Protein AF-A0A9D1I990-F1 (afdb_monomer)

Foldseek 3Di:
DCPAAAEDEAAEDEDAAPDEAEDEARYEDEYDLDQVRDPDRFAAAQADDDPLAPPLGSQLAPGEANYEYELYEDYEYEYAEEYEYDQPQQPPFPPDDCLCGCRRSGRAHANEAYELYEQYYYDNYEYEQHQADHYADANYEQEEHENYEQDGHRHPHHEYAHQWQAYENYEYEAYEDDEQAEQHEFFQAAQRVSNHDRYGGDAPAQGGYAQYEAELYEQAHNAYENYEYEFLNQPHLALVSREHENEEYAHYEFHYQANAEYQAANCRPDDPPDDSPDQPRGREYEHYYEEHYHYHHQHDHHPHQYWHHDYPRPDFHAAKDDCFQQPSGNDRHLGQKDKDAFPDPVQWDWDQDPNGIWTKHDPLLRFKMWIWTWHKHFFAKKKKKWFKAKADLFWKWFKAFPPPRDTQWIDGDHHHPHTDIDMIMGGGRGTTTIITTIMDGSVSDDRGIMMITRGMIMDGDDD

Organism: NCBI:txid2840963

InterPro domains:
  IPR011050 Pectin lyase fold/virulence factor [SSF51126] (7-307)
  IPR012334 Pectin lyase fold [G3DSA:2.160.20.10] (3-355)

Nearest PDB structures (foldseek):
  8hhv-assembly1_A  TM=8.098E-01  e=4.432E-06  Microbacterium arabinogalactanolyticum
  8ic1-assembly1_A  TM=8.111E-01  e=5.902E-06  Microbacterium arabinogalactanolyticum
  1k45-assembly1_A  TM=6.791E-01  e=6.984E-04  Rhodothermus marinus
  4jdn-assembly1_C  TM=4.551E-01  e=9.094E-02  Chlamydia trachomatis D-LC
  4jdm-assembly1_A  TM=3.809E-01  e=9.538E-02  Chlamydia trachomatis D-LC

Mean predicted aligned error: 5.21 Å

Secondary structure (DSSP, 8-state):
--SS--EEEES-EEEPSSEEEEE-TT-EEEE---GGG-SS-PPPBSB---TT-S--BHHHHT---SEEEES-EEEEEEES-EEE---TT-TT-SSSS-TTTTGGG-B---SEEEES-EEEEEES-EEES-SS-SEEEES-EEEEEES-EEE---SS---SEEEESS-EEEEEES-EEE-SS-SEEEEEES--TT--SS----TTS--S-EEEEEES-EEE-TTS-SEEEEEETTT-S-GGGT-EEEEEEES-EEESSSSEEEE-S-TTTSSSS--S--SS----EEEEEEES-EEES--B-TT---EEEEESSS----SS-SSTTS-SSSS---TT-EEE--SSTTSEEEEEETTEEEEEEE-GGGS-EEEEEEEEE-SEEEEEEEEEEE-TT-EEEEEEETTT--EEEEEEE--SSS-EEEEEEEEESS-EEEEEEEEE-TTS--SS-EEEEEEEEEEEE--

Solvent-accessible surface area (backbone atoms only — not comparable to full-atom values): 22240 Å² total; per-residue (Å²): 139,80,89,61,52,63,73,43,78,41,52,67,45,79,53,62,53,72,38,71,55,71,29,54,78,44,30,31,44,29,41,55,84,51,71,85,73,41,96,58,84,74,51,57,15,58,62,48,96,48,92,90,51,68,89,38,35,20,42,51,47,56,26,64,26,34,35,25,35,57,76,31,40,45,34,35,40,35,38,53,14,35,41,31,45,46,44,69,64,32,86,90,49,80,88,57,104,45,29,56,34,44,37,70,81,29,67,32,33,20,52,35,31,34,18,49,28,32,44,34,40,39,34,48,30,32,43,36,29,29,32,18,37,42,30,38,34,32,34,22,33,44,35,40,38,30,48,33,38,38,31,66,37,29,29,66,58,20,24,39,40,36,33,22,49,24,15,29,46,34,40,40,35,43,31,39,37,45,31,56,13,30,24,36,36,42,17,8,41,41,75,53,85,50,42,64,68,73,46,64,56,59,82,97,45,57,11,15,16,30,44,34,39,42,31,56,23,40,24,33,1,43,77,25,14,17,38,24,40,32,17,35,7,64,76,33,52,45,40,56,31,14,28,27,31,46,37,38,38,33,53,27,40,26,27,12,68,24,15,41,16,52,52,41,40,28,66,78,75,60,69,83,81,68,76,80,73,58,67,78,43,50,29,44,35,30,45,32,41,38,42,74,55,50,73,46,56,54,44,42,46,73,68,64,71,25,17,33,34,48,48,79,62,81,48,66,18,21,70,56,67,56,48,37,44,28,56,81,35,86,33,78,37,61,37,46,50,46,69,42,60,32,80,44,88,69,18,48,44,66,47,74,58,96,87,41,50,22,44,33,38,38,59,26,74,57,30,43,33,34,46,29,33,29,31,31,44,70,52,41,43,36,39,38,40,36,33,34,27,18,26,88,87,31,39,32,40,40,33,26,35,67,86,80,65,46,74,76,36,74,46,82,47,71,29,68,87,48,75,43,82,46,78,49,68,46,74,37,96,49,68,42,53,28,36,41,39,42,37,37,58,37,87,55,77,50,94,84,37,40,37,35,41,36,35,50,45,66,42,77,50,81,131

Sequence (463 aa):
TKFYGRRYRITNLLLRSRVELHFEKGAVLWQSPIYRDYKYAPVYGHDMAIPNVNWTHCLHVANLPTIQCANSEYVKITGFGKIRSVDTGAEEGVRMPGYSTGCPDRIHQIPIGFYETKRIELRDFELVRTNNYHIGLYGCAYVYAANLKLHEVRCVSGDGFGLSKGSHHVALNRNFLQSNDDGVVLSGCYFDPRGLVWWKSRLGKHGGTRHVRIAHSYLNSGGGKALAFITWGTSDPNYECQEISDITAYDNYLISTNPVGAWPDNPYNGKAPFDNSETDDYSPVKSVRIFNNKYEGNCTIAPIRATDFLSDCGIYSADDFQNKDFCISRQPNLSNWSYKKNKKKDSVSVRRIGGKICGVMQYFKEGDTSLYQGLHLLAGAHKCTFEVMTGATGAYLFVQNIRTGEILAERHIVSPEAFQSFELKFMLSEDSDLYLGVRHPADMTSEEDFTALQRASMESVER

pLDDT: mean 92.72, std 9.71, range [36.56, 98.94]

Structure (mmCIF, N/CA/C/O backbone):
data_AF-A0A9D1I990-F1
#
_entry.id   AF-A0A9D1I990-F1
#
loop_
_atom_site.group_PDB
_atom_site.id
_atom_site.type_symbol
_atom_site.label_atom_id
_atom_site.label_alt_id
_atom_site.label_comp_id
_atom_site.label_asym_id
_atom_site.label_entity_id
_atom_site.label_seq_id
_atom_site.pdbx_PDB_ins_code
_atom_site.Cartn_x
_atom_site.Cartn_y
_atom_site.Cartn_z
_atom_site.occupancy
_atom_site.B_iso_or_equiv
_atom_site.auth_seq_id
_atom_site.auth_comp_id
_atom_site.auth_asym_id
_atom_site.auth_atom_id
_atom_site.pdbx_PDB_model_num
ATOM 1 N N . THR A 1 1 ? -32.615 -10.854 33.091 1.00 39.66 1 THR A N 1
ATOM 2 C CA . THR A 1 1 ? -31.540 -9.954 32.596 1.00 39.66 1 THR A CA 1
ATOM 3 C C . THR A 1 1 ? -30.191 -10.665 32.382 1.00 39.66 1 THR A C 1
ATOM 5 O O . THR A 1 1 ? -29.145 -10.094 32.652 1.00 39.66 1 THR A O 1
ATOM 8 N N . LYS A 1 2 ? -30.169 -11.883 31.804 1.00 36.56 2 LYS A N 1
ATOM 9 C CA . LYS A 1 2 ? -28.941 -12.672 31.525 1.00 36.56 2 LYS A CA 1
ATOM 10 C C . LYS A 1 2 ? -28.528 -12.685 30.035 1.00 36.56 2 LYS A C 1
ATOM 12 O O . LYS A 1 2 ? -27.883 -13.619 29.585 1.00 36.56 2 LYS A O 1
ATOM 17 N N . PHE A 1 3 ? -28.915 -11.682 29.241 1.00 46.94 3 PHE A N 1
ATOM 18 C CA . PHE A 1 3 ? -28.698 -11.720 27.780 1.00 46.94 3 PHE A CA 1
ATOM 19 C C . PHE A 1 3 ? -27.279 -11.359 27.315 1.00 46.94 3 PHE A C 1
ATOM 21 O O . PHE A 1 3 ? -26.951 -11.538 26.151 1.00 46.94 3 PHE A O 1
ATOM 28 N N . TYR A 1 4 ? -26.417 -10.886 28.211 1.00 48.75 4 TYR A N 1
ATOM 29 C CA . TYR A 1 4 ? -25.008 -10.626 27.922 1.00 48.75 4 TYR A CA 1
ATOM 30 C C . TYR A 1 4 ? -24.198 -11.175 29.097 1.00 48.75 4 TYR A C 1
ATOM 32 O O . TYR A 1 4 ? -24.661 -11.061 30.234 1.00 48.75 4 TYR A O 1
ATOM 40 N N . GLY A 1 5 ? -23.042 -11.794 28.839 1.00 61.34 5 GLY A N 1
ATOM 41 C CA . GLY A 1 5 ? -22.157 -12.285 29.898 1.00 61.34 5 GLY A CA 1
ATOM 42 C C . GLY A 1 5 ? -21.559 -11.144 30.733 1.00 61.34 5 GLY A C 1
ATOM 43 O O . GLY A 1 5 ? -22.121 -10.049 30.820 1.00 61.34 5 GLY A O 1
ATOM 44 N N . ARG A 1 6 ? -20.432 -11.387 31.407 1.00 81.44 6 ARG A N 1
ATOM 45 C CA . ARG A 1 6 ? -19.846 -10.395 32.322 1.00 81.44 6 ARG A CA 1
ATOM 46 C C . ARG A 1 6 ? -19.444 -9.132 31.545 1.00 81.44 6 ARG A C 1
ATOM 48 O O . ARG A 1 6 ? -18.615 -9.193 30.638 1.00 81.44 6 ARG A O 1
ATOM 55 N N . ARG A 1 7 ? -20.064 -7.998 31.892 1.00 89.44 7 ARG A N 1
ATOM 56 C CA . ARG A 1 7 ? -19.803 -6.689 31.279 1.00 89.44 7 ARG A CA 1
ATOM 57 C C . ARG A 1 7 ? -18.774 -5.929 32.101 1.00 89.44 7 ARG A C 1
ATOM 59 O O . ARG A 1 7 ? -18.929 -5.799 33.312 1.00 89.44 7 ARG A O 1
ATOM 66 N N . TYR A 1 8 ? -17.778 -5.388 31.421 1.00 93.69 8 TYR A N 1
ATOM 67 C CA . TYR A 1 8 ? -16.702 -4.600 31.998 1.00 93.69 8 TYR A CA 1
ATOM 68 C C . TYR A 1 8 ? -16.738 -3.221 31.356 1.00 93.69 8 TYR A C 1
ATOM 70 O O . TYR A 1 8 ? -16.416 -3.077 30.178 1.00 93.69 8 TYR A O 1
ATOM 78 N N . ARG A 1 9 ? -17.181 -2.216 32.111 1.00 93.94 9 ARG A N 1
ATOM 79 C CA . ARG A 1 9 ? -17.207 -0.836 31.626 1.00 93.94 9 ARG A CA 1
ATOM 80 C C . ARG A 1 9 ? -15.802 -0.245 31.707 1.00 93.94 9 ARG A C 1
ATOM 82 O O . ARG A 1 9 ? -15.177 -0.324 32.762 1.00 93.94 9 ARG A O 1
ATOM 89 N N . ILE A 1 10 ? -15.321 0.329 30.611 1.00 95.69 10 ILE A N 1
ATOM 90 C CA . ILE A 1 10 ? -13.969 0.886 30.492 1.00 95.69 10 ILE A CA 1
ATOM 91 C C . ILE A 1 10 ? -13.978 2.221 29.753 1.00 95.69 10 ILE A C 1
ATOM 93 O O . ILE A 1 10 ? -14.950 2.567 29.089 1.00 95.69 10 ILE A O 1
ATOM 97 N N . THR A 1 11 ? -12.873 2.953 29.834 1.00 95.44 11 THR A N 1
ATOM 98 C CA . THR A 1 11 ? -12.655 4.186 29.071 1.00 95.44 11 THR A CA 1
ATOM 99 C C . THR A 1 11 ? -11.515 4.007 28.075 1.00 95.44 11 THR A C 1
ATOM 101 O O . THR A 1 11 ? -11.769 3.628 26.937 1.00 95.44 11 THR A O 1
ATOM 104 N N . ASN A 1 12 ? -10.268 4.200 28.503 1.00 96.38 12 ASN A N 1
ATOM 105 C CA . ASN A 1 12 ? -9.057 3.889 27.740 1.00 96.38 12 ASN A CA 1
ATOM 106 C C . ASN A 1 12 ? -8.216 2.866 28.517 1.00 96.38 12 ASN A C 1
ATOM 108 O O . ASN A 1 12 ? -7.928 3.058 29.699 1.00 96.38 12 ASN A O 1
ATOM 112 N N . LEU A 1 13 ? -7.830 1.779 27.850 1.00 96.88 13 LEU A N 1
ATOM 113 C CA . LEU A 1 13 ? -6.879 0.792 28.348 1.00 96.88 13 LEU A CA 1
ATOM 114 C C . LEU A 1 13 ? -5.593 0.875 27.529 1.00 96.88 13 LEU A C 1
ATOM 116 O O . LEU A 1 13 ? -5.582 0.513 26.354 1.00 96.88 13 LEU A O 1
ATOM 120 N N . LEU A 1 14 ? -4.504 1.310 28.161 1.00 97.25 14 LEU A N 1
ATOM 121 C CA . LEU A 1 14 ? -3.179 1.327 27.550 1.00 97.25 14 LEU A CA 1
ATOM 122 C C . LEU A 1 14 ? -2.464 -0.008 27.790 1.00 97.25 14 LEU A C 1
ATOM 124 O O . LEU A 1 14 ? -2.128 -0.356 28.923 1.00 97.25 14 LEU A O 1
ATOM 128 N N . LEU A 1 15 ? -2.218 -0.748 26.714 1.00 98.31 15 LEU A N 1
ATOM 129 C CA . LEU A 1 15 ? -1.463 -1.996 26.731 1.00 98.31 15 LEU A CA 1
ATOM 130 C C . LEU A 1 15 ? 0.046 -1.726 26.682 1.00 98.31 15 LEU A C 1
ATOM 132 O O . LEU A 1 15 ? 0.507 -0.801 26.012 1.00 98.31 15 LEU A O 1
ATOM 136 N N . ARG A 1 16 ? 0.815 -2.587 27.355 1.00 97.62 16 ARG A N 1
ATOM 137 C CA . ARG A 1 16 ? 2.288 -2.612 27.328 1.00 97.62 16 ARG A CA 1
ATOM 138 C C . ARG A 1 16 ? 2.810 -3.698 26.384 1.00 97.62 16 ARG A C 1
ATOM 140 O O . ARG A 1 16 ? 2.063 -4.588 25.998 1.00 97.62 16 ARG A O 1
ATOM 147 N N . SER A 1 17 ? 4.107 -3.684 26.086 1.00 98.62 17 SER A N 1
ATOM 148 C CA . SER A 1 17 ? 4.772 -4.786 25.377 1.00 98.62 17 SER A CA 1
ATOM 149 C C . SER A 1 17 ? 4.606 -6.136 26.084 1.00 98.62 17 SER A C 1
ATOM 151 O O . SER A 1 17 ? 4.569 -6.196 27.316 1.00 98.62 17 SER A O 1
ATOM 153 N N . ARG A 1 18 ? 4.622 -7.222 25.300 1.00 98.50 18 ARG A N 1
ATOM 154 C CA . ARG A 1 18 ? 4.634 -8.619 25.779 1.00 98.50 18 ARG A CA 1
ATOM 155 C C . ARG A 1 18 ? 3.424 -8.938 26.652 1.00 98.50 18 ARG A C 1
ATOM 157 O O . ARG A 1 18 ? 3.554 -9.484 27.747 1.00 98.50 18 ARG A O 1
ATOM 164 N N . VAL A 1 19 ? 2.249 -8.561 26.159 1.00 98.50 19 VAL A N 1
ATOM 165 C CA . VAL A 1 19 ? 0.974 -8.771 26.844 1.00 98.50 19 VAL A CA 1
ATOM 166 C C . VAL A 1 19 ? -0.036 -9.425 25.915 1.00 98.50 19 VAL A C 1
ATOM 168 O O . VAL A 1 19 ? -0.054 -9.174 24.710 1.00 98.50 19 VAL A O 1
ATOM 171 N N . GLU A 1 20 ? -0.904 -10.231 26.509 1.00 98.50 20 GLU A N 1
ATOM 172 C CA . GLU A 1 20 ? -2.121 -10.721 25.887 1.00 98.50 20 GLU A CA 1
ATOM 173 C C . GLU A 1 20 ? -3.319 -10.203 26.678 1.00 98.50 20 GLU A C 1
ATOM 175 O O . GLU A 1 20 ? -3.419 -10.414 27.888 1.00 98.50 20 GLU A O 1
ATOM 180 N N . LEU A 1 21 ? -4.220 -9.509 25.988 1.00 98.06 21 LEU A N 1
ATOM 181 C CA . LEU A 1 21 ? -5.561 -9.235 26.477 1.00 98.06 21 LEU A CA 1
ATOM 182 C C . LEU A 1 21 ? -6.490 -10.318 25.921 1.00 98.06 21 LEU A C 1
ATOM 184 O O . LEU A 1 21 ? -6.886 -10.261 24.758 1.00 98.06 21 LEU A O 1
ATOM 188 N N . HIS A 1 22 ? -6.806 -11.308 26.754 1.00 97.69 22 HIS A N 1
ATOM 189 C CA . HIS A 1 22 ? -7.680 -12.418 26.387 1.00 97.69 22 HIS A CA 1
ATOM 190 C C . HIS A 1 22 ? -9.125 -12.163 26.826 1.00 97.69 22 HIS A C 1
ATOM 192 O O . HIS A 1 22 ? -9.386 -11.840 27.989 1.00 97.69 22 HIS A O 1
ATOM 198 N N . PHE A 1 23 ? -10.073 -12.349 25.911 1.00 94.69 23 PHE A N 1
ATOM 199 C CA . PHE A 1 23 ? -11.499 -12.257 26.185 1.00 94.69 23 PHE A CA 1
ATOM 200 C C . PHE A 1 23 ? -12.145 -13.635 26.302 1.00 94.69 23 PHE A C 1
ATOM 202 O O . PHE A 1 23 ? -12.352 -14.338 25.311 1.00 94.69 23 PHE A O 1
ATOM 209 N N . GLU A 1 24 ? -12.573 -13.972 27.514 1.00 93.38 24 GLU A N 1
ATOM 210 C CA . GLU A 1 24 ? -13.391 -15.158 27.754 1.00 93.38 24 GLU A CA 1
ATOM 211 C C . GLU A 1 24 ? -14.723 -15.100 26.997 1.00 93.38 24 GLU A C 1
ATOM 213 O O . GLU A 1 24 ? -15.301 -14.031 26.757 1.00 93.38 24 GLU A O 1
ATOM 218 N N . LYS A 1 25 ? -15.266 -16.275 26.664 1.00 90.75 25 LYS A N 1
ATOM 219 C CA . LYS A 1 25 ? -16.561 -16.380 25.985 1.00 90.75 25 LYS A CA 1
ATOM 220 C C . LYS A 1 25 ? -17.649 -15.653 26.783 1.00 90.75 25 LYS A C 1
ATOM 222 O O . LYS A 1 25 ? -17.896 -15.934 27.953 1.00 90.75 25 LYS A O 1
ATOM 227 N N . GLY A 1 26 ? -18.339 -14.730 26.116 1.00 90.31 26 GLY A N 1
ATOM 228 C CA . GLY A 1 26 ? -19.407 -13.928 26.716 1.00 90.31 26 GLY A CA 1
ATOM 229 C C . GLY A 1 26 ? -18.931 -12.702 27.503 1.00 90.31 26 GLY A C 1
ATOM 230 O O . GLY A 1 26 ? -19.783 -11.933 27.952 1.00 90.31 26 GLY A O 1
ATOM 231 N N . ALA A 1 27 ? -17.621 -12.477 27.649 1.00 95.12 27 ALA A N 1
ATOM 232 C CA . ALA A 1 27 ? -17.105 -11.218 28.171 1.00 95.12 27 ALA A CA 1
ATOM 233 C C . ALA A 1 27 ? -17.417 -10.075 27.196 1.00 95.12 27 ALA A C 1
ATOM 235 O O . ALA A 1 27 ? -17.252 -10.210 25.981 1.00 95.12 27 ALA A O 1
ATOM 236 N N . VAL A 1 28 ? -17.869 -8.943 27.737 1.00 95.88 28 VAL A N 1
ATOM 237 C CA . VAL A 1 28 ? -18.099 -7.719 26.962 1.00 95.88 28 VAL A CA 1
ATOM 238 C C . VAL A 1 28 ? -17.324 -6.583 27.601 1.00 95.88 28 VAL A C 1
ATOM 240 O O . VAL A 1 28 ? -17.641 -6.163 28.714 1.00 95.88 28 VAL A O 1
ATOM 243 N N . LEU A 1 29 ? -16.330 -6.076 26.885 1.00 96.00 29 LEU A N 1
ATOM 244 C CA . LEU A 1 29 ? -15.636 -4.845 27.216 1.00 96.00 29 LEU A CA 1
ATOM 245 C C . LEU A 1 29 ? -16.424 -3.686 26.597 1.00 96.00 29 LEU A C 1
ATOM 247 O O . LEU A 1 29 ? -16.571 -3.616 25.379 1.00 96.00 29 LEU A O 1
ATOM 251 N N . TRP A 1 30 ? -17.001 -2.819 27.422 1.00 95.06 30 TRP A N 1
ATOM 252 C CA . TRP A 1 30 ? -17.933 -1.786 26.974 1.00 95.06 30 TRP A CA 1
ATOM 253 C C . TRP A 1 30 ? -17.364 -0.400 27.249 1.00 95.06 30 TRP A C 1
ATOM 255 O O . TRP A 1 30 ? -17.085 -0.061 28.400 1.00 95.06 30 TRP A O 1
ATOM 265 N N . GLN A 1 31 ? -17.218 0.403 26.199 1.00 95.62 31 GLN A N 1
ATOM 266 C CA . GLN A 1 31 ? -16.906 1.821 26.316 1.00 95.62 31 GLN A CA 1
ATOM 267 C C . GLN A 1 31 ? -17.922 2.526 27.232 1.00 95.62 31 GLN A C 1
ATOM 269 O O . GLN A 1 31 ? -19.133 2.355 27.081 1.00 95.62 31 GLN A O 1
ATOM 274 N N . SER A 1 32 ? -17.442 3.327 28.180 1.00 94.31 32 SER A N 1
ATOM 275 C CA . SER A 1 32 ? -18.308 4.089 29.075 1.00 94.31 32 SER A CA 1
ATOM 276 C C . SER A 1 32 ? -18.985 5.262 28.352 1.00 94.31 32 SER A C 1
ATOM 278 O O . SER A 1 32 ? -18.301 6.034 27.686 1.00 94.31 32 SER A O 1
ATOM 280 N N . PRO A 1 33 ? -20.304 5.471 28.528 1.00 89.69 33 PRO A N 1
ATOM 281 C CA . PRO A 1 33 ? -20.980 6.704 28.104 1.00 89.69 33 PRO A CA 1
ATOM 282 C C . PRO A 1 33 ? -20.778 7.866 29.070 1.00 89.69 33 PRO A C 1
ATOM 284 O O . PRO A 1 33 ? -21.221 8.976 28.799 1.00 89.69 33 PRO A O 1
ATOM 287 N N . ILE A 1 34 ? -20.172 7.621 30.230 1.00 91.44 34 ILE A N 1
ATOM 288 C CA . ILE A 1 34 ? -20.125 8.597 31.309 1.00 91.44 34 ILE A CA 1
ATOM 289 C C . ILE A 1 34 ? -18.823 9.378 31.192 1.00 91.44 34 ILE A C 1
ATOM 291 O O . ILE A 1 34 ? -17.762 8.853 31.515 1.00 91.44 34 ILE A O 1
ATOM 295 N N . TYR A 1 35 ? -18.910 10.653 30.812 1.00 92.94 35 TYR A N 1
ATOM 296 C CA . TYR A 1 35 ? -17.766 11.576 30.745 1.00 92.94 35 TYR A CA 1
ATOM 297 C C . TYR A 1 35 ? -16.845 11.493 31.971 1.00 92.94 35 TYR A C 1
ATOM 299 O O . TYR A 1 35 ? -15.628 11.449 31.852 1.00 92.94 35 TYR A O 1
ATOM 307 N N . ARG A 1 36 ? -17.442 11.414 33.167 1.00 95.31 36 ARG A N 1
ATOM 308 C CA . ARG A 1 36 ? -16.739 11.396 34.460 1.00 95.31 36 ARG A CA 1
ATOM 309 C C . ARG A 1 36 ? -15.921 10.121 34.705 1.00 95.31 36 ARG A C 1
ATOM 311 O O . ARG A 1 36 ? -15.083 10.123 35.598 1.00 95.31 36 ARG A O 1
ATOM 318 N N . ASP A 1 37 ? -16.155 9.048 33.945 1.00 95.94 37 ASP A N 1
ATOM 319 C CA . ASP A 1 37 ? -15.360 7.818 34.043 1.00 95.94 37 ASP A CA 1
ATOM 320 C C . ASP A 1 37 ? -13.972 7.976 33.385 1.00 95.94 37 ASP A C 1
ATOM 322 O O . ASP A 1 37 ? -13.074 7.158 33.610 1.00 95.94 37 ASP A O 1
ATOM 326 N N . TYR A 1 38 ? -13.788 8.988 32.529 1.00 96.56 38 TYR A N 1
ATOM 327 C CA . TYR A 1 38 ? -12.554 9.211 31.781 1.00 96.56 38 TYR A CA 1
ATOM 328 C C . TYR A 1 38 ? -11.539 9.995 32.623 1.00 96.56 38 TYR A C 1
ATOM 330 O O . TYR A 1 38 ? -11.867 10.983 33.271 1.00 96.56 38 TYR A O 1
ATOM 338 N N . LYS A 1 39 ? -10.272 9.558 32.598 1.00 94.12 39 LYS A N 1
ATOM 339 C CA . LYS A 1 39 ? -9.154 10.244 33.283 1.00 94.12 39 LYS A CA 1
ATOM 340 C C . LYS A 1 39 ? -8.562 11.410 32.485 1.00 94.12 39 LYS A C 1
ATOM 342 O O . LYS A 1 39 ? -7.665 12.091 32.968 1.00 94.12 39 LYS A O 1
ATOM 347 N N . TYR A 1 40 ? -9.037 11.603 31.263 1.00 94.69 40 TYR A N 1
ATOM 348 C CA . TYR A 1 40 ? -8.776 12.767 30.426 1.00 94.69 40 TYR A CA 1
ATOM 349 C C . TYR A 1 40 ? -10.118 13.442 30.124 1.00 94.69 40 TYR A C 1
ATOM 351 O O . TYR A 1 40 ? -11.157 12.868 30.436 1.00 94.69 40 TYR A O 1
ATOM 359 N N . ALA A 1 41 ? -10.108 14.641 29.546 1.00 94.81 41 ALA A N 1
ATOM 360 C CA . ALA A 1 41 ? -11.324 15.315 29.095 1.00 94.81 41 ALA A CA 1
ATOM 361 C C . ALA A 1 41 ? -11.682 14.831 27.675 1.00 94.81 41 ALA A C 1
ATOM 363 O O . ALA A 1 41 ? -11.049 15.295 26.725 1.00 94.81 41 ALA A O 1
ATOM 364 N N . PRO A 1 42 ? -12.614 13.871 27.498 1.00 94.88 42 PRO A N 1
ATOM 365 C CA . PRO A 1 42 ? -13.027 13.453 26.168 1.00 94.88 42 PRO A CA 1
ATOM 366 C C . PRO A 1 42 ? -13.857 14.541 25.488 1.00 94.88 42 PRO A C 1
ATOM 368 O O . PRO A 1 42 ? -14.488 15.368 26.141 1.00 94.88 42 PRO A O 1
ATOM 371 N N . VAL A 1 43 ? -13.902 14.503 24.164 1.00 94.12 43 VAL A N 1
ATOM 372 C CA . VAL A 1 43 ? -14.733 15.390 23.350 1.00 94.12 43 VAL A CA 1
ATOM 373 C C . VAL A 1 43 ? -15.955 14.623 22.850 1.00 94.12 43 VAL A C 1
ATOM 375 O O . VAL A 1 43 ? -15.847 13.478 22.395 1.00 94.12 43 VAL A O 1
ATOM 378 N N . TYR A 1 44 ? -17.116 15.263 22.970 1.00 92.19 44 TYR A N 1
ATOM 379 C CA . TYR A 1 44 ? -18.382 14.801 22.409 1.00 92.19 44 TYR A CA 1
ATOM 380 C C . TYR A 1 44 ? -18.526 15.214 20.942 1.00 92.19 44 TYR A C 1
ATOM 382 O O . TYR A 1 44 ? -17.925 16.192 20.505 1.00 92.19 44 TYR A O 1
ATOM 390 N N . GLY A 1 45 ? -19.357 14.492 20.195 1.00 90.00 45 GLY A N 1
ATOM 391 C CA . GLY A 1 45 ? -19.563 14.746 18.775 1.00 90.00 45 GLY A CA 1
ATOM 392 C C . GLY A 1 45 ? -18.572 13.993 17.894 1.00 90.00 45 GLY A C 1
ATOM 393 O O . GLY A 1 45 ? -17.601 13.395 18.371 1.00 90.00 45 GLY A O 1
ATOM 394 N N . HIS A 1 46 ? -18.875 13.966 16.598 1.00 90.81 46 HIS A N 1
ATOM 395 C CA . HIS A 1 46 ? -18.084 13.247 15.602 1.00 90.81 46 HIS A CA 1
ATOM 396 C C . HIS A 1 46 ? -16.811 13.995 15.217 1.00 90.81 46 HIS A C 1
ATOM 398 O O . HIS A 1 46 ? -15.745 13.388 15.161 1.00 90.81 46 HIS A O 1
ATOM 404 N N . ASP A 1 47 ? -16.926 15.305 15.010 1.00 91.62 47 ASP A N 1
ATOM 405 C CA . ASP A 1 47 ? -15.878 16.158 14.463 1.00 91.62 47 ASP A CA 1
ATOM 406 C C . ASP A 1 47 ? -15.524 17.293 15.418 1.00 91.62 47 ASP A C 1
ATOM 408 O O . ASP A 1 47 ? -16.376 17.821 16.134 1.00 91.62 47 ASP A O 1
ATOM 412 N N . MET A 1 48 ? -14.261 17.707 15.374 1.00 90.31 48 MET A N 1
ATOM 413 C CA . MET A 1 48 ? -13.774 18.914 16.033 1.00 90.31 48 MET A CA 1
ATOM 414 C C . MET A 1 48 ? -13.189 19.846 14.978 1.00 90.31 48 MET A C 1
ATOM 416 O O . MET A 1 48 ? -12.300 19.447 14.236 1.00 90.31 48 MET A O 1
ATOM 420 N N . ALA A 1 49 ? -13.643 21.096 14.909 1.00 89.56 49 ALA A N 1
ATOM 421 C CA . ALA A 1 49 ? -13.113 22.044 13.934 1.00 89.56 49 ALA A CA 1
ATOM 422 C C . ALA A 1 49 ? -11.639 22.379 14.230 1.00 89.56 49 ALA A C 1
ATOM 424 O O . ALA A 1 49 ? -11.322 22.934 15.282 1.00 89.56 49 ALA A O 1
ATOM 425 N N . ILE A 1 50 ? -10.751 22.076 13.281 1.00 90.06 50 ILE A N 1
ATOM 426 C CA . ILE A 1 50 ? -9.371 22.571 13.255 1.00 90.06 50 ILE A CA 1
ATOM 427 C C . ILE A 1 50 ? -9.243 23.434 11.994 1.00 90.06 50 ILE A C 1
ATOM 429 O O . ILE A 1 50 ? -9.542 22.938 10.905 1.00 90.06 50 ILE A O 1
ATOM 433 N N . PRO A 1 51 ? -8.844 24.716 12.105 1.00 88.00 51 PRO A N 1
ATOM 434 C CA . PRO A 1 51 ? -8.749 25.604 10.949 1.00 88.00 51 PRO A CA 1
ATOM 435 C C . PRO A 1 51 ? -7.924 24.995 9.811 1.00 88.00 51 PRO A C 1
ATOM 437 O O . PRO A 1 51 ? -6.801 24.547 10.037 1.00 88.00 51 PRO A O 1
ATOM 440 N N . ASN A 1 52 ? -8.477 25.018 8.595 1.00 85.00 52 ASN A N 1
ATOM 441 C CA . ASN A 1 52 ? -7.855 24.520 7.360 1.00 85.00 52 ASN A CA 1
ATOM 442 C C . ASN A 1 52 ? -7.506 23.020 7.350 1.00 85.00 52 ASN A C 1
ATOM 444 O O . ASN A 1 52 ? -6.679 22.595 6.548 1.00 85.00 52 ASN A O 1
ATOM 448 N N . VAL A 1 53 ? -8.118 22.210 8.219 1.00 89.44 53 VAL A N 1
ATOM 449 C CA . VAL A 1 53 ? -7.923 20.756 8.227 1.00 89.44 53 VAL A CA 1
ATOM 450 C C . VAL A 1 53 ? -9.254 20.058 7.983 1.00 89.44 53 VAL A C 1
ATOM 452 O O . VAL A 1 53 ? -10.213 20.250 8.726 1.00 89.44 53 VAL A O 1
ATOM 455 N N . ASN A 1 54 ? -9.298 19.215 6.953 1.00 89.44 54 ASN A N 1
ATOM 456 C CA . ASN A 1 54 ? -10.465 18.395 6.634 1.00 89.44 54 ASN A CA 1
ATOM 457 C C . ASN A 1 54 ? -10.506 17.103 7.463 1.00 89.44 54 ASN A C 1
ATOM 459 O O . ASN A 1 54 ? -9.471 16.588 7.901 1.00 89.44 54 ASN A O 1
ATOM 463 N N . TRP A 1 55 ? -11.714 16.554 7.627 1.00 89.12 55 TRP A N 1
ATOM 464 C CA . TRP A 1 55 ? -11.960 15.243 8.250 1.00 89.12 55 TRP A CA 1
ATOM 465 C C . TRP A 1 55 ? -11.311 15.083 9.630 1.00 89.12 55 TRP A C 1
ATOM 467 O O . TRP A 1 55 ? -10.606 14.112 9.932 1.00 89.12 55 TRP A O 1
ATOM 477 N N . THR A 1 56 ? -11.536 16.080 10.479 1.00 91.88 56 THR A N 1
ATOM 478 C CA . THR A 1 56 ? -11.019 16.197 11.845 1.00 91.88 56 THR A CA 1
ATOM 479 C C . THR A 1 56 ? -11.884 15.433 12.846 1.00 91.88 56 THR A C 1
ATOM 481 O O . THR A 1 56 ? -12.336 15.968 13.863 1.00 91.88 56 THR A O 1
ATOM 484 N N . HIS A 1 57 ? -12.097 14.148 12.565 1.00 93.00 57 HIS A N 1
ATOM 485 C CA . HIS A 1 57 ? -12.875 13.263 13.422 1.00 93.00 57 HIS A CA 1
ATOM 486 C C . HIS A 1 57 ? -12.252 13.203 14.824 1.00 93.00 57 HIS A C 1
ATOM 488 O O . HIS A 1 57 ? -11.043 12.985 14.974 1.00 93.00 57 HIS A O 1
ATOM 494 N N . CYS A 1 58 ? -13.066 13.345 15.870 1.00 93.44 58 CYS A N 1
ATOM 495 C CA . CYS A 1 58 ? -12.640 13.377 17.272 1.00 93.44 58 CYS A CA 1
ATOM 496 C C . CYS A 1 58 ? -11.764 12.174 17.654 1.00 93.44 58 CYS A C 1
ATOM 498 O O . CYS A 1 58 ? -10.845 12.314 18.459 1.00 93.44 58 CYS A O 1
ATOM 500 N N . LEU A 1 59 ? -11.988 11.010 17.037 1.00 91.00 59 LEU A N 1
ATOM 501 C CA . LEU A 1 59 ? -11.188 9.791 17.218 1.00 91.00 59 LEU A CA 1
ATOM 502 C C . LEU A 1 59 ? -9.692 9.965 16.885 1.00 91.00 59 LEU A C 1
ATOM 504 O O . LEU A 1 59 ? -8.840 9.260 17.428 1.00 91.00 59 LEU A O 1
ATOM 508 N N . HIS A 1 60 ? -9.370 10.872 15.960 1.00 88.69 60 HIS A N 1
ATOM 509 C CA . HIS A 1 60 ? -8.012 11.134 15.501 1.00 88.69 60 HIS A CA 1
ATOM 510 C C . HIS A 1 60 ? -7.363 12.249 16.312 1.00 88.69 60 HIS A C 1
ATOM 512 O O . HIS A 1 60 ? -6.180 12.140 16.642 1.00 88.69 60 HIS A O 1
ATOM 518 N N . VAL A 1 61 ? -8.138 13.295 16.616 1.00 92.81 61 VAL A N 1
ATOM 519 C CA . VAL A 1 61 ? -7.613 14.595 17.057 1.00 92.81 61 VAL A CA 1
ATOM 520 C C . VAL A 1 61 ? -7.830 14.905 18.534 1.00 92.81 61 VAL A C 1
ATOM 522 O O . VAL A 1 61 ? -7.159 15.792 19.048 1.00 92.81 61 VAL A O 1
ATOM 525 N N . ALA A 1 62 ? -8.747 14.214 19.220 1.00 93.75 62 ALA A N 1
ATOM 526 C CA . ALA A 1 62 ? -9.187 14.613 20.562 1.00 93.75 62 ALA A CA 1
ATOM 527 C C . ALA A 1 62 ? -9.361 13.448 21.551 1.00 93.75 62 ALA A C 1
ATOM 529 O O . ALA A 1 62 ? -9.050 13.586 22.733 1.00 93.75 62 ALA A O 1
ATOM 530 N N . ASN A 1 63 ? -9.834 12.291 21.088 1.00 96.12 63 ASN A N 1
ATOM 531 C CA . ASN A 1 63 ? -10.150 11.151 21.940 1.00 96.12 63 ASN A CA 1
ATOM 532 C C . ASN A 1 63 ? -9.091 10.048 21.836 1.00 96.12 63 ASN A C 1
ATOM 534 O O . ASN A 1 63 ? -8.618 9.711 20.752 1.00 96.12 63 ASN A O 1
ATOM 538 N N . LEU A 1 64 ? -8.743 9.446 22.977 1.00 97.19 64 LEU A N 1
ATOM 539 C CA . LEU A 1 64 ? -7.908 8.245 23.005 1.00 97.19 64 LEU A CA 1
ATOM 540 C C . LEU A 1 64 ? -8.691 7.030 22.474 1.00 97.19 64 LEU A C 1
ATOM 542 O O . LEU A 1 64 ? -9.911 6.988 22.640 1.00 97.19 64 LEU A O 1
ATOM 546 N N . PRO A 1 65 ? -8.029 6.009 21.903 1.00 97.31 65 PRO A N 1
ATOM 547 C CA . PRO A 1 65 ? -8.668 4.731 21.598 1.00 97.31 65 PRO A CA 1
ATOM 548 C C . PRO A 1 65 ? -9.202 4.042 22.860 1.00 97.31 65 PRO A C 1
ATOM 550 O O . PRO A 1 65 ? -8.692 4.265 23.959 1.00 97.31 65 PRO A O 1
ATOM 553 N N . THR A 1 66 ? -10.190 3.161 22.728 1.00 97.25 66 THR A N 1
ATOM 554 C CA . THR A 1 66 ? -10.697 2.370 23.862 1.00 97.25 66 THR A CA 1
ATOM 555 C C . THR A 1 66 ? -9.643 1.377 24.358 1.00 97.25 66 THR A C 1
ATOM 557 O O . THR A 1 66 ? -9.384 1.289 25.557 1.00 97.25 66 THR A O 1
ATOM 560 N N . ILE A 1 67 ? -8.984 0.672 23.440 1.00 98.25 67 ILE A N 1
ATOM 561 C CA . ILE A 1 67 ? -7.790 -0.132 23.690 1.00 98.25 67 ILE A CA 1
ATOM 562 C C . ILE A 1 67 ? -6.664 0.477 22.869 1.00 98.25 67 ILE A C 1
ATOM 564 O O . ILE A 1 67 ? -6.704 0.503 21.639 1.00 98.25 67 ILE A O 1
ATOM 568 N N . GLN A 1 68 ? -5.655 0.977 23.563 1.00 97.94 68 GLN A N 1
ATOM 569 C CA . GLN A 1 68 ? -4.534 1.672 22.965 1.00 97.94 68 GLN A CA 1
ATOM 570 C C . GLN A 1 68 ? -3.253 0.874 23.156 1.00 97.94 68 GLN A C 1
ATOM 572 O O . GLN A 1 68 ? -3.020 0.280 24.207 1.00 97.94 68 GLN A O 1
ATOM 577 N N . CYS A 1 69 ? -2.377 0.921 22.161 1.00 98.06 69 CYS A N 1
ATOM 578 C CA . CYS A 1 69 ? -0.992 0.505 22.319 1.00 98.06 69 CYS A CA 1
ATOM 579 C C . CYS A 1 69 ? -0.084 1.470 21.559 1.00 98.06 69 CYS A C 1
ATOM 581 O O . CYS A 1 69 ? -0.430 1.925 20.471 1.00 98.06 69 CYS A O 1
ATOM 583 N N . ALA A 1 70 ? 1.056 1.831 22.138 1.00 97.62 70 ALA A N 1
ATOM 584 C CA . ALA A 1 70 ? 1.978 2.768 21.513 1.00 97.62 70 ALA A CA 1
ATOM 585 C C . ALA A 1 70 ? 3.427 2.348 21.754 1.00 97.62 70 ALA A C 1
ATOM 587 O O . ALA A 1 70 ? 3.775 1.978 22.876 1.00 97.62 70 ALA A O 1
ATOM 588 N N . ASN A 1 71 ? 4.271 2.437 20.721 1.00 97.62 71 ASN A N 1
ATOM 589 C CA . ASN A 1 71 ? 5.719 2.191 20.804 1.00 97.62 71 ASN A CA 1
ATOM 590 C C . ASN A 1 71 ? 6.066 0.869 21.517 1.00 97.62 71 ASN A C 1
ATOM 592 O O . ASN A 1 71 ? 6.934 0.824 22.389 1.00 97.62 71 ASN A O 1
ATOM 596 N N . SER A 1 72 ? 5.333 -0.195 21.192 1.00 98.19 72 SER A N 1
ATOM 597 C CA . SER A 1 72 ? 5.365 -1.469 21.917 1.00 98.19 72 SER A CA 1
ATOM 598 C C . SER A 1 72 ? 5.569 -2.657 20.976 1.00 98.19 72 SER A C 1
ATOM 600 O O . SER A 1 72 ? 5.477 -2.536 19.753 1.00 98.19 72 SER A O 1
ATOM 602 N N . GLU A 1 73 ? 5.850 -3.834 21.533 1.00 98.62 73 GLU A N 1
ATOM 603 C CA . GLU A 1 73 ? 6.028 -5.062 20.752 1.00 98.62 73 GLU A CA 1
ATOM 604 C C . GLU A 1 73 ? 5.441 -6.309 21.422 1.00 98.62 73 GLU A C 1
ATOM 606 O O . GLU A 1 73 ? 5.338 -6.374 22.647 1.00 98.62 73 GLU A O 1
ATOM 611 N N . TYR A 1 74 ? 5.111 -7.320 20.610 1.00 98.69 74 TYR A N 1
ATOM 612 C CA . TYR A 1 74 ? 4.549 -8.604 21.047 1.00 98.69 74 TYR A CA 1
ATOM 613 C C . TYR A 1 74 ? 3.246 -8.417 21.828 1.00 98.69 74 TYR A C 1
ATOM 615 O O . TYR A 1 74 ? 3.174 -8.683 23.028 1.00 98.69 74 TYR A O 1
ATOM 623 N N . VAL A 1 75 ? 2.220 -7.923 21.140 1.00 98.69 75 VAL A N 1
ATOM 624 C CA . VAL A 1 75 ? 0.922 -7.606 21.743 1.00 98.69 75 VAL A CA 1
ATOM 625 C C . VAL A 1 75 ? -0.148 -8.477 21.116 1.00 98.69 75 VAL A C 1
ATOM 627 O O . VAL A 1 75 ? -0.241 -8.570 19.891 1.00 98.69 75 VAL A O 1
ATOM 630 N N . LYS A 1 76 ? -0.963 -9.102 21.962 1.00 98.69 76 LYS A N 1
ATOM 631 C CA . LYS A 1 76 ? -2.073 -9.940 21.527 1.00 98.69 76 LYS A CA 1
ATOM 632 C C . LYS A 1 76 ? -3.397 -9.437 22.081 1.00 98.69 76 LYS A C 1
ATOM 634 O O . LYS A 1 76 ? -3.482 -9.071 23.252 1.00 98.69 76 LYS A O 1
ATOM 639 N N . ILE A 1 77 ? -4.427 -9.472 21.248 1.00 98.62 77 ILE A N 1
ATOM 640 C CA . ILE A 1 77 ? -5.824 -9.380 21.664 1.00 98.62 77 ILE A CA 1
ATOM 641 C C . ILE A 1 77 ? -6.527 -10.608 21.096 1.00 98.62 77 ILE A C 1
ATOM 643 O O . ILE A 1 77 ? -6.568 -10.792 19.879 1.00 98.62 77 ILE A O 1
ATOM 647 N N . THR A 1 78 ? -7.028 -11.476 21.966 1.00 98.44 78 THR A N 1
ATOM 648 C CA . THR A 1 78 ? -7.514 -12.808 21.575 1.00 98.44 78 THR A CA 1
ATOM 649 C C . THR A 1 78 ? -8.800 -13.180 22.309 1.00 98.44 78 THR A C 1
ATOM 651 O O . THR A 1 78 ? -9.218 -12.499 23.247 1.00 98.44 78 THR A O 1
ATOM 654 N N . GLY A 1 79 ? -9.410 -14.296 21.915 1.00 95.12 79 GLY A N 1
ATOM 655 C CA . GLY A 1 79 ? -10.544 -14.898 22.619 1.00 95.12 79 GLY A CA 1
ATOM 656 C C . GLY A 1 79 ? -11.891 -14.522 22.012 1.00 95.12 79 GLY A C 1
ATOM 657 O O . GLY A 1 79 ? -11.956 -13.778 21.049 1.00 95.12 79 GLY A O 1
ATOM 658 N N . PHE A 1 80 ? -12.980 -15.049 22.570 1.00 94.88 80 PHE A N 1
ATOM 659 C CA . PHE A 1 80 ? -14.312 -15.082 21.939 1.00 94.88 80 PHE A CA 1
ATOM 660 C C . PHE A 1 80 ? -15.309 -14.082 22.546 1.00 94.88 80 PHE A C 1
ATOM 662 O O . PHE A 1 80 ? -16.527 -14.307 22.544 1.00 94.88 80 PHE A O 1
ATOM 669 N N . GLY A 1 81 ? -14.796 -13.014 23.157 1.00 95.81 81 GLY A N 1
ATOM 670 C CA . GLY A 1 81 ? -15.608 -11.934 23.710 1.00 95.81 81 GLY A CA 1
ATOM 671 C C . GLY A 1 81 ? -15.870 -10.809 22.712 1.00 95.81 81 GLY A C 1
ATOM 672 O O . GLY A 1 81 ? -15.656 -10.937 21.505 1.00 95.81 81 GLY A O 1
ATOM 673 N N . LYS A 1 82 ? -16.383 -9.696 23.237 1.00 97.06 82 LYS A N 1
ATOM 674 C CA . LYS A 1 82 ? -16.799 -8.538 22.443 1.00 97.06 82 LYS A CA 1
ATOM 675 C C . LYS A 1 82 ? -16.214 -7.255 23.006 1.00 97.06 82 LYS A C 1
ATOM 677 O O . LYS A 1 82 ? -16.241 -7.055 24.221 1.00 97.06 82 LYS A O 1
ATOM 682 N N . ILE A 1 83 ? -15.792 -6.358 22.129 1.00 97.25 83 ILE A N 1
ATOM 683 C CA . ILE A 1 83 ? -15.592 -4.949 22.459 1.00 97.25 83 ILE A CA 1
ATOM 684 C C . ILE A 1 83 ? -16.764 -4.186 21.850 1.00 97.25 83 ILE A C 1
ATOM 686 O O . ILE A 1 83 ? -17.105 -4.369 20.681 1.00 97.25 83 ILE A O 1
ATOM 690 N N . ARG A 1 84 ? -17.419 -3.367 22.667 1.00 94.56 84 ARG A N 1
ATOM 691 C CA . ARG A 1 84 ? -18.594 -2.596 22.278 1.00 94.56 84 ARG A CA 1
ATOM 692 C C . ARG A 1 84 ? -18.332 -1.113 22.502 1.00 94.56 84 ARG A C 1
ATOM 694 O O . ARG A 1 84 ? -18.031 -0.717 23.630 1.00 94.56 84 ARG A O 1
ATOM 701 N N . SER A 1 85 ? -18.496 -0.309 21.457 1.00 93.94 85 SER A N 1
ATOM 702 C CA . SER A 1 85 ? -18.449 1.151 21.578 1.00 93.94 85 SER A CA 1
ATOM 703 C C . SER A 1 85 ? -19.726 1.710 22.191 1.00 93.94 85 SER A C 1
ATOM 705 O O . SER A 1 85 ? -20.737 1.023 22.356 1.00 93.94 85 SER A O 1
ATOM 707 N N . VAL A 1 86 ? -19.674 2.984 22.554 1.00 89.25 86 VAL A N 1
ATOM 708 C CA . VAL A 1 86 ? -20.845 3.690 23.050 1.00 89.25 86 VAL A CA 1
ATOM 709 C C . VAL A 1 86 ? -21.766 4.064 21.905 1.00 89.25 86 VAL A C 1
ATOM 711 O O . VAL A 1 86 ? -21.327 4.552 20.872 1.00 89.25 86 VAL A O 1
ATOM 714 N N . ASP A 1 87 ? -23.052 3.835 22.090 1.00 82.75 87 ASP A N 1
ATOM 715 C CA . ASP A 1 87 ? -24.029 3.895 21.010 1.00 82.75 87 ASP A CA 1
ATOM 716 C C . ASP A 1 87 ? -25.374 4.457 21.482 1.00 82.75 87 ASP A C 1
ATOM 718 O O . ASP A 1 87 ? -26.415 4.181 20.889 1.00 82.75 87 ASP A O 1
ATOM 722 N N . THR A 1 88 ? -25.340 5.233 22.570 1.00 77.12 88 THR A N 1
ATOM 723 C CA . THR A 1 88 ? -26.489 5.959 23.117 1.00 77.12 88 THR A CA 1
ATOM 724 C C . THR A 1 88 ? -27.200 6.731 22.005 1.00 77.12 88 THR A C 1
ATOM 726 O O . THR A 1 88 ? -26.535 7.393 21.197 1.00 77.12 88 THR A O 1
ATOM 729 N N . GLY A 1 89 ? -28.529 6.616 21.950 1.00 69.81 89 GLY A N 1
ATOM 730 C CA . GLY A 1 89 ? -29.366 7.280 20.950 1.00 69.81 89 GLY A CA 1
ATOM 731 C C . GLY A 1 89 ? -29.458 6.560 19.600 1.00 69.81 89 GLY A C 1
ATOM 732 O O . GLY A 1 89 ? -30.155 7.045 18.717 1.00 69.81 89 GLY A O 1
ATOM 733 N N . ALA A 1 90 ? -28.774 5.421 19.410 1.00 67.88 90 ALA A N 1
ATOM 734 C CA . ALA A 1 90 ? -28.807 4.625 18.175 1.00 67.88 90 ALA A CA 1
ATOM 735 C C . ALA A 1 90 ? -29.452 3.237 18.373 1.00 67.88 90 ALA A C 1
ATOM 737 O O . ALA A 1 90 ? -28.996 2.214 17.834 1.00 67.88 90 ALA A O 1
ATOM 738 N N . GLU A 1 91 ? -30.511 3.171 19.178 1.00 65.31 91 GLU A N 1
ATOM 739 C CA . GLU A 1 91 ? -31.203 1.937 19.553 1.00 65.31 91 GLU A CA 1
ATOM 740 C C . GLU A 1 91 ? -31.816 1.208 18.336 1.00 65.31 91 GLU A C 1
ATOM 742 O O . GLU A 1 91 ? -31.832 -0.025 18.318 1.00 65.31 91 GLU A O 1
ATOM 747 N N . GLU A 1 92 ? -32.204 1.931 17.277 1.00 54.81 92 GLU A N 1
ATOM 748 C CA . GLU A 1 92 ? -33.104 1.428 16.221 1.00 54.81 92 GLU A CA 1
ATOM 749 C C . GLU A 1 92 ? -32.479 0.612 15.067 1.00 54.81 92 GLU A C 1
ATOM 751 O O . GLU A 1 92 ? -33.209 -0.066 14.350 1.00 54.81 92 GLU A O 1
ATOM 756 N N . GLY A 1 93 ? -31.153 0.562 14.885 1.00 50.78 93 GLY A N 1
ATOM 757 C CA . GLY A 1 93 ? -30.541 -0.328 13.870 1.00 50.78 93 GLY A CA 1
ATOM 758 C C . GLY A 1 93 ? -29.820 0.367 12.718 1.00 50.78 93 GLY A C 1
ATOM 759 O O . GLY A 1 93 ? -29.800 1.583 12.619 1.00 50.78 93 GLY A O 1
ATOM 760 N N . VAL A 1 94 ? -29.232 -0.449 11.834 1.00 50.00 94 VAL A N 1
ATOM 761 C CA . VAL A 1 94 ? -28.478 -0.025 10.631 1.00 50.00 94 VAL A CA 1
ATOM 762 C C . VAL A 1 94 ? -29.406 0.206 9.416 1.00 50.00 94 VAL A C 1
ATOM 764 O O . VAL A 1 94 ? -28.956 0.621 8.358 1.00 50.00 94 VAL A O 1
ATOM 767 N N . ARG A 1 95 ? -30.713 -0.094 9.521 1.00 48.84 95 ARG A N 1
ATOM 768 C CA . ARG A 1 95 ? -31.619 -0.211 8.358 1.00 48.84 95 ARG A CA 1
ATOM 769 C C . ARG A 1 95 ? -32.321 1.081 7.890 1.00 48.84 95 ARG A C 1
ATOM 771 O O . ARG A 1 95 ? -33.020 0.988 6.891 1.00 48.84 95 ARG A O 1
ATOM 778 N N . MET A 1 96 ? -32.177 2.241 8.546 1.00 48.06 96 MET A N 1
ATOM 779 C CA . MET A 1 96 ? -32.938 3.481 8.240 1.00 48.06 96 MET A CA 1
ATOM 780 C C . MET A 1 96 ? -32.201 4.758 8.757 1.00 48.06 96 MET A C 1
ATOM 782 O O . MET A 1 96 ? -31.250 4.601 9.525 1.00 48.06 96 MET A O 1
ATOM 786 N N . PRO A 1 97 ? -32.566 6.005 8.353 1.00 50.41 97 PRO A N 1
ATOM 787 C CA . PRO A 1 97 ? -31.687 7.202 8.303 1.00 50.41 97 PRO A CA 1
ATOM 788 C C . PRO A 1 97 ? -31.278 7.853 9.649 1.00 50.41 97 PRO A C 1
ATOM 790 O O . PRO A 1 97 ? -30.963 9.037 9.698 1.00 50.41 97 PRO A O 1
ATOM 793 N N . GLY A 1 98 ? -31.234 7.089 10.742 1.00 54.78 98 GLY A N 1
ATOM 794 C CA . GLY A 1 98 ? -30.910 7.557 12.095 1.00 54.78 98 GLY A CA 1
ATOM 795 C C . GLY A 1 98 ? -29.644 6.948 12.704 1.00 54.78 98 GLY A C 1
ATOM 796 O O . GLY A 1 98 ? -29.483 6.970 13.920 1.00 54.78 98 GLY A O 1
ATOM 797 N N . TYR A 1 99 ? -28.730 6.366 11.922 1.00 59.31 99 TYR A N 1
ATOM 798 C CA . TYR A 1 99 ? -27.502 5.803 12.507 1.00 59.31 99 TYR A CA 1
ATOM 799 C C . TYR A 1 99 ? -26.583 6.886 13.105 1.00 59.31 99 TYR A C 1
ATOM 801 O O . TYR A 1 99 ? -25.747 6.570 13.937 1.00 59.31 99 TYR A O 1
ATOM 809 N N . SER A 1 100 ? -26.749 8.161 12.746 1.00 68.81 100 SER A N 1
ATOM 810 C CA . SER A 1 100 ? -26.100 9.303 13.408 1.00 68.81 100 SER A CA 1
ATOM 811 C C . SER A 1 100 ? -26.928 9.895 14.561 1.00 68.81 100 SER A C 1
ATOM 813 O O . SER A 1 100 ? -26.513 10.887 15.164 1.00 68.81 100 SER A O 1
ATOM 815 N N . THR A 1 101 ? -28.077 9.311 14.920 1.00 75.31 101 THR A N 1
ATOM 816 C CA . THR A 1 101 ? -28.875 9.776 16.063 1.00 75.31 101 THR A CA 1
ATOM 817 C C . THR A 1 101 ? -28.052 9.681 17.351 1.00 75.31 101 THR A C 1
ATOM 819 O O . THR A 1 101 ? -27.369 8.687 17.614 1.00 75.31 101 THR A O 1
ATOM 822 N N . GLY A 1 102 ? -28.059 10.766 18.131 1.00 79.94 102 GLY A N 1
ATOM 823 C CA . GLY A 1 102 ? -27.240 10.912 19.339 1.00 79.94 102 GLY A CA 1
ATOM 824 C C . GLY A 1 102 ? -25.751 11.175 19.079 1.00 79.94 102 GLY A C 1
ATOM 825 O O . GLY A 1 102 ? -24.969 11.185 20.024 1.00 79.94 102 GLY A O 1
ATOM 826 N N . CYS A 1 103 ? -25.333 11.395 17.826 1.00 86.94 103 CYS A N 1
ATOM 827 C CA . CYS A 1 103 ? -23.945 11.703 17.478 1.00 86.94 103 CYS A CA 1
ATOM 828 C C . CYS A 1 103 ? -23.358 12.893 18.271 1.00 86.94 103 CYS A C 1
ATOM 830 O O . CYS A 1 103 ? -22.266 12.727 18.821 1.00 86.94 103 CYS A O 1
ATOM 832 N N . PRO A 1 104 ? -24.041 14.051 18.414 1.00 87.75 104 PRO A N 1
ATOM 833 C CA . PRO A 1 104 ? -23.516 15.179 19.190 1.00 87.75 104 PRO A CA 1
ATOM 834 C C . PRO A 1 104 ? -23.219 14.854 20.659 1.00 87.75 104 PRO A C 1
ATOM 836 O O . PRO A 1 104 ? -22.300 15.434 21.220 1.00 87.75 104 PRO A O 1
ATOM 839 N N . ASP A 1 105 ? -23.930 13.894 21.255 1.00 86.00 105 ASP A N 1
ATOM 840 C CA . ASP A 1 105 ? -23.820 13.531 22.677 1.00 86.00 105 ASP A CA 1
ATOM 841 C C . ASP A 1 105 ? -22.910 12.316 22.915 1.00 86.00 105 ASP A C 1
ATOM 843 O O . ASP A 1 105 ? -22.876 11.726 24.000 1.00 86.00 105 ASP A O 1
ATOM 847 N N . ARG A 1 106 ? -22.164 11.899 21.887 1.00 89.88 106 ARG A N 1
ATOM 848 C CA . ARG A 1 106 ? -21.376 10.670 21.902 1.00 89.88 106 ARG A CA 1
ATOM 849 C C . ARG A 1 106 ? -19.879 10.937 21.925 1.00 89.88 106 ARG A C 1
ATOM 851 O O . ARG A 1 106 ? -19.369 11.743 21.153 1.00 89.88 106 ARG A O 1
ATOM 858 N N . ILE A 1 107 ? -19.161 10.193 22.765 1.00 93.25 107 ILE A N 1
ATOM 859 C CA . ILE A 1 107 ? -17.695 10.150 22.751 1.00 93.25 107 ILE A CA 1
ATOM 860 C C . ILE A 1 107 ? -17.261 9.150 21.673 1.00 93.25 107 ILE A C 1
ATOM 862 O O . ILE A 1 107 ? -17.370 7.936 21.859 1.00 93.25 107 ILE A O 1
ATOM 866 N N . HIS A 1 108 ? -16.783 9.651 20.539 1.00 93.88 108 HIS A N 1
ATOM 867 C CA . HIS A 1 108 ? -16.302 8.820 19.434 1.00 93.88 108 HIS A CA 1
ATOM 868 C C . HIS A 1 108 ? -14.865 8.360 19.695 1.00 93.88 108 HIS A C 1
ATOM 870 O O . HIS A 1 108 ? -13.980 9.188 19.918 1.00 93.88 108 HIS A O 1
ATOM 876 N N . GLN A 1 109 ? -14.632 7.046 19.686 1.00 94.69 109 GLN A N 1
ATOM 877 C CA . GLN A 1 109 ? -13.316 6.435 19.907 1.00 94.69 109 GLN A CA 1
ATOM 878 C C . GLN A 1 109 ? -13.106 5.295 18.914 1.00 94.69 109 GLN A C 1
ATOM 880 O O . GLN A 1 109 ? -14.051 4.584 18.581 1.00 94.69 109 GLN A O 1
ATOM 885 N N . ILE A 1 110 ? -11.853 5.060 18.527 1.00 96.06 110 ILE A N 1
ATOM 886 C CA . ILE A 1 110 ? -11.475 3.796 17.886 1.00 96.06 110 ILE A CA 1
ATOM 887 C C . ILE A 1 110 ? -11.440 2.713 18.972 1.00 96.06 110 ILE A C 1
ATOM 889 O O . ILE A 1 110 ? -10.715 2.894 19.956 1.00 96.06 110 ILE A O 1
ATOM 893 N N . PRO A 1 111 ? -12.139 1.574 18.828 1.00 97.19 111 PRO A N 1
ATOM 894 C CA . PRO A 1 111 ? -12.015 0.452 19.751 1.00 97.19 111 PRO A CA 1
ATOM 895 C C . PRO A 1 111 ? -10.575 -0.023 19.943 1.00 97.19 111 PRO A C 1
ATOM 897 O O . PRO A 1 111 ? -10.160 -0.241 21.078 1.00 97.19 111 PRO A O 1
ATOM 900 N N . ILE A 1 112 ? -9.810 -0.168 18.857 1.00 98.50 112 ILE A N 1
ATOM 901 C CA . ILE A 1 112 ? -8.407 -0.598 18.888 1.00 98.50 112 ILE A CA 1
ATOM 902 C C . ILE A 1 112 ? -7.550 0.401 18.107 1.00 98.50 112 ILE A C 1
ATOM 904 O O . ILE A 1 112 ? -7.591 0.424 16.883 1.00 98.50 112 ILE A O 1
ATOM 908 N N . GLY A 1 113 ? -6.747 1.210 18.798 1.00 98.25 113 GLY A N 1
ATOM 909 C CA . GLY A 1 113 ? -5.848 2.184 18.169 1.00 98.25 113 GLY A CA 1
ATOM 910 C C . GLY A 1 113 ? -4.398 1.949 18.565 1.00 98.25 113 GLY A C 1
ATOM 911 O O . GLY A 1 113 ? -4.004 2.209 19.705 1.00 98.25 113 GLY A O 1
ATOM 912 N N . PHE A 1 114 ? -3.598 1.428 17.636 1.00 98.62 114 PHE A N 1
ATOM 913 C CA . PHE A 1 114 ? -2.191 1.102 17.846 1.00 98.62 114 PHE A CA 1
ATOM 914 C C . PHE A 1 114 ? -1.282 2.031 17.036 1.00 98.62 114 PHE A C 1
ATOM 916 O O . PHE A 1 114 ? -1.516 2.276 15.852 1.00 98.62 114 PHE A O 1
ATOM 923 N N . TYR A 1 115 ? -0.218 2.523 17.668 1.00 98.31 115 TYR A N 1
ATOM 924 C CA . TYR A 1 115 ? 0.760 3.424 17.058 1.00 98.31 115 TYR A CA 1
ATOM 925 C C . TYR A 1 115 ? 2.190 2.899 17.247 1.00 98.31 115 TYR A C 1
ATOM 927 O O . TYR A 1 115 ? 2.572 2.533 18.356 1.00 98.31 115 TYR A O 1
ATOM 935 N N . GLU A 1 116 ? 2.994 2.828 16.180 1.00 97.88 116 GLU A N 1
ATOM 936 C CA . GLU A 1 116 ? 4.395 2.351 16.218 1.00 97.88 116 GLU A CA 1
ATOM 937 C C . GLU A 1 116 ? 4.548 1.010 16.980 1.00 97.88 116 GLU A C 1
ATOM 939 O O . GLU A 1 116 ? 5.487 0.806 17.750 1.00 97.88 116 GLU A O 1
ATOM 944 N N . THR A 1 117 ? 3.583 0.096 16.808 1.00 98.69 117 THR A N 1
ATOM 945 C CA . THR A 1 117 ? 3.531 -1.190 17.525 1.00 98.69 117 THR A CA 1
ATOM 946 C C . THR A 1 117 ? 3.879 -2.352 16.596 1.00 98.69 117 THR A C 1
ATOM 948 O O . THR A 1 117 ? 3.471 -2.380 15.434 1.00 98.69 117 THR A O 1
ATOM 951 N N . LYS A 1 118 ? 4.660 -3.322 17.080 1.00 98.75 118 LYS A N 1
ATOM 952 C CA . LYS A 1 118 ? 5.180 -4.425 16.256 1.00 98.75 118 LYS A CA 1
ATOM 953 C C . LYS A 1 118 ? 4.778 -5.795 16.786 1.00 98.75 118 LYS A C 1
ATOM 955 O O . LYS A 1 118 ? 4.699 -5.988 17.994 1.00 98.75 118 LYS A O 1
ATOM 960 N N . ARG A 1 119 ? 4.634 -6.777 15.891 1.00 98.88 119 ARG A N 1
ATOM 961 C CA . ARG A 1 119 ? 4.325 -8.180 16.228 1.00 98.88 119 ARG A CA 1
ATOM 962 C C . ARG A 1 119 ? 2.994 -8.264 16.972 1.00 98.88 119 ARG A C 1
ATOM 964 O O . ARG A 1 119 ? 2.945 -8.504 18.178 1.00 98.88 119 ARG A O 1
ATOM 971 N N . ILE A 1 120 ? 1.937 -7.977 16.223 1.00 98.94 120 ILE A N 1
ATOM 972 C CA . ILE A 1 120 ? 0.571 -7.833 16.718 1.00 98.94 120 ILE A CA 1
ATOM 973 C C . ILE A 1 120 ? -0.245 -9.051 16.288 1.00 98.94 120 ILE A C 1
ATOM 975 O O . ILE A 1 120 ? -0.236 -9.405 15.110 1.00 98.94 120 ILE A O 1
ATOM 979 N N . GLU A 1 121 ? -0.975 -9.655 17.222 1.00 98.88 121 GLU A N 1
ATOM 980 C CA . GLU A 1 121 ? -1.961 -10.705 16.944 1.00 98.88 121 GLU A CA 1
ATOM 981 C C . GLU A 1 121 ? -3.347 -10.246 17.412 1.00 98.88 121 GLU A C 1
ATOM 983 O O . GLU A 1 121 ? -3.546 -9.986 18.596 1.00 98.88 121 GLU A O 1
ATOM 988 N N . LEU A 1 122 ? -4.306 -10.150 16.492 1.00 98.88 122 LEU A N 1
ATOM 989 C CA . LEU A 1 122 ? -5.714 -9.873 16.782 1.00 98.88 122 LEU A CA 1
ATOM 990 C C . LEU A 1 122 ? -6.541 -11.078 16.326 1.00 98.88 122 LEU A C 1
ATOM 992 O O . LEU A 1 122 ? -6.571 -11.366 15.128 1.00 98.88 122 LEU A O 1
ATOM 996 N N . ARG A 1 123 ? -7.190 -11.813 17.236 1.00 98.50 123 ARG A N 1
ATOM 997 C CA . ARG A 1 123 ? -7.863 -13.057 16.833 1.00 98.50 123 ARG A CA 1
ATOM 998 C C . ARG A 1 123 ? -9.130 -13.411 17.600 1.00 98.50 123 ARG A C 1
ATOM 1000 O O . ARG A 1 123 ? -9.165 -13.323 18.820 1.00 98.50 123 ARG A O 1
ATOM 1007 N N . ASP A 1 124 ? -10.116 -13.918 16.866 1.00 98.56 124 ASP A N 1
ATOM 1008 C CA . ASP A 1 124 ? -11.291 -14.647 17.373 1.00 98.56 124 ASP A CA 1
ATOM 1009 C C . ASP A 1 124 ? -12.352 -13.833 18.156 1.00 98.56 124 ASP A C 1
ATOM 1011 O O . ASP A 1 124 ? -13.311 -14.427 18.656 1.00 98.56 124 ASP A O 1
ATOM 1015 N N . PHE A 1 125 ? -12.248 -12.496 18.217 1.00 98.38 125 PHE A N 1
ATOM 1016 C CA . PHE A 1 125 ? -13.190 -11.619 18.938 1.00 98.38 125 PHE A CA 1
ATOM 1017 C C . PHE A 1 125 ? -14.085 -10.779 18.009 1.00 98.38 125 PHE A C 1
ATOM 1019 O O . PHE A 1 125 ? -13.876 -10.692 16.797 1.00 98.38 125 PHE A O 1
ATOM 1026 N N . GLU A 1 126 ? -15.091 -10.119 18.592 1.00 98.19 126 GLU A N 1
ATOM 1027 C CA . GLU A 1 126 ? -15.988 -9.210 17.868 1.00 98.19 126 GLU A CA 1
ATOM 1028 C C . GLU A 1 126 ? -15.799 -7.743 18.294 1.00 98.19 126 GLU A C 1
ATOM 1030 O O . GLU A 1 126 ? -15.713 -7.439 19.486 1.00 98.19 126 GLU A O 1
ATOM 1035 N N . LEU A 1 127 ? -15.803 -6.826 17.325 1.00 97.75 127 LEU A N 1
ATOM 1036 C CA . LEU A 1 127 ? -16.044 -5.398 17.528 1.00 97.75 127 LEU A CA 1
ATOM 1037 C C . LEU A 1 127 ? -17.480 -5.112 17.086 1.00 97.75 127 LEU A C 1
ATOM 1039 O O . LEU A 1 127 ? -17.827 -5.331 15.924 1.00 97.75 127 LEU A O 1
ATOM 1043 N N . VAL A 1 128 ? -18.328 -4.686 18.021 1.00 94.00 128 VAL A N 1
ATOM 1044 C CA . VAL A 1 128 ? -19.768 -4.544 17.769 1.00 94.00 128 VAL A CA 1
ATOM 1045 C C . VAL A 1 128 ? -20.224 -3.134 18.062 1.00 94.00 128 VAL A C 1
ATOM 1047 O O . VAL A 1 128 ? -19.830 -2.538 19.070 1.00 94.00 128 VAL A O 1
ATOM 1050 N N . ARG A 1 129 ? -21.142 -2.640 17.231 1.00 90.69 129 ARG A N 1
ATOM 1051 C CA . ARG A 1 129 ? -21.775 -1.332 17.429 1.00 90.69 129 ARG A CA 1
ATOM 1052 C C . ARG A 1 129 ? -20.766 -0.212 17.571 1.00 90.69 129 ARG A C 1
ATOM 1054 O O . ARG A 1 129 ? -20.948 0.711 18.361 1.00 90.69 129 ARG A O 1
ATOM 1061 N N . THR A 1 130 ? -19.703 -0.325 16.786 1.00 90.94 130 THR A N 1
ATOM 1062 C CA . THR A 1 130 ? -18.674 0.691 16.701 1.00 90.94 130 THR A CA 1
ATOM 1063 C C . THR A 1 130 ? -19.314 2.002 16.287 1.00 90.94 130 THR A C 1
ATOM 1065 O O . THR A 1 130 ? -20.172 2.041 15.404 1.00 90.94 130 THR A O 1
ATOM 1068 N N . ASN A 1 131 ? -18.933 3.073 16.969 1.00 89.75 131 ASN A N 1
ATOM 1069 C CA . ASN A 1 131 ? -19.428 4.405 16.665 1.00 89.75 131 ASN A CA 1
ATOM 1070 C C . ASN A 1 131 ? -18.492 5.173 15.732 1.00 89.75 131 ASN A C 1
ATOM 1072 O O . ASN A 1 131 ? -18.766 6.328 15.468 1.00 89.75 131 ASN A O 1
ATOM 1076 N N . ASN A 1 132 ? -17.403 4.564 15.272 1.00 90.38 132 ASN A N 1
ATOM 1077 C CA . ASN A 1 132 ? -16.458 5.139 14.329 1.00 90.38 132 ASN A CA 1
ATOM 1078 C C . ASN A 1 132 ? -15.549 4.027 13.753 1.00 90.38 132 ASN A C 1
ATOM 1080 O O . ASN A 1 132 ? -15.975 2.870 13.715 1.00 90.38 132 ASN A O 1
ATOM 1084 N N . TYR A 1 133 ? -14.312 4.345 13.353 1.00 94.44 133 TYR A N 1
ATOM 1085 C CA . TYR A 1 133 ? -13.311 3.384 12.877 1.00 94.44 133 TYR A CA 1
ATOM 1086 C C . TYR A 1 133 ? -13.165 2.239 13.892 1.00 94.44 133 TYR A C 1
ATOM 1088 O O . TYR A 1 133 ? -13.074 2.481 15.094 1.00 94.44 133 TYR A O 1
ATOM 1096 N N . HIS A 1 134 ? -13.096 0.993 13.432 1.00 97.38 134 HIS A N 1
ATOM 1097 C CA . HIS A 1 134 ? -12.957 -0.202 14.264 1.00 97.38 134 HIS A CA 1
ATOM 1098 C C . HIS A 1 134 ? -11.524 -0.381 14.766 1.00 97.38 134 HIS A C 1
ATOM 1100 O O . HIS A 1 134 ? -11.294 -0.602 15.961 1.00 97.38 134 HIS A O 1
ATOM 1106 N N . ILE A 1 135 ? -10.555 -0.326 13.849 1.00 98.56 135 ILE A N 1
ATOM 1107 C CA . ILE A 1 135 ? -9.151 -0.608 14.140 1.00 98.56 135 ILE A CA 1
ATOM 1108 C C . ILE A 1 135 ? -8.268 0.406 13.409 1.00 98.56 135 ILE A C 1
ATOM 1110 O O . ILE A 1 135 ? -8.262 0.459 12.186 1.00 98.56 135 ILE A O 1
ATOM 1114 N N . GLY A 1 136 ? -7.467 1.168 14.151 1.00 97.75 136 GLY A N 1
ATOM 1115 C CA . GLY A 1 136 ? -6.425 2.043 13.615 1.00 97.75 136 GLY A CA 1
ATOM 1116 C C . GLY A 1 136 ? -5.042 1.459 13.883 1.00 97.75 136 GLY A C 1
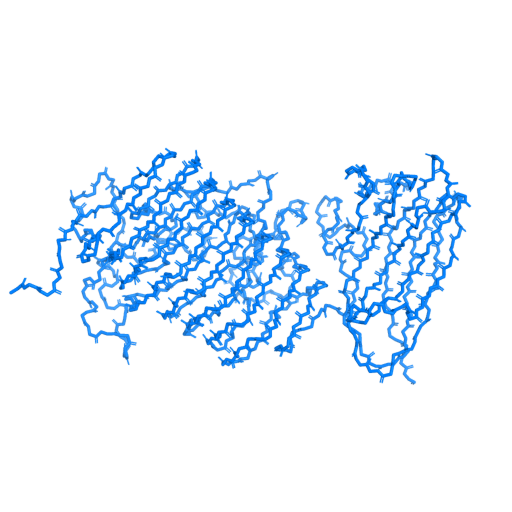ATOM 1117 O O . GLY A 1 136 ? -4.646 1.325 15.039 1.00 97.75 136 GLY A O 1
ATOM 1118 N N . LEU A 1 137 ? -4.297 1.115 12.833 1.00 98.31 137 LEU A N 1
ATOM 1119 C CA . LEU A 1 137 ? -2.938 0.576 12.908 1.00 98.31 137 LEU A CA 1
ATOM 1120 C C . LEU A 1 137 ? -1.984 1.543 12.210 1.00 98.31 137 LEU A C 1
ATOM 1122 O O . LEU A 1 137 ? -1.834 1.512 10.985 1.00 98.31 137 LEU A O 1
ATOM 1126 N N . TYR A 1 138 ? -1.339 2.416 12.983 1.00 97.38 138 TYR A N 1
ATOM 1127 C CA . TYR A 1 138 ? -0.530 3.515 12.452 1.00 97.38 138 TYR A CA 1
ATOM 1128 C C . TYR A 1 138 ? 0.960 3.274 12.687 1.00 97.38 138 TYR A C 1
ATOM 1130 O O . TYR A 1 138 ? 1.425 3.216 13.824 1.00 97.38 138 TYR A O 1
ATOM 1138 N N . GLY A 1 139 ? 1.723 3.097 11.607 1.00 97.31 139 GLY A N 1
ATOM 1139 C CA . GLY A 1 139 ? 3.146 2.748 11.678 1.00 97.31 139 GLY A CA 1
ATOM 1140 C C . GLY A 1 139 ? 3.414 1.396 12.343 1.00 97.31 139 GLY A C 1
ATOM 1141 O O . GLY A 1 139 ? 4.464 1.204 12.954 1.00 97.31 139 GLY A O 1
ATOM 1142 N N . CYS A 1 140 ? 2.455 0.474 12.265 1.00 98.62 140 CYS A N 1
ATOM 1143 C CA . CYS A 1 140 ? 2.538 -0.843 12.884 1.00 98.62 140 CYS A CA 1
ATOM 1144 C C . CYS A 1 140 ? 3.197 -1.869 11.954 1.00 98.62 140 CYS A C 1
ATOM 1146 O O . CYS A 1 140 ? 3.092 -1.769 10.735 1.00 98.62 140 CYS A O 1
ATOM 1148 N N . ALA A 1 141 ? 3.864 -2.884 12.506 1.00 98.69 141 ALA A N 1
ATOM 1149 C CA . ALA A 1 141 ? 4.551 -3.888 11.689 1.00 98.69 141 ALA A CA 1
ATOM 1150 C C . ALA A 1 141 ? 4.332 -5.323 12.164 1.00 98.69 141 ALA A C 1
ATOM 1152 O O . ALA A 1 141 ? 4.255 -5.564 13.367 1.00 98.69 141 ALA A O 1
ATOM 1153 N N . TYR A 1 142 ? 4.339 -6.282 11.234 1.00 98.88 142 TYR A N 1
ATOM 1154 C CA . TYR A 1 142 ? 4.151 -7.710 11.529 1.00 98.88 142 TYR A CA 1
ATOM 1155 C C . TYR A 1 142 ? 2.814 -7.950 12.237 1.00 98.88 142 TYR A C 1
ATOM 1157 O O . TYR A 1 142 ? 2.767 -8.327 13.409 1.00 98.88 142 TYR A O 1
ATOM 1165 N N . VAL A 1 143 ? 1.728 -7.650 11.529 1.00 98.94 143 VAL A N 1
ATOM 1166 C CA . VAL A 1 143 ? 0.360 -7.728 12.043 1.00 98.94 143 VAL A CA 1
ATOM 1167 C C . VAL A 1 143 ? -0.314 -8.972 11.487 1.00 98.94 143 VAL A C 1
ATOM 1169 O O . VAL A 1 143 ? -0.351 -9.169 10.275 1.00 98.94 143 VAL A O 1
ATOM 1172 N N . TYR A 1 144 ? -0.900 -9.776 12.364 1.00 98.94 144 TYR A N 1
ATOM 1173 C CA . TYR A 1 144 ? -1.819 -10.840 11.993 1.00 98.94 144 TYR A CA 1
ATOM 1174 C C . TYR A 1 144 ? -3.183 -10.568 12.621 1.00 98.94 144 TYR A C 1
ATOM 1176 O O . TYR A 1 144 ? -3.290 -10.484 13.844 1.00 98.94 144 TYR A O 1
ATOM 1184 N N . ALA A 1 145 ? -4.217 -10.420 11.793 1.00 98.88 145 ALA A N 1
ATOM 1185 C CA . ALA A 1 145 ? -5.590 -10.247 12.250 1.00 98.88 145 ALA A CA 1
ATOM 1186 C C . ALA A 1 145 ? -6.506 -11.271 11.579 1.00 98.88 145 ALA A C 1
ATOM 1188 O O . ALA A 1 145 ? -6.621 -11.286 10.348 1.00 98.88 145 ALA A O 1
ATOM 1189 N N . ALA A 1 146 ? -7.148 -12.130 12.372 1.00 98.81 146 ALA A N 1
ATOM 1190 C CA . ALA A 1 146 ? -7.966 -13.200 11.822 1.00 98.81 146 ALA A CA 1
ATOM 1191 C C . ALA A 1 146 ? -9.211 -13.553 12.629 1.00 98.81 146 ALA A C 1
ATOM 1193 O O . ALA A 1 146 ? -9.236 -13.446 13.854 1.00 98.81 146 ALA A O 1
ATOM 1194 N N . ASN A 1 147 ? -10.230 -14.050 11.924 1.00 98.69 147 ASN A N 1
ATOM 1195 C CA . ASN A 1 147 ? -11.517 -14.453 12.499 1.00 98.69 147 ASN A CA 1
ATOM 1196 C C . ASN A 1 147 ? -12.204 -13.333 13.302 1.00 98.69 147 ASN A C 1
ATOM 1198 O O . ASN A 1 147 ? -12.952 -13.615 14.239 1.00 98.69 147 ASN A O 1
ATOM 1202 N N . LEU A 1 148 ? -11.942 -12.067 12.964 1.00 98.75 148 LEU A N 1
ATOM 1203 C CA . LEU A 1 148 ? -12.599 -10.936 13.607 1.00 98.75 148 LEU A CA 1
ATOM 1204 C C . LEU A 1 148 ? -13.968 -10.701 12.974 1.00 98.75 148 LEU A C 1
ATOM 1206 O O . LEU A 1 148 ? -14.124 -10.824 11.757 1.00 98.75 148 LEU A O 1
ATOM 1210 N N . LYS A 1 149 ? -14.948 -10.309 13.789 1.00 98.44 149 LYS A N 1
ATOM 1211 C CA . LYS A 1 149 ? -16.229 -9.787 13.293 1.00 98.44 149 LYS A CA 1
ATOM 1212 C C . LYS A 1 149 ? -16.372 -8.324 13.674 1.00 98.44 149 LYS A C 1
ATOM 1214 O O . LYS A 1 149 ? -16.380 -8.000 14.855 1.00 98.44 149 LYS A O 1
ATOM 1219 N N . LEU A 1 150 ? -16.517 -7.471 12.677 1.00 97.81 150 LEU A N 1
ATOM 1220 C CA . LEU A 1 150 ? -16.620 -6.022 12.771 1.00 97.81 150 LEU A CA 1
ATOM 1221 C C . LEU A 1 150 ? -18.008 -5.638 12.252 1.00 97.81 150 LEU A C 1
ATOM 1223 O O . LEU A 1 150 ? -18.255 -5.738 11.052 1.00 97.81 150 LEU A O 1
ATOM 1227 N N . HIS A 1 151 ? -18.971 -5.347 13.129 1.00 93.50 151 HIS A N 1
ATOM 1228 C CA . HIS A 1 151 ? -20.371 -5.277 12.689 1.00 93.50 151 HIS A CA 1
ATOM 1229 C C . HIS A 1 151 ? -21.278 -4.380 13.533 1.00 93.50 151 HIS A C 1
ATOM 1231 O O . HIS A 1 151 ? -20.928 -3.910 14.617 1.00 93.50 151 HIS A O 1
ATOM 1237 N N . GLU A 1 152 ? -22.484 -4.159 13.003 1.00 89.12 152 GLU A N 1
ATOM 1238 C CA . GLU A 1 152 ? -23.541 -3.330 13.588 1.00 89.12 152 GLU A CA 1
ATOM 1239 C C . GLU A 1 152 ? -23.165 -1.855 13.801 1.00 89.12 152 GLU A C 1
ATOM 1241 O O . GLU A 1 152 ? -23.651 -1.262 14.761 1.00 89.12 152 GLU A O 1
ATOM 1246 N N . VAL A 1 153 ? -22.344 -1.252 12.935 1.00 88.25 153 VAL A N 1
ATOM 1247 C CA . VAL A 1 153 ? -21.918 0.160 13.035 1.00 88.25 153 VAL A CA 1
ATOM 1248 C C . VAL A 1 153 ? -23.073 1.111 13.395 1.00 88.25 153 VAL A C 1
ATOM 1250 O O . VAL A 1 153 ? -24.174 1.015 12.851 1.00 88.25 153 VAL A O 1
ATOM 1253 N N . ARG A 1 154 ? -22.821 2.014 14.354 1.00 85.50 154 ARG A N 1
ATOM 1254 C CA . ARG A 1 154 ? -23.814 2.919 14.967 1.00 85.50 154 ARG A CA 1
ATOM 1255 C C . ARG A 1 154 ? -23.499 4.400 14.815 1.00 85.50 154 ARG A C 1
ATOM 1257 O O . ARG A 1 154 ? -24.098 5.191 15.528 1.00 85.50 154 ARG A O 1
ATOM 1264 N N . CYS A 1 155 ? -22.561 4.779 13.954 1.00 86.56 155 CYS A N 1
ATOM 1265 C CA . CYS A 1 155 ? -22.366 6.162 13.506 1.00 86.56 155 CYS A CA 1
ATOM 1266 C C . CYS A 1 155 ? -21.732 6.180 12.113 1.00 86.56 155 CYS A C 1
ATOM 1268 O O . CYS A 1 155 ? -21.518 5.125 11.531 1.00 86.56 155 CYS A O 1
ATOM 1270 N N . VAL A 1 156 ? -21.458 7.367 11.576 1.00 85.62 156 VAL A N 1
ATOM 1271 C CA . VAL A 1 156 ? -20.629 7.554 10.372 1.00 85.62 156 VAL A CA 1
ATOM 1272 C C . VAL A 1 156 ? -19.185 7.089 10.602 1.00 85.62 156 VAL A C 1
ATOM 1274 O O . VAL A 1 156 ? -18.782 6.890 11.752 1.00 85.62 156 VAL A O 1
ATOM 1277 N N . SER A 1 157 ? -18.432 6.925 9.509 1.00 89.44 157 SER A N 1
ATOM 1278 C CA . SER A 1 157 ? -17.000 6.614 9.547 1.00 89.44 157 SER A CA 1
ATOM 1279 C C . SER A 1 157 ? -16.715 5.263 10.199 1.00 89.44 157 SER A C 1
ATOM 1281 O O . SER A 1 157 ? -15.965 5.152 11.153 1.00 89.44 157 SER A O 1
ATOM 1283 N N . GLY A 1 158 ? -17.392 4.205 9.760 1.00 92.06 158 GLY A N 1
ATOM 1284 C CA . GLY A 1 158 ? -17.264 2.864 10.325 1.00 92.06 158 GLY A CA 1
ATOM 1285 C C . GLY A 1 158 ? -16.041 2.064 9.863 1.00 92.06 158 GLY A C 1
ATOM 1286 O O . GLY A 1 158 ? -16.153 0.840 9.780 1.00 92.06 158 GLY A O 1
ATOM 1287 N N . ASP A 1 159 ? -14.910 2.678 9.520 1.00 95.00 159 ASP A N 1
ATOM 1288 C CA . ASP A 1 159 ? -13.810 1.997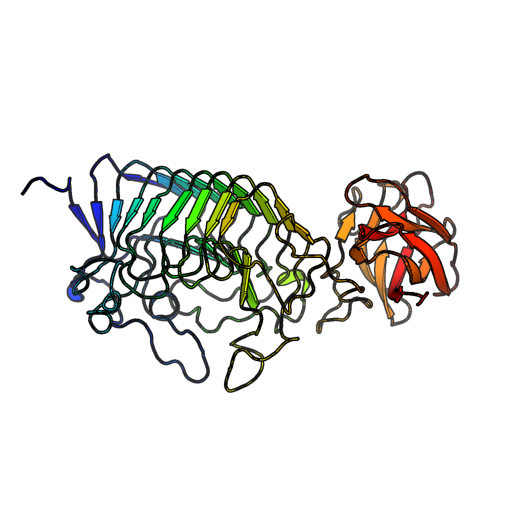 8.826 1.00 95.00 159 ASP A CA 1
ATOM 1289 C C . ASP A 1 159 ? -13.382 0.691 9.514 1.00 95.00 159 ASP A C 1
ATOM 1291 O O . ASP A 1 159 ? -13.360 0.599 10.742 1.00 95.00 159 ASP A O 1
ATOM 1295 N N . GLY A 1 160 ? -13.043 -0.349 8.759 1.00 97.50 160 GLY A N 1
ATOM 1296 C CA . GLY A 1 160 ? -12.611 -1.632 9.311 1.00 97.50 160 GLY A CA 1
ATOM 1297 C C . GLY A 1 160 ? -11.169 -1.578 9.818 1.00 97.50 160 GLY A C 1
ATOM 1298 O O . GLY A 1 160 ? -10.904 -1.373 11.005 1.00 97.50 160 GLY A O 1
ATOM 1299 N N . PHE A 1 161 ? -10.221 -1.798 8.910 1.00 98.56 161 PHE A N 1
ATOM 1300 C CA . PHE A 1 161 ? -8.789 -1.828 9.197 1.00 98.56 161 PHE A CA 1
ATOM 1301 C C . PHE A 1 161 ? -8.093 -0.602 8.606 1.00 98.56 161 PHE A C 1
ATOM 1303 O O . PHE A 1 161 ? -7.768 -0.565 7.423 1.00 98.56 161 PHE A O 1
ATOM 1310 N N . GLY A 1 162 ? -7.802 0.379 9.453 1.00 97.44 162 GLY A N 1
ATOM 1311 C CA . GLY A 1 162 ? -7.016 1.558 9.115 1.00 97.44 162 GLY A CA 1
ATOM 1312 C C . GLY A 1 162 ? -5.518 1.261 9.059 1.00 97.44 162 GLY A C 1
ATOM 1313 O O . GLY A 1 162 ? -4.838 1.464 10.067 1.00 97.44 162 GLY A O 1
ATOM 1314 N N . LEU A 1 163 ? -4.980 0.801 7.922 1.00 98.25 163 LEU A N 1
ATOM 1315 C CA . LEU A 1 163 ? -3.531 0.640 7.733 1.00 98.25 163 LEU A CA 1
ATOM 1316 C C . LEU A 1 163 ? -2.954 1.955 7.201 1.00 98.25 163 LEU A C 1
ATOM 1318 O O . LEU A 1 163 ? -3.118 2.314 6.037 1.00 98.25 163 LEU A O 1
ATOM 1322 N N . SER A 1 164 ? -2.293 2.713 8.075 1.00 94.19 164 SER A N 1
ATOM 1323 C CA . SER A 1 164 ? -1.742 4.019 7.701 1.00 94.19 164 SER A CA 1
ATOM 1324 C C . SER A 1 164 ? -0.391 4.286 8.355 1.00 94.19 164 SER A C 1
ATOM 1326 O O . SER A 1 164 ? 0.117 3.501 9.161 1.00 94.19 164 SER A O 1
ATOM 1328 N N . LYS A 1 165 ? 0.213 5.416 7.983 1.00 93.31 165 LYS A N 1
ATOM 1329 C CA . LYS A 1 165 ? 1.481 5.933 8.513 1.00 93.31 165 LYS A CA 1
ATOM 1330 C C . LYS A 1 165 ? 2.604 4.898 8.432 1.00 93.31 165 LYS A C 1
ATOM 1332 O O . LYS A 1 165 ? 3.413 4.770 9.349 1.00 93.31 165 LYS A O 1
ATOM 1337 N N . GLY A 1 166 ? 2.650 4.146 7.338 1.00 94.62 166 GLY A N 1
ATOM 1338 C CA . GLY A 1 166 ? 3.721 3.205 7.042 1.00 94.62 166 GLY A CA 1
ATOM 1339 C C . GLY A 1 166 ? 3.552 1.831 7.663 1.00 94.62 166 GLY A C 1
ATOM 1340 O O . GLY A 1 166 ? 4.565 1.179 7.921 1.00 94.62 166 GLY A O 1
ATOM 1341 N N . SER A 1 167 ? 2.318 1.413 7.953 1.00 98.25 167 SER A N 1
ATOM 1342 C CA . SER A 1 167 ? 2.050 0.063 8.447 1.00 98.25 167 SER A CA 1
ATOM 1343 C C . SER A 1 167 ? 2.445 -1.001 7.420 1.00 98.25 167 SER A C 1
ATOM 1345 O O . SER A 1 167 ? 2.210 -0.830 6.225 1.00 98.25 167 SER A O 1
ATOM 1347 N N . HIS A 1 168 ? 3.088 -2.087 7.861 1.00 98.69 168 HIS A N 1
ATOM 1348 C CA . HIS A 1 168 ? 3.650 -3.068 6.931 1.00 98.69 168 HIS A CA 1
ATOM 1349 C C . HIS A 1 168 ? 3.752 -4.504 7.447 1.00 98.69 168 HIS A C 1
ATOM 1351 O O . HIS A 1 168 ? 3.797 -4.747 8.651 1.00 98.69 168 HIS A O 1
ATOM 1357 N N . HIS A 1 169 ? 3.880 -5.465 6.526 1.00 98.88 169 HIS A N 1
ATOM 1358 C CA . HIS A 1 169 ? 3.883 -6.905 6.836 1.00 98.88 169 HIS A CA 1
ATOM 1359 C C . HIS A 1 169 ? 2.600 -7.292 7.582 1.00 98.88 169 HIS A C 1
ATOM 1361 O O . HIS A 1 169 ? 2.626 -7.687 8.749 1.00 98.88 169 HIS A O 1
ATOM 1367 N N . VAL A 1 170 ? 1.467 -7.095 6.913 1.00 98.94 170 VAL A N 1
ATOM 1368 C CA . VAL A 1 170 ? 0.127 -7.291 7.470 1.00 98.94 170 VAL A CA 1
ATOM 1369 C C . VAL A 1 170 ? -0.529 -8.484 6.790 1.00 98.94 170 VAL A C 1
ATOM 1371 O O . VAL A 1 170 ? -0.515 -8.593 5.568 1.00 98.94 170 VAL A O 1
ATOM 1374 N N . ALA A 1 171 ? -1.136 -9.367 7.573 1.00 98.94 171 ALA A N 1
ATOM 1375 C CA . ALA A 1 171 ? -1.977 -10.447 7.083 1.00 98.94 171 ALA A CA 1
ATOM 1376 C C . ALA A 1 171 ? -3.359 -10.355 7.740 1.00 98.94 171 ALA A C 1
ATOM 1378 O O . ALA A 1 171 ? -3.499 -10.568 8.946 1.00 98.94 171 ALA A O 1
ATOM 1379 N N . LEU A 1 172 ? -4.370 -10.047 6.929 1.00 98.94 172 LEU A N 1
ATOM 1380 C CA . LEU A 1 172 ? -5.782 -10.039 7.298 1.00 98.94 172 LEU A CA 1
ATOM 1381 C C . LEU A 1 172 ? -6.431 -11.297 6.713 1.00 98.94 172 LEU A C 1
ATOM 1383 O O . LEU A 1 172 ? -6.376 -11.507 5.502 1.00 98.94 172 LEU A O 1
ATOM 1387 N N . ASN A 1 173 ? -7.006 -12.156 7.553 1.00 98.81 173 ASN A N 1
ATOM 1388 C CA . ASN A 1 173 ? -7.509 -13.456 7.111 1.00 98.81 173 ASN A CA 1
ATOM 1389 C C . ASN A 1 173 ? -8.849 -13.828 7.755 1.00 98.81 173 ASN A C 1
ATOM 1391 O O . ASN A 1 173 ? -8.958 -13.831 8.977 1.00 98.81 173 ASN A O 1
ATOM 1395 N N . ARG A 1 174 ? -9.844 -14.243 6.964 1.00 98.56 174 ARG A N 1
ATOM 1396 C CA . ARG A 1 174 ? -11.154 -14.696 7.483 1.00 98.56 174 ARG A CA 1
ATOM 1397 C C . ARG A 1 174 ? -11.847 -13.672 8.383 1.00 98.56 17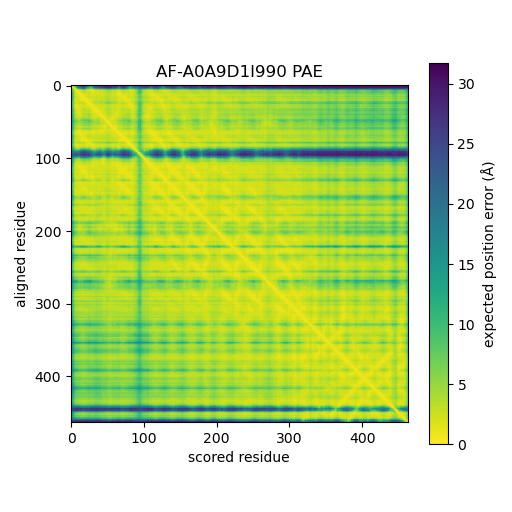4 ARG A C 1
ATOM 1399 O O . ARG A 1 174 ? -12.446 -14.033 9.395 1.00 98.56 174 ARG A O 1
ATOM 1406 N N . ASN A 1 175 ? -11.745 -12.395 8.038 1.00 98.75 175 ASN A N 1
ATOM 1407 C CA . ASN A 1 175 ? -12.432 -11.338 8.766 1.00 98.75 175 ASN A CA 1
ATOM 1408 C C . ASN A 1 175 ? -13.806 -11.079 8.144 1.00 98.75 175 ASN A C 1
ATOM 1410 O O . ASN A 1 175 ? -13.989 -11.201 6.933 1.00 98.75 175 ASN A O 1
ATOM 1414 N N . PHE A 1 176 ? -14.773 -10.730 8.983 1.00 98.62 176 PHE A N 1
ATOM 1415 C CA . PHE A 1 176 ? -16.106 -10.317 8.571 1.00 98.62 176 PHE A CA 1
ATOM 1416 C C . PHE A 1 176 ? -16.295 -8.853 8.946 1.00 98.62 176 PHE A C 1
ATOM 1418 O O . PHE A 1 176 ? -16.213 -8.511 10.124 1.00 98.62 176 PHE A O 1
ATOM 1425 N N . LEU A 1 177 ? -16.570 -8.009 7.962 1.00 97.62 177 LEU A N 1
ATOM 1426 C CA . LEU A 1 177 ? -16.914 -6.610 8.145 1.00 97.62 177 LEU A CA 1
ATOM 1427 C C . LEU A 1 177 ? -18.289 -6.330 7.542 1.00 97.62 177 LEU A C 1
ATOM 1429 O O . LEU A 1 177 ? -18.547 -6.637 6.379 1.00 97.62 177 LEU A O 1
ATOM 1433 N N . GLN A 1 178 ? -19.139 -5.695 8.342 1.00 94.25 178 GLN A N 1
ATOM 1434 C CA . GLN A 1 178 ? -20.361 -5.043 7.903 1.00 94.25 178 GLN A CA 1
ATOM 1435 C C . GLN A 1 178 ? -20.366 -3.612 8.439 1.00 94.25 178 GLN A C 1
ATOM 1437 O O . GLN A 1 178 ? -20.610 -3.382 9.627 1.00 94.25 178 GLN A O 1
ATOM 1442 N N . SER A 1 179 ? -20.099 -2.665 7.548 1.00 91.38 179 SER A N 1
ATOM 1443 C CA . SER A 1 179 ? -19.893 -1.258 7.858 1.00 91.38 179 SER A CA 1
ATOM 1444 C C . SER A 1 179 ? -20.602 -0.334 6.860 1.00 91.38 179 SER A C 1
ATOM 1446 O O . SER A 1 179 ? -21.236 -0.790 5.910 1.00 91.38 179 SER A O 1
ATOM 1448 N N . ASN A 1 180 ? -20.534 0.969 7.118 1.00 90.19 180 ASN A N 1
ATOM 1449 C CA . ASN A 1 180 ? -20.977 2.042 6.238 1.00 90.19 180 ASN A CA 1
ATOM 1450 C C . ASN A 1 180 ? -19.817 2.838 5.609 1.00 90.19 180 ASN A C 1
ATOM 1452 O O . ASN A 1 180 ? -20.105 3.778 4.872 1.00 90.19 180 ASN A O 1
ATOM 1456 N N . ASP A 1 181 ? -18.563 2.460 5.881 1.00 92.75 181 ASP A N 1
ATOM 1457 C CA . ASP A 1 181 ? -17.355 3.131 5.385 1.00 92.75 181 ASP A CA 1
ATOM 1458 C C . ASP A 1 181 ? -16.235 2.125 5.015 1.00 92.75 181 ASP A C 1
ATOM 1460 O O . ASP A 1 181 ? -16.474 0.914 4.916 1.00 92.75 181 ASP A O 1
ATOM 1464 N N . ASP A 1 182 ? -15.018 2.617 4.776 1.00 96.69 182 ASP A N 1
ATOM 1465 C CA . ASP A 1 182 ? -13.897 1.885 4.184 1.00 96.69 182 ASP A CA 1
ATOM 1466 C C . ASP A 1 182 ? -13.525 0.580 4.919 1.00 96.69 182 ASP A C 1
ATOM 1468 O O . ASP A 1 182 ? -13.445 0.496 6.141 1.00 96.69 182 ASP A O 1
ATOM 1472 N N . GLY A 1 183 ? -13.286 -0.501 4.180 1.00 97.50 183 GLY A N 1
ATOM 1473 C CA . GLY A 1 183 ? -13.088 -1.831 4.744 1.00 97.50 183 GLY A CA 1
ATOM 1474 C C . GLY A 1 183 ? -11.667 -2.080 5.214 1.00 97.50 183 GLY A C 1
ATOM 1475 O O . GLY A 1 183 ? -11.417 -2.333 6.395 1.00 97.50 183 GLY A O 1
ATOM 1476 N N . VAL A 1 184 ? -10.724 -1.995 4.285 1.00 98.69 184 VAL A N 1
ATOM 1477 C CA . VAL A 1 184 ? -9.291 -1.965 4.564 1.00 98.69 184 VAL A CA 1
ATOM 1478 C C . VAL A 1 184 ? -8.723 -0.728 3.897 1.00 98.69 184 VAL A C 1
ATOM 1480 O O . VAL A 1 184 ? -8.682 -0.642 2.672 1.00 98.69 184 VAL A O 1
ATOM 1483 N N . VAL A 1 185 ? -8.265 0.213 4.712 1.00 98.06 185 VAL A N 1
ATOM 1484 C CA . VAL A 1 185 ? -7.571 1.408 4.245 1.00 98.06 185 VAL A CA 1
ATOM 1485 C C . VAL A 1 185 ? -6.104 1.064 4.046 1.00 98.06 185 VAL A C 1
ATOM 1487 O O . VAL A 1 185 ? -5.439 0.602 4.971 1.00 98.06 185 VAL A O 1
ATOM 1490 N N . LEU A 1 186 ? -5.609 1.306 2.839 1.00 98.56 186 LEU A N 1
ATOM 1491 C CA . LEU A 1 186 ? -4.222 1.211 2.415 1.00 98.56 186 LEU A CA 1
ATOM 1492 C C . LEU A 1 186 ? -3.748 2.632 2.146 1.00 98.56 186 LEU A C 1
ATOM 1494 O O . LEU A 1 186 ? -4.173 3.253 1.176 1.00 98.56 186 LEU A O 1
ATOM 1498 N N . SER A 1 187 ? -2.908 3.175 3.025 1.00 96.31 187 SER A N 1
ATOM 1499 C CA . SER A 1 187 ? -2.582 4.601 2.975 1.00 96.31 187 SER A CA 1
ATOM 1500 C C . SER A 1 187 ? -1.093 4.880 2.799 1.00 96.31 187 SER A C 1
ATOM 1502 O O . SER A 1 187 ? -0.256 4.258 3.461 1.00 96.31 187 SER A O 1
ATOM 1504 N N . GLY A 1 188 ? -0.794 5.852 1.937 1.00 94.56 188 GLY A N 1
ATOM 1505 C CA . GLY A 1 188 ? 0.406 6.680 1.946 1.00 94.56 188 GLY A CA 1
ATOM 1506 C C . GLY A 1 188 ? 0.009 8.078 2.403 1.00 94.56 188 GLY A C 1
ATOM 1507 O O . GLY A 1 188 ? -0.952 8.647 1.898 1.00 94.56 188 GLY A O 1
ATOM 1508 N N . CYS A 1 189 ? 0.669 8.615 3.426 1.00 90.25 189 CYS A N 1
ATOM 1509 C CA . CYS A 1 189 ? 0.307 9.927 3.942 1.00 90.25 189 CYS A CA 1
ATOM 1510 C C . CYS A 1 189 ? 1.482 10.602 4.640 1.00 90.25 189 CYS A C 1
ATOM 1512 O O . CYS A 1 189 ? 2.053 10.061 5.597 1.00 90.25 189 CYS A O 1
ATOM 1514 N N . TYR A 1 190 ? 1.777 11.820 4.194 1.00 89.81 190 TYR A N 1
ATOM 1515 C CA . TYR A 1 190 ? 2.832 12.665 4.728 1.00 89.81 190 TYR A CA 1
ATOM 1516 C C . TYR A 1 190 ? 2.234 13.878 5.434 1.00 89.81 190 TYR A C 1
ATOM 1518 O O . TYR A 1 190 ? 1.312 14.502 4.925 1.00 89.81 190 TYR A O 1
ATOM 1526 N N . PHE A 1 191 ? 2.770 14.203 6.614 1.00 88.44 191 PHE A N 1
ATOM 1527 C CA . PHE A 1 191 ? 2.342 15.355 7.415 1.00 88.44 191 PHE A CA 1
ATOM 1528 C C . PHE A 1 191 ? 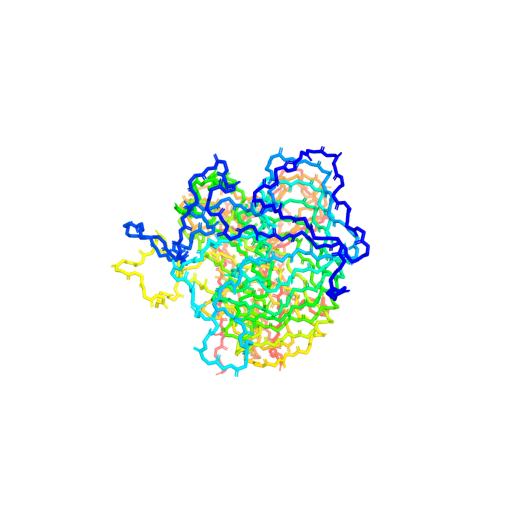0.811 15.448 7.585 1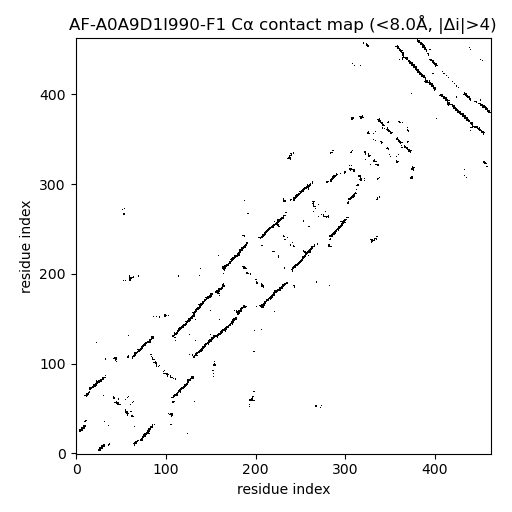.00 88.44 191 PHE A C 1
ATOM 1530 O O . PHE A 1 191 ? 0.177 16.421 7.203 1.00 88.44 191 PHE A O 1
ATOM 1537 N N . ASP A 1 192 ? 0.204 14.423 8.182 1.00 91.12 192 ASP A N 1
ATOM 1538 C CA . ASP A 1 192 ? -1.207 14.481 8.563 1.00 91.12 192 ASP A CA 1
ATOM 1539 C C . ASP A 1 192 ? -1.358 15.314 9.848 1.00 91.12 192 ASP A C 1
ATOM 1541 O O . ASP A 1 192 ? -0.849 14.901 10.906 1.00 91.12 192 ASP A O 1
ATOM 1545 N N . PRO A 1 193 ? -2.024 16.480 9.781 1.00 91.25 193 PRO A N 1
ATOM 1546 C CA . PRO A 1 193 ? -2.127 17.414 10.898 1.00 91.25 193 PRO A CA 1
ATOM 1547 C C . PRO A 1 193 ? -3.065 16.914 12.004 1.00 91.25 193 PRO A C 1
ATOM 1549 O O . PRO A 1 193 ? -3.077 17.475 13.098 1.00 91.25 193 PRO A O 1
ATOM 1552 N N . ARG A 1 194 ? -3.828 15.840 11.765 1.00 92.44 194 ARG A N 1
ATOM 1553 C CA . ARG A 1 194 ? -4.748 15.270 12.757 1.00 92.44 194 ARG A CA 1
ATOM 1554 C C . ARG A 1 194 ? -4.027 14.496 13.869 1.00 92.44 194 ARG A C 1
ATOM 1556 O O . ARG A 1 194 ? -4.639 14.152 14.879 1.00 92.44 194 ARG A O 1
ATOM 1563 N N . GLY A 1 195 ? -2.735 14.202 13.702 1.00 91.69 195 GLY A N 1
ATOM 1564 C CA . GLY A 1 195 ? -1.929 13.414 14.639 1.00 91.69 195 GLY A CA 1
ATOM 1565 C C . GLY A 1 195 ? -1.520 14.182 15.887 1.00 91.69 195 GLY A C 1
ATOM 1566 O O . GLY A 1 195 ? -0.369 14.606 15.990 1.00 91.69 195 GLY A O 1
ATOM 1567 N N . LEU A 1 196 ? -2.459 14.350 16.822 1.00 89.88 196 LEU A N 1
ATOM 1568 C CA . LEU A 1 196 ? -2.290 15.215 17.996 1.00 89.88 196 LEU A CA 1
ATOM 1569 C C . LEU A 1 196 ? -2.191 14.449 19.322 1.00 89.88 196 LEU A C 1
ATOM 1571 O O . LEU A 1 196 ? -1.313 14.739 20.135 1.00 89.88 196 LEU A O 1
ATOM 1575 N N . VAL A 1 197 ? -3.079 13.477 19.555 1.00 91.56 197 VAL A N 1
ATOM 1576 C CA . VAL A 1 197 ? -3.305 12.941 20.912 1.00 91.56 197 VAL A CA 1
ATOM 1577 C C . VAL A 1 197 ? -2.600 11.608 21.156 1.00 91.56 197 VAL A C 1
ATOM 1579 O O . VAL A 1 197 ? -1.856 11.474 22.125 1.00 91.56 197 VAL A O 1
ATOM 1582 N N . TRP A 1 198 ? -2.825 10.604 20.304 1.00 94.31 198 TRP A N 1
ATOM 1583 C CA . TRP A 1 198 ? -2.361 9.227 20.555 1.00 94.31 198 TRP A CA 1
ATOM 1584 C C . TRP A 1 198 ? -1.461 8.646 19.459 1.00 94.31 198 TRP A C 1
ATOM 1586 O O . TRP A 1 198 ? -0.837 7.602 19.654 1.00 94.31 198 TRP A O 1
ATOM 1596 N N . TRP A 1 199 ? -1.356 9.344 18.333 1.00 95.06 199 TRP A N 1
ATOM 1597 C CA . TRP A 1 199 ? -0.493 9.027 17.202 1.00 95.06 199 TRP A CA 1
ATOM 1598 C C . TRP A 1 199 ? 0.110 10.323 16.662 1.00 95.06 199 TRP A C 1
ATOM 1600 O O . TRP A 1 199 ? -0.372 11.412 16.973 1.00 95.06 199 TRP A O 1
ATOM 1610 N N . LYS A 1 200 ? 1.184 10.216 15.878 1.00 92.88 200 LYS A N 1
ATOM 1611 C CA . LYS A 1 200 ? 1.868 11.373 15.290 1.00 92.88 200 LYS A CA 1
ATOM 1612 C C . LYS A 1 200 ? 2.257 11.098 13.844 1.00 92.88 200 LYS A C 1
ATOM 1614 O O . LYS A 1 200 ? 2.452 9.948 13.447 1.00 92.88 200 LYS A O 1
ATOM 1619 N N . SER A 1 201 ? 2.412 12.169 13.075 1.00 88.69 201 SER A N 1
ATOM 1620 C CA . SER A 1 201 ? 3.043 12.104 11.758 1.00 88.69 201 SER A CA 1
ATOM 1621 C C . SER A 1 201 ? 4.496 11.631 11.865 1.00 88.69 201 SER A C 1
ATOM 1623 O O . SER A 1 201 ? 5.226 12.008 12.782 1.00 88.69 201 SER A O 1
ATOM 1625 N N . ARG A 1 202 ? 4.920 10.785 10.920 1.00 88.44 202 ARG A N 1
ATOM 1626 C CA . ARG A 1 202 ? 6.226 10.103 10.923 1.00 88.44 202 ARG A CA 1
ATOM 1627 C C . ARG A 1 202 ? 7.160 10.696 9.865 1.00 88.44 202 ARG A C 1
ATOM 1629 O O . ARG A 1 202 ? 7.549 10.011 8.924 1.00 88.44 202 ARG A O 1
ATOM 1636 N N . LEU A 1 203 ? 7.487 11.980 10.004 1.00 87.94 203 LEU A N 1
ATOM 1637 C CA . LEU A 1 203 ? 8.290 12.712 9.015 1.00 87.94 203 LEU A CA 1
ATOM 1638 C C . LEU A 1 203 ? 9.655 12.049 8.790 1.00 87.94 203 LEU A C 1
ATOM 1640 O O . LEU A 1 203 ? 10.305 11.616 9.742 1.00 87.94 203 LEU A O 1
ATOM 1644 N N . GLY A 1 204 ? 10.061 11.948 7.523 1.00 85.50 204 GLY A N 1
ATOM 1645 C CA . GLY A 1 204 ? 11.310 11.301 7.111 1.00 85.50 204 GLY A CA 1
ATOM 1646 C C . GLY A 1 204 ? 11.329 9.773 7.251 1.00 85.50 204 GLY A C 1
ATOM 1647 O O . GLY A 1 204 ? 12.367 9.160 7.020 1.00 85.50 204 GLY A O 1
ATOM 1648 N N . LYS A 1 205 ? 10.213 9.139 7.638 1.00 91.00 205 LYS A N 1
ATOM 1649 C CA . LYS A 1 205 ? 10.055 7.678 7.634 1.00 91.00 205 LYS A CA 1
ATOM 1650 C C . LYS A 1 205 ? 9.123 7.256 6.498 1.00 91.00 205 LYS A C 1
ATOM 1652 O O . LYS A 1 205 ? 8.335 8.056 6.005 1.00 91.00 205 LYS A O 1
ATOM 1657 N N . HIS A 1 206 ? 9.133 5.965 6.170 1.00 92.00 206 HIS A N 1
ATOM 1658 C CA . HIS A 1 206 ? 8.107 5.386 5.302 1.00 92.00 206 HIS A CA 1
ATOM 1659 C C . HIS A 1 206 ? 6.710 5.602 5.907 1.00 92.00 206 HIS A C 1
ATOM 1661 O O . HIS A 1 206 ? 6.430 5.112 7.007 1.00 92.00 206 HIS A O 1
ATOM 1667 N N . GLY A 1 207 ? 5.855 6.325 5.184 1.00 93.31 207 GLY A N 1
ATOM 1668 C CA . GLY A 1 207 ? 4.433 6.525 5.461 1.00 93.31 207 GLY A CA 1
ATOM 1669 C C . GLY A 1 207 ? 3.510 5.676 4.576 1.00 93.31 207 GLY A C 1
ATOM 1670 O O . GLY A 1 207 ? 2.346 5.503 4.936 1.00 93.31 207 GLY A O 1
ATOM 1671 N N . GLY A 1 208 ? 4.038 5.084 3.501 1.00 96.12 208 GLY A N 1
ATOM 1672 C CA . GLY A 1 208 ? 3.344 4.157 2.608 1.00 96.12 208 GLY A CA 1
ATOM 1673 C C . GLY A 1 208 ? 3.110 2.770 3.214 1.00 96.12 208 GLY A C 1
ATOM 1674 O O . GLY A 1 208 ? 4.017 2.141 3.783 1.00 96.12 208 GLY A O 1
ATOM 1675 N N . THR A 1 209 ? 1.868 2.301 3.114 1.00 98.00 209 THR A N 1
ATOM 1676 C CA . THR A 1 209 ? 1.455 0.955 3.528 1.00 98.00 209 THR A CA 1
ATOM 1677 C C . THR A 1 209 ? 2.023 -0.092 2.579 1.00 98.00 209 THR A C 1
ATOM 1679 O O . THR A 1 209 ? 1.901 0.063 1.367 1.00 98.00 209 THR A O 1
ATOM 1682 N N . ARG A 1 210 ? 2.634 -1.162 3.114 1.00 98.44 210 ARG A N 1
ATOM 1683 C CA . ARG A 1 210 ? 3.295 -2.166 2.260 1.00 98.44 210 ARG A CA 1
ATOM 1684 C C . ARG A 1 210 ? 3.369 -3.592 2.789 1.00 98.44 210 ARG A C 1
ATOM 1686 O O . ARG A 1 210 ? 3.357 -3.815 3.999 1.00 98.44 210 ARG A O 1
ATOM 1693 N N . HIS A 1 211 ? 3.529 -4.562 1.894 1.00 98.75 211 HIS A N 1
ATOM 1694 C CA . HIS A 1 211 ? 3.546 -5.997 2.212 1.00 98.75 211 HIS A CA 1
ATOM 1695 C C . HIS A 1 211 ? 2.273 -6.412 2.961 1.00 98.75 211 HIS A C 1
ATOM 1697 O O . HIS A 1 211 ? 2.311 -6.786 4.140 1.00 98.75 211 HIS A O 1
ATOM 1703 N N . VAL A 1 212 ? 1.129 -6.276 2.296 1.00 98.94 212 VAL A N 1
ATOM 1704 C CA . VAL A 1 212 ? -0.189 -6.562 2.873 1.00 98.94 212 VAL A CA 1
ATOM 1705 C C . VAL A 1 212 ? -0.835 -7.720 2.130 1.00 98.94 212 VAL A C 1
ATOM 1707 O O . VAL A 1 212 ? -0.923 -7.710 0.907 1.00 98.94 212 VAL A O 1
ATOM 1710 N N . ARG A 1 213 ? -1.337 -8.700 2.881 1.00 98.94 213 ARG A N 1
ATOM 1711 C CA . ARG A 1 213 ? -2.154 -9.797 2.366 1.00 98.94 213 ARG A CA 1
ATOM 1712 C C . ARG A 1 213 ? -3.546 -9.758 2.983 1.00 98.94 213 ARG A C 1
ATOM 1714 O O . ARG A 1 213 ? -3.667 -9.753 4.207 1.00 98.94 213 ARG A O 1
ATOM 1721 N N . ILE A 1 214 ? -4.575 -9.787 2.145 1.00 98.94 214 ILE A N 1
ATOM 1722 C CA . ILE A 1 214 ? -5.989 -9.766 2.537 1.00 98.94 214 ILE A CA 1
ATOM 1723 C C . ILE A 1 214 ? -6.663 -10.980 1.907 1.00 98.94 214 ILE A C 1
ATOM 1725 O O . ILE A 1 214 ? -6.732 -11.082 0.684 1.00 98.94 214 ILE A O 1
ATOM 1729 N N . ALA A 1 215 ? -7.112 -11.931 2.723 1.00 98.88 215 ALA A N 1
ATOM 1730 C CA . ALA A 1 215 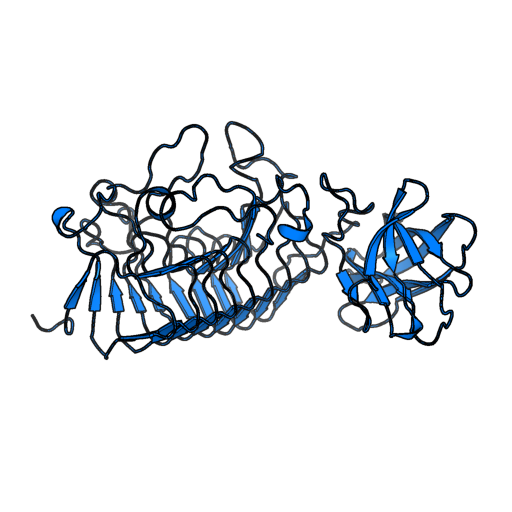? -7.629 -13.188 2.197 1.00 98.88 215 ALA A CA 1
ATOM 1731 C C . ALA A 1 215 ? -8.860 -13.717 2.932 1.00 98.88 215 ALA A C 1
ATOM 1733 O O . ALA A 1 215 ? -9.035 -13.493 4.138 1.00 98.88 215 ALA A O 1
ATOM 1734 N N . HIS A 1 216 ? -9.682 -14.474 2.204 1.00 98.81 216 HIS A N 1
ATOM 1735 C CA . HIS A 1 216 ? -10.797 -15.262 2.741 1.00 98.81 216 HIS A CA 1
ATOM 1736 C C . HIS A 1 216 ? -11.812 -14.448 3.559 1.00 98.81 216 HIS A C 1
ATOM 1738 O O . HIS A 1 216 ? -12.436 -14.984 4.477 1.00 98.81 216 HIS A O 1
ATOM 1744 N N . SER A 1 217 ? -11.920 -13.143 3.308 1.00 98.81 217 SER A N 1
ATOM 1745 C CA . SER A 1 217 ? -12.681 -12.205 4.136 1.00 98.81 217 SER A CA 1
ATOM 1746 C C . SER A 1 217 ? -13.957 -11.738 3.438 1.00 98.81 217 SER A C 1
ATOM 1748 O O . SER A 1 217 ? -14.031 -11.671 2.214 1.00 98.81 217 SER A O 1
ATOM 1750 N N . TYR A 1 218 ? -14.967 -11.391 4.231 1.00 98.69 218 TYR A N 1
ATOM 1751 C CA . TYR A 1 218 ? -16.181 -10.722 3.769 1.00 98.69 218 TYR A CA 1
ATOM 1752 C C . TYR A 1 218 ? -16.104 -9.259 4.199 1.00 98.69 218 TYR A C 1
ATOM 1754 O O . TYR A 1 218 ? -16.102 -8.979 5.396 1.00 98.69 218 TYR A O 1
ATOM 1762 N N . LEU A 1 219 ? -16.004 -8.340 3.241 1.00 98.44 219 LEU A N 1
ATOM 1763 C CA . LEU A 1 219 ? -15.837 -6.908 3.468 1.00 98.44 219 LEU A CA 1
ATOM 1764 C C . LEU A 1 219 ? -16.995 -6.150 2.818 1.00 98.44 219 LEU A C 1
ATOM 1766 O O . LEU A 1 219 ? -16.963 -5.851 1.626 1.00 98.44 219 LEU A O 1
ATOM 1770 N N . ASN A 1 220 ? -18.027 -5.861 3.610 1.00 96.25 220 ASN A N 1
ATOM 1771 C CA . ASN A 1 220 ? -19.139 -5.012 3.203 1.00 96.25 220 ASN A CA 1
ATOM 1772 C C . ASN A 1 220 ? -18.979 -3.622 3.818 1.00 96.25 220 ASN A C 1
ATOM 1774 O O . ASN A 1 220 ? -19.119 -3.456 5.031 1.00 96.25 220 ASN A O 1
ATOM 1778 N N . SER A 1 221 ? -18.676 -2.653 2.960 1.00 92.44 221 SER A N 1
ATOM 1779 C CA . SER A 1 221 ? -18.285 -1.290 3.325 1.00 92.44 221 SER A CA 1
ATOM 1780 C C . SER A 1 221 ? -19.369 -0.245 3.075 1.00 92.44 221 SER A C 1
ATOM 1782 O O . SER A 1 221 ? -19.111 0.945 3.216 1.00 92.44 221 SER A O 1
ATOM 1784 N N . GLY A 1 222 ? -20.586 -0.651 2.698 1.00 85.25 222 GLY A N 1
ATOM 1785 C CA . GLY A 1 222 ? -21.675 0.289 2.431 1.00 85.25 222 GLY A CA 1
ATOM 1786 C C . GLY A 1 222 ? -21.265 1.395 1.447 1.00 85.25 222 GLY A C 1
ATOM 1787 O O . GLY A 1 222 ? -21.007 1.109 0.278 1.00 85.25 222 GLY A O 1
ATOM 1788 N N . GLY A 1 223 ? -21.212 2.647 1.926 1.00 81.44 223 GLY A N 1
ATOM 1789 C CA . GLY A 1 223 ? -20.850 3.828 1.131 1.00 81.44 223 GLY A CA 1
ATOM 1790 C C . GLY A 1 223 ? -19.344 4.063 0.925 1.00 81.44 223 GLY A C 1
ATOM 1791 O O . GLY A 1 223 ? -18.987 4.867 0.064 1.00 81.44 223 GLY A O 1
ATOM 1792 N N . GLY A 1 224 ? -18.472 3.374 1.670 1.00 91.12 224 GLY A N 1
ATOM 1793 C CA . GLY A 1 224 ? -17.009 3.462 1.539 1.00 91.12 224 GLY A CA 1
ATOM 1794 C C . GLY A 1 224 ? -16.452 2.592 0.408 1.00 91.12 224 GLY A C 1
ATOM 1795 O O . GLY A 1 224 ? -17.148 2.319 -0.567 1.00 91.12 224 GLY A O 1
ATOM 1796 N N . LYS A 1 225 ? -15.204 2.131 0.521 1.00 97.06 225 LYS A N 1
ATOM 1797 C CA . LYS A 1 225 ? -14.527 1.161 -0.363 1.00 97.06 225 LYS A CA 1
ATOM 1798 C C . LYS A 1 225 ? -14.171 -0.090 0.430 1.00 97.06 225 LYS A C 1
ATOM 1800 O O . LYS A 1 225 ? -13.626 0.026 1.518 1.00 97.06 225 LYS A O 1
ATOM 1805 N N . ALA A 1 226 ? -14.396 -1.293 -0.094 1.00 98.06 226 ALA A N 1
ATOM 1806 C CA . ALA A 1 226 ? -13.979 -2.504 0.628 1.00 98.06 226 ALA A CA 1
ATOM 1807 C C . ALA A 1 226 ? -12.445 -2.578 0.774 1.00 98.06 226 ALA A C 1
ATOM 1809 O O . ALA A 1 226 ? -11.943 -2.924 1.843 1.00 98.06 226 ALA A O 1
ATOM 1810 N N . LEU A 1 227 ? -11.715 -2.177 -0.270 1.00 98.69 227 LEU A N 1
ATOM 1811 C CA . LEU A 1 227 ? -10.286 -1.870 -0.264 1.00 98.69 227 LEU A CA 1
ATOM 1812 C C . LEU A 1 227 ? -10.109 -0.408 -0.701 1.00 98.69 227 LEU A C 1
ATOM 1814 O O . LEU A 1 227 ? -10.397 -0.077 -1.853 1.00 98.69 227 LEU A O 1
ATOM 1818 N N . ALA A 1 228 ? -9.657 0.453 0.211 1.00 98.31 228 ALA A N 1
ATOM 1819 C CA . ALA A 1 228 ? -9.507 1.890 -0.013 1.00 98.31 228 ALA A CA 1
ATOM 1820 C C . ALA A 1 228 ? -8.030 2.271 -0.176 1.00 98.31 228 ALA A C 1
ATOM 1822 O O . ALA A 1 228 ? -7.239 2.087 0.747 1.00 98.31 228 ALA A O 1
ATOM 1823 N N . PHE A 1 229 ? -7.656 2.833 -1.321 1.00 98.50 229 PHE A N 1
ATOM 1824 C CA . PHE A 1 229 ? -6.341 3.426 -1.557 1.00 98.50 229 PHE A CA 1
ATOM 1825 C C . PHE A 1 229 ? -6.377 4.914 -1.206 1.00 98.50 229 PHE A C 1
ATOM 1827 O O . PHE A 1 229 ? -7.094 5.688 -1.833 1.00 98.50 229 PHE A O 1
ATOM 1834 N N . ILE A 1 230 ? -5.603 5.318 -0.201 1.00 97.12 230 ILE A N 1
ATOM 1835 C CA . ILE A 1 230 ? -5.531 6.704 0.273 1.00 97.12 230 ILE A CA 1
ATOM 1836 C C . ILE A 1 230 ? -4.117 7.235 0.050 1.00 97.12 230 ILE A C 1
ATOM 1838 O O . ILE A 1 230 ? -3.199 6.906 0.803 1.00 97.12 230 ILE A O 1
ATOM 1842 N N . THR A 1 231 ? -3.932 8.052 -0.981 1.00 96.12 231 THR A N 1
ATOM 1843 C CA . THR A 1 231 ? -2.618 8.446 -1.524 1.00 96.12 231 THR A CA 1
ATOM 1844 C C . THR A 1 231 ? -2.211 9.877 -1.163 1.00 96.12 231 THR A C 1
ATOM 1846 O O . THR A 1 231 ? -1.603 10.590 -1.956 1.00 96.12 231 THR A O 1
ATOM 1849 N N . TRP A 1 232 ? -2.496 10.305 0.064 1.00 94.44 232 TRP A N 1
ATOM 1850 C CA . TRP A 1 232 ? -2.262 11.666 0.574 1.00 94.44 232 TRP A CA 1
ATOM 1851 C C . TRP A 1 232 ? -0.794 11.950 0.950 1.00 94.44 232 TRP A C 1
ATOM 1853 O O . TRP A 1 232 ? -0.491 12.586 1.966 1.00 94.44 232 TRP A O 1
ATOM 1863 N N . GLY A 1 233 ? 0.149 11.398 0.188 1.00 92.81 233 GLY A N 1
ATOM 1864 C CA . GLY A 1 233 ? 1.590 11.477 0.434 1.00 92.81 233 GLY A CA 1
ATOM 1865 C C . GLY A 1 233 ? 2.342 12.508 -0.410 1.00 92.81 233 GLY A C 1
ATOM 1866 O O . GLY A 1 233 ? 3.561 12.601 -0.290 1.00 92.81 233 GLY A O 1
ATOM 1867 N N . THR A 1 234 ? 1.652 13.268 -1.260 1.00 90.50 234 THR A N 1
ATOM 1868 C CA . THR A 1 234 ? 2.239 14.150 -2.290 1.00 90.50 234 THR A CA 1
ATOM 1869 C C . THR A 1 234 ? 3.102 15.301 -1.780 1.00 90.50 234 THR A C 1
ATOM 1871 O O . THR A 1 234 ? 3.886 15.881 -2.531 1.00 90.50 234 THR A O 1
ATOM 1874 N N . SER A 1 235 ? 3.031 15.623 -0.495 1.00 86.94 235 SER A N 1
ATOM 1875 C CA . SER A 1 235 ? 3.876 16.641 0.131 1.00 86.94 235 SER A CA 1
ATOM 1876 C C . SER A 1 235 ? 5.214 16.112 0.661 1.00 86.94 235 SER A C 1
ATOM 1878 O O . SER A 1 235 ? 6.038 16.913 1.115 1.00 86.94 235 SER A O 1
ATOM 1880 N N . ASP A 1 236 ? 5.469 14.798 0.603 1.00 92.19 236 ASP A N 1
ATOM 1881 C CA . ASP A 1 236 ? 6.758 14.233 1.012 1.00 92.19 236 ASP A CA 1
ATOM 1882 C C . ASP A 1 236 ? 7.868 14.638 0.025 1.00 92.19 236 ASP A C 1
ATOM 1884 O O . ASP A 1 236 ? 7.715 14.467 -1.187 1.00 92.19 236 ASP A O 1
ATOM 1888 N N . PRO A 1 237 ? 9.023 15.140 0.499 1.00 90.50 237 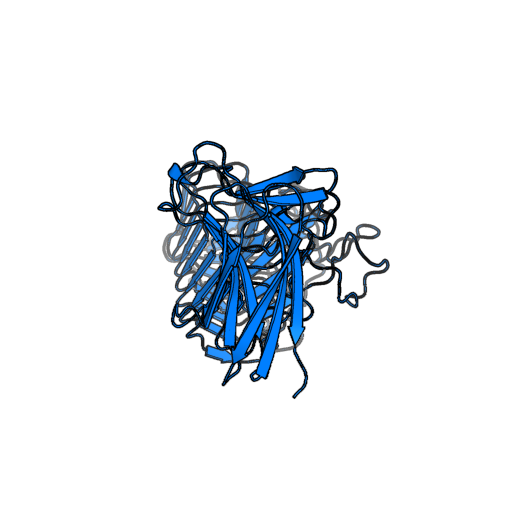PRO A N 1
ATOM 1889 C CA . PRO A 1 237 ? 10.181 15.351 -0.359 1.00 90.50 237 PRO A CA 1
ATOM 1890 C C . PRO A 1 237 ? 10.622 14.097 -1.127 1.00 90.50 237 PRO A C 1
ATOM 1892 O O . PRO A 1 237 ? 11.128 14.238 -2.240 1.00 90.50 237 PRO A O 1
ATOM 1895 N N . ASN A 1 238 ? 10.425 12.895 -0.577 1.00 91.94 238 ASN A N 1
ATOM 1896 C CA . ASN A 1 238 ? 10.757 11.620 -1.207 1.00 91.94 238 ASN A CA 1
ATOM 1897 C C . ASN A 1 238 ? 9.512 10.727 -1.356 1.00 91.94 238 ASN A C 1
ATOM 1899 O O . ASN A 1 238 ? 9.063 10.095 -0.399 1.00 91.94 238 ASN A O 1
ATOM 1903 N N . TYR A 1 239 ? 8.990 10.608 -2.578 1.00 92.69 239 TYR A N 1
ATOM 1904 C CA . TYR A 1 239 ? 7.774 9.828 -2.838 1.00 92.69 239 TYR A CA 1
ATOM 1905 C C . TYR A 1 239 ? 7.933 8.318 -2.618 1.00 92.69 239 TYR A C 1
ATOM 1907 O O . TYR A 1 239 ? 6.939 7.662 -2.310 1.00 92.69 239 TYR A O 1
ATOM 1915 N N . GLU A 1 240 ? 9.150 7.758 -2.663 1.00 92.25 240 GLU A N 1
ATOM 1916 C CA . GLU A 1 240 ? 9.373 6.353 -2.266 1.00 92.25 240 GLU A CA 1
ATOM 1917 C C . GLU A 1 240 ? 8.906 6.080 -0.828 1.00 92.25 240 GLU A C 1
ATOM 1919 O O . GLU A 1 240 ? 8.489 4.969 -0.495 1.00 92.25 240 GLU A O 1
ATOM 1924 N N . CYS A 1 241 ? 8.964 7.082 0.056 1.00 93.62 241 CYS A N 1
ATOM 1925 C CA . CYS A 1 241 ? 8.518 6.924 1.435 1.00 93.62 241 CYS A CA 1
ATOM 1926 C C . CYS A 1 241 ? 6.996 6.795 1.547 1.00 93.62 241 CYS A C 1
ATOM 1928 O O . CYS A 1 241 ? 6.524 6.207 2.522 1.00 93.62 241 CYS A O 1
ATOM 1930 N N . GLN A 1 242 ? 6.233 7.319 0.587 1.00 94.56 242 GLN A N 1
ATOM 1931 C CA . GLN A 1 242 ? 4.767 7.350 0.629 1.00 94.56 242 GLN A CA 1
ATOM 1932 C C . GLN A 1 242 ? 4.099 6.356 -0.314 1.00 94.56 242 GLN A C 1
ATOM 1934 O O . GLN A 1 242 ? 2.878 6.230 -0.298 1.00 94.56 242 GLN A O 1
ATOM 1939 N N . GLU A 1 243 ? 4.888 5.622 -1.086 1.00 96.00 243 GLU A N 1
ATOM 1940 C CA . GLU A 1 243 ? 4.390 4.627 -2.021 1.00 96.00 243 GLU A CA 1
ATOM 1941 C C . GLU A 1 243 ? 3.633 3.495 -1.307 1.00 96.00 243 GLU A C 1
ATOM 1943 O O . GLU A 1 243 ? 4.152 2.862 -0.380 1.00 96.00 243 GLU A O 1
ATOM 1948 N N . ILE A 1 244 ? 2.402 3.230 -1.749 1.00 98.62 244 ILE A N 1
ATOM 1949 C CA . ILE A 1 244 ? 1.654 2.032 -1.348 1.00 98.62 244 ILE A CA 1
ATOM 1950 C C . ILE A 1 244 ? 2.129 0.880 -2.231 1.00 98.62 244 ILE A C 1
ATOM 1952 O O . ILE A 1 244 ? 2.053 0.981 -3.456 1.00 98.62 244 ILE A O 1
ATOM 1956 N N . SER A 1 245 ? 2.613 -0.211 -1.632 1.00 98.38 245 SER A N 1
ATOM 1957 C CA . SER A 1 245 ? 3.240 -1.285 -2.412 1.00 98.38 245 SER A CA 1
ATOM 1958 C C . SER A 1 245 ? 3.101 -2.695 -1.853 1.00 98.38 245 SER A C 1
ATOM 1960 O O . SER A 1 245 ? 2.817 -2.899 -0.676 1.00 98.38 245 SER A O 1
ATOM 1962 N N . ASP A 1 246 ? 3.302 -3.701 -2.703 1.00 98.62 246 ASP A N 1
ATOM 1963 C CA . ASP A 1 246 ? 3.279 -5.121 -2.327 1.00 98.62 246 ASP A CA 1
ATOM 1964 C C . ASP A 1 246 ? 1.959 -5.524 -1.648 1.00 98.62 246 ASP A C 1
ATOM 1966 O O . ASP A 1 246 ? 1.926 -6.027 -0.516 1.00 98.62 246 ASP A O 1
ATOM 1970 N N . ILE A 1 247 ? 0.850 -5.254 -2.336 1.00 98.88 247 ILE A N 1
ATOM 1971 C CA . ILE A 1 247 ? -0.504 -5.541 -1.858 1.00 98.88 247 ILE A CA 1
ATOM 1972 C C . ILE A 1 247 ? -1.041 -6.768 -2.583 1.00 98.88 247 ILE A C 1
ATOM 1974 O O . ILE A 1 247 ? -0.990 -6.863 -3.806 1.00 98.88 247 ILE A O 1
ATOM 1978 N N . THR A 1 248 ? -1.586 -7.718 -1.835 1.00 98.88 248 THR A N 1
ATOM 1979 C CA . THR A 1 248 ? -2.214 -8.918 -2.386 1.00 98.88 248 THR A CA 1
ATOM 1980 C C . THR A 1 248 ? -3.574 -9.150 -1.738 1.00 98.88 248 THR A C 1
ATOM 1982 O O . THR A 1 248 ? -3.663 -9.280 -0.516 1.00 98.88 248 THR A O 1
ATOM 1985 N N . ALA A 1 249 ? -4.630 -9.242 -2.545 1.00 98.88 249 ALA A N 1
ATOM 1986 C CA . ALA A 1 249 ? -5.984 -9.531 -2.084 1.00 98.88 249 ALA A CA 1
ATOM 1987 C C . ALA A 1 249 ? -6.631 -10.651 -2.912 1.00 98.88 249 ALA A C 1
ATOM 1989 O O . ALA A 1 249 ? -6.768 -10.514 -4.128 1.00 98.88 249 ALA A O 1
ATOM 1990 N N . TYR A 1 250 ? -7.029 -11.749 -2.263 1.00 98.88 250 TYR A N 1
ATOM 1991 C CA . TYR A 1 250 ? -7.651 -12.889 -2.946 1.00 98.88 250 TYR A CA 1
ATOM 1992 C C . TYR A 1 250 ? -8.681 -13.653 -2.117 1.00 98.88 250 TYR A C 1
ATOM 1994 O O . TYR A 1 250 ? -8.649 -13.622 -0.886 1.00 98.88 250 TYR A O 1
ATOM 2002 N N . ASP A 1 251 ? -9.575 -14.368 -2.798 1.00 98.75 251 ASP A N 1
ATOM 2003 C CA . ASP A 1 251 ? -10.630 -15.195 -2.202 1.00 98.75 251 ASP A CA 1
ATOM 2004 C C . ASP A 1 251 ? -11.509 -14.421 -1.206 1.00 98.75 251 ASP A C 1
ATOM 2006 O O . ASP A 1 251 ? -11.954 -14.954 -0.189 1.00 98.75 251 ASP A O 1
ATOM 2010 N N . ASN A 1 252 ? -11.748 -13.135 -1.466 1.00 98.88 252 ASN A N 1
ATOM 2011 C CA . ASN A 1 252 ? -12.610 -12.288 -0.647 1.00 98.88 252 ASN A CA 1
ATOM 2012 C C . ASN A 1 252 ? -13.971 -12.054 -1.308 1.00 98.88 252 ASN A C 1
ATOM 2014 O O . ASN A 1 252 ? -14.148 -12.208 -2.516 1.00 98.88 252 ASN A O 1
ATOM 2018 N N . TYR A 1 253 ? -14.922 -11.592 -0.505 1.00 98.69 253 TYR A N 1
ATOM 2019 C CA . TYR A 1 253 ? -16.161 -10.982 -0.970 1.00 98.69 253 TYR A CA 1
ATOM 2020 C C . TYR A 1 253 ? -16.111 -9.491 -0.636 1.00 98.69 253 TYR A C 1
ATOM 2022 O O . TYR A 1 253 ? -16.098 -9.125 0.539 1.00 98.69 253 TYR A O 1
ATOM 2030 N N . LEU A 1 254 ? -16.058 -8.642 -1.658 1.00 98.62 254 LEU A N 1
ATOM 2031 C CA . LEU A 1 254 ? -15.878 -7.197 -1.554 1.00 98.62 254 LEU A CA 1
ATOM 2032 C C . LEU A 1 254 ? -17.155 -6.486 -2.025 1.00 98.62 254 LEU A C 1
ATOM 2034 O O . LEU A 1 254 ? -17.521 -6.588 -3.195 1.00 98.62 254 LEU A O 1
ATOM 2038 N N . ILE A 1 255 ? -17.835 -5.775 -1.122 1.00 97.00 255 ILE A N 1
ATOM 2039 C CA . ILE A 1 255 ? -19.133 -5.129 -1.383 1.00 97.00 255 ILE A CA 1
ATOM 2040 C C . ILE A 1 255 ? -19.055 -3.649 -1.027 1.00 97.00 255 ILE A C 1
ATOM 2042 O O . ILE A 1 255 ? -18.777 -3.297 0.122 1.00 97.00 255 ILE A O 1
ATOM 2046 N N . SER A 1 256 ? -19.317 -2.789 -2.007 1.00 94.94 256 SER A N 1
ATOM 2047 C CA . SER A 1 256 ? -19.460 -1.336 -1.852 1.00 94.94 256 SER A CA 1
ATOM 2048 C C . SER A 1 256 ? -19.824 -0.728 -3.214 1.00 94.94 256 SER A C 1
ATOM 2050 O O . SER A 1 256 ? -19.659 -1.385 -4.232 1.00 94.94 256 SER A O 1
ATOM 2052 N N . THR A 1 257 ? -20.253 0.535 -3.293 1.00 90.56 257 THR A N 1
ATOM 2053 C CA . THR A 1 257 ? -20.363 1.238 -4.592 1.00 90.56 257 THR A CA 1
ATOM 2054 C C . THR A 1 257 ? -19.077 1.133 -5.429 1.00 90.56 257 THR A C 1
ATOM 2056 O O . THR A 1 257 ? -19.139 0.935 -6.644 1.00 90.56 257 THR A O 1
ATOM 2059 N N . ASN A 1 258 ? -17.916 1.200 -4.770 1.00 93.44 258 ASN A N 1
ATOM 2060 C CA . ASN A 1 258 ? -16.597 1.004 -5.359 1.00 93.44 258 ASN A CA 1
ATOM 2061 C C . ASN A 1 258 ? -15.771 0.017 -4.506 1.00 93.44 258 ASN A C 1
ATOM 2063 O O . ASN A 1 258 ? -15.003 0.446 -3.642 1.00 93.44 258 ASN A O 1
ATOM 2067 N N . PRO A 1 259 ? -15.914 -1.308 -4.710 1.00 97.44 259 PRO A N 1
ATOM 2068 C CA . PRO A 1 259 ? -15.322 -2.318 -3.831 1.00 97.44 259 PRO A CA 1
ATOM 2069 C C . PRO A 1 259 ? -13.804 -2.203 -3.724 1.00 97.44 259 PRO A C 1
ATOM 2071 O O . PRO A 1 259 ? -13.255 -2.281 -2.630 1.00 97.44 259 PRO A O 1
ATOM 2074 N N . VAL A 1 260 ? -13.132 -1.964 -4.845 1.00 98.62 260 VAL A N 1
ATOM 2075 C CA . VAL A 1 260 ? -11.744 -1.507 -4.871 1.00 98.62 260 VAL A CA 1
ATOM 2076 C C . VAL A 1 260 ? -11.770 -0.073 -5.363 1.00 98.62 260 VAL A C 1
ATOM 2078 O O . VAL A 1 260 ? -12.198 0.172 -6.493 1.00 98.62 260 VAL A O 1
ATOM 2081 N N . GLY A 1 261 ? -11.333 0.872 -4.536 1.00 97.94 261 GLY A N 1
ATOM 2082 C CA . GLY A 1 261 ? -11.209 2.242 -5.004 1.00 97.94 261 GLY A CA 1
ATOM 2083 C C . GLY A 1 261 ? -10.378 3.153 -4.134 1.00 97.94 261 GLY A C 1
ATOM 2084 O O . GLY A 1 261 ? -9.630 2.676 -3.288 1.00 97.94 261 GLY A O 1
ATOM 2085 N N . ALA A 1 262 ? -10.453 4.455 -4.396 1.00 97.12 262 ALA A N 1
ATOM 2086 C CA . ALA A 1 262 ? -9.500 5.412 -3.854 1.00 97.12 262 ALA A CA 1
ATOM 2087 C C . ALA A 1 262 ? -10.139 6.686 -3.288 1.00 97.12 262 ALA A C 1
ATOM 2089 O O . ALA A 1 262 ? -11.234 7.083 -3.688 1.00 97.12 262 ALA A O 1
ATOM 2090 N N . TRP A 1 263 ? -9.382 7.326 -2.398 1.00 95.25 263 TRP A N 1
ATOM 2091 C CA . TRP A 1 263 ? -9.487 8.734 -2.023 1.00 95.25 263 TRP A CA 1
ATOM 2092 C C . TRP A 1 263 ? -8.150 9.398 -2.392 1.00 95.25 263 TRP A C 1
ATOM 2094 O O . TRP A 1 263 ? -7.210 9.347 -1.595 1.00 95.25 263 TRP A O 1
ATOM 2104 N N . PRO A 1 264 ? -8.013 9.902 -3.630 1.00 94.00 264 PRO A N 1
ATOM 2105 C CA . PRO A 1 264 ? -6.706 10.214 -4.199 1.00 94.00 264 PRO A CA 1
ATOM 2106 C C . PRO A 1 264 ? -6.155 11.580 -3.772 1.00 94.00 264 PRO A C 1
ATOM 2108 O O . PRO A 1 264 ? -5.021 11.619 -3.297 1.00 94.00 264 PRO A O 1
ATOM 2111 N N . ASP A 1 265 ? -6.976 12.628 -3.903 1.00 92.88 265 ASP A N 1
ATOM 2112 C CA . ASP A 1 265 ? -6.676 14.050 -3.660 1.00 92.88 265 ASP A CA 1
ATOM 2113 C C . ASP A 1 265 ? -6.224 14.286 -2.207 1.00 92.88 265 ASP A C 1
ATOM 2115 O O . ASP A 1 265 ? -6.862 13.783 -1.274 1.00 92.88 265 ASP A O 1
ATOM 2119 N N . ASN A 1 266 ? -5.106 14.997 -2.000 1.00 92.56 266 ASN A N 1
ATOM 2120 C CA . ASN A 1 266 ? -4.513 15.204 -0.685 1.00 92.56 266 ASN A CA 1
ATOM 2121 C C . ASN A 1 266 ? -5.213 16.349 0.068 1.00 92.56 266 ASN A C 1
ATOM 2123 O O . ASN A 1 266 ? -4.905 17.529 -0.131 1.00 92.56 266 ASN A O 1
ATOM 2127 N N . PRO A 1 267 ? -6.020 16.040 1.098 1.00 91.50 267 PRO A N 1
ATOM 2128 C CA . PRO A 1 267 ? -6.832 17.036 1.791 1.00 91.50 267 PRO A CA 1
ATOM 2129 C C . PRO A 1 267 ? -6.030 18.022 2.653 1.00 91.50 267 PRO A C 1
ATOM 2131 O O . PRO A 1 267 ? -6.632 18.895 3.287 1.00 91.50 267 PRO A O 1
ATOM 2134 N N . TYR A 1 268 ? -4.707 17.845 2.757 1.00 88.06 268 TYR A N 1
ATOM 2135 C CA . TYR A 1 268 ? -3.841 18.615 3.652 1.00 88.06 268 TYR A CA 1
ATOM 2136 C C . TYR A 1 268 ? -2.780 19.438 2.934 1.00 88.06 268 TYR A C 1
ATOM 2138 O O . TYR A 1 268 ? -2.243 20.357 3.550 1.00 88.06 268 TYR A O 1
ATOM 2146 N N . ASN A 1 269 ? -2.429 19.102 1.691 1.00 81.19 269 ASN A N 1
ATOM 2147 C CA . ASN A 1 269 ? -1.303 19.742 1.007 1.00 81.19 269 ASN A CA 1
ATOM 2148 C C . ASN A 1 269 ? -1.525 20.032 -0.491 1.00 81.19 269 ASN A C 1
ATOM 2150 O O . ASN A 1 269 ? -0.544 20.315 -1.179 1.00 81.19 269 ASN A O 1
ATOM 2154 N N . GLY A 1 270 ? -2.773 20.016 -0.960 1.00 81.06 270 GLY A N 1
ATOM 2155 C CA . GLY A 1 270 ? -3.173 20.434 -2.305 1.00 81.06 270 GLY A CA 1
ATOM 2156 C C . GLY A 1 270 ? -3.982 21.737 -2.304 1.00 81.06 270 GLY A C 1
ATOM 2157 O O . GLY A 1 270 ? -3.666 22.710 -1.605 1.00 81.06 270 GLY A O 1
ATOM 2158 N N . LYS A 1 271 ? -5.050 21.756 -3.093 1.00 87.38 271 LYS A N 1
ATOM 2159 C CA . LYS A 1 271 ? -5.994 22.859 -3.258 1.00 87.38 271 LYS A CA 1
ATOM 2160 C C . LYS A 1 271 ? -6.673 23.250 -1.944 1.00 87.38 271 LYS A C 1
ATOM 2162 O O . LYS A 1 271 ? -7.119 22.422 -1.151 1.00 87.38 271 LYS A O 1
ATOM 2167 N N . ALA A 1 272 ? -6.824 24.561 -1.750 1.00 86.75 272 ALA A N 1
ATOM 2168 C CA . ALA A 1 272 ? -7.557 25.149 -0.633 1.00 86.75 272 ALA A CA 1
ATOM 2169 C C . ALA A 1 272 ? -8.634 26.131 -1.148 1.00 86.75 272 ALA A C 1
ATOM 2171 O O . ALA A 1 272 ? -8.284 27.072 -1.866 1.00 86.75 272 ALA A O 1
ATOM 2172 N N . PRO A 1 273 ? -9.924 25.974 -0.778 1.00 87.50 273 PRO A N 1
ATOM 2173 C CA . PRO A 1 273 ? -10.482 24.900 0.045 1.00 87.50 273 PRO A CA 1
ATOM 2174 C C . PRO A 1 273 ? -10.462 23.551 -0.683 1.00 87.50 273 PRO A C 1
ATOM 2176 O O . PRO A 1 273 ? -10.614 23.496 -1.901 1.00 87.50 273 PRO A O 1
ATOM 2179 N N . PHE A 1 274 ? -10.294 22.478 0.086 1.00 91.00 274 PHE A N 1
ATOM 2180 C CA . PHE A 1 274 ? -10.373 21.117 -0.433 1.00 91.00 274 PHE A CA 1
ATOM 2181 C C . PHE A 1 274 ? -11.779 20.836 -0.961 1.00 91.00 274 PHE A C 1
ATOM 2183 O O . PHE A 1 274 ? -12.769 21.072 -0.264 1.00 91.00 274 PHE A O 1
ATOM 2190 N N . ASP A 1 275 ? -11.857 20.305 -2.174 1.00 90.56 275 ASP A N 1
ATOM 2191 C CA . ASP A 1 275 ? -13.111 19.894 -2.803 1.00 90.56 275 ASP A CA 1
ATOM 2192 C C . ASP A 1 275 ? -13.020 18.537 -3.513 1.00 90.56 275 ASP A C 1
ATOM 2194 O O . ASP A 1 275 ? -13.967 18.146 -4.196 1.00 90.56 275 ASP A O 1
ATOM 2198 N N . ASN A 1 276 ? -11.926 17.795 -3.294 1.00 90.12 276 ASN A N 1
ATOM 2199 C CA . ASN A 1 276 ? -11.718 16.442 -3.806 1.00 90.12 276 ASN A CA 1
ATOM 2200 C C . ASN A 1 276 ? -11.773 16.366 -5.348 1.00 90.12 276 ASN A C 1
ATOM 2202 O O . ASN A 1 276 ? -12.341 15.422 -5.906 1.00 90.12 276 ASN A O 1
ATOM 2206 N N . SER A 1 277 ? -11.263 17.399 -6.026 1.00 92.06 277 SER A N 1
ATOM 2207 C CA . SER A 1 277 ? -11.315 17.545 -7.486 1.00 92.06 277 SER A CA 1
ATOM 2208 C C . SER A 1 277 ? -9.960 17.418 -8.178 1.00 92.06 277 SER A C 1
ATOM 2210 O O . SER A 1 277 ? -9.936 17.297 -9.404 1.00 92.06 277 SER A O 1
ATOM 2212 N N . GLU A 1 278 ? -8.847 17.443 -7.441 1.00 93.06 278 GLU A N 1
ATOM 2213 C CA . GLU A 1 278 ? -7.521 17.332 -8.046 1.00 93.06 278 GLU A CA 1
ATOM 2214 C C . GLU A 1 278 ? -7.302 15.918 -8.585 1.00 93.06 278 GLU A C 1
ATOM 2216 O O . GLU A 1 278 ? -7.545 14.912 -7.914 1.00 93.06 278 GLU A O 1
ATOM 2221 N N . THR A 1 279 ? -6.857 15.836 -9.840 1.00 93.50 279 THR A N 1
ATOM 2222 C CA . THR A 1 279 ? -6.686 14.555 -10.539 1.00 93.50 279 THR A CA 1
ATOM 2223 C C . THR A 1 279 ? -5.237 14.102 -10.654 1.00 93.50 279 THR A C 1
ATOM 2225 O O . THR A 1 279 ? -4.972 13.032 -11.192 1.00 93.50 279 THR A O 1
ATOM 2228 N N . ASP A 1 280 ? -4.300 14.909 -10.181 1.00 90.31 280 ASP A N 1
ATOM 2229 C CA . ASP A 1 280 ? -2.853 14.700 -10.240 1.00 90.31 280 ASP A CA 1
ATOM 2230 C C . ASP A 1 280 ? -2.180 14.791 -8.860 1.00 90.31 280 ASP A C 1
ATOM 2232 O O . ASP A 1 280 ? -0.974 14.577 -8.743 1.00 90.31 280 ASP A O 1
ATOM 2236 N N . ASP A 1 281 ? -2.958 15.024 -7.802 1.00 92.31 281 ASP A N 1
ATOM 2237 C CA . ASP A 1 281 ? -2.480 15.096 -6.425 1.00 92.31 281 ASP A CA 1
ATOM 2238 C C . ASP A 1 281 ? -2.585 13.735 -5.717 1.00 92.31 281 ASP A C 1
ATOM 2240 O O . ASP A 1 281 ? -3.414 13.523 -4.837 1.00 92.31 281 ASP A O 1
ATOM 2244 N N . TYR A 1 282 ? -1.749 12.772 -6.120 1.00 94.06 282 TYR A N 1
ATOM 2245 C CA . TYR A 1 282 ? -1.640 11.475 -5.444 1.00 94.06 282 TYR A CA 1
ATOM 2246 C C . TYR A 1 282 ? -0.201 10.953 -5.343 1.00 94.06 282 TYR A C 1
ATOM 2248 O O . TYR A 1 282 ? 0.631 11.113 -6.236 1.00 94.06 282 TYR A O 1
ATOM 2256 N N . SER A 1 283 ? 0.106 10.275 -4.234 1.00 94.69 283 SER A N 1
ATOM 2257 C CA . SER A 1 283 ? 1.355 9.531 -4.075 1.00 94.69 283 SER A CA 1
ATOM 2258 C C . SER A 1 283 ? 1.338 8.197 -4.843 1.00 94.69 283 SER A C 1
ATOM 2260 O O . SER A 1 283 ? 0.270 7.612 -5.031 1.00 94.69 283 SER A O 1
ATOM 2262 N N . PRO A 1 284 ? 2.510 7.656 -5.219 1.00 96.88 284 PRO A N 1
ATOM 2263 C CA . PRO A 1 284 ? 2.627 6.431 -6.014 1.00 96.88 284 PRO A CA 1
ATOM 2264 C C . PRO A 1 284 ? 1.967 5.178 -5.416 1.00 96.88 284 PRO A C 1
ATOM 2266 O O . PRO A 1 284 ? 1.931 4.984 -4.197 1.00 96.88 284 PRO A O 1
ATOM 2269 N N . VAL A 1 285 ? 1.507 4.288 -6.299 1.00 98.50 285 VAL A N 1
ATOM 2270 C CA . VAL A 1 285 ? 0.999 2.946 -5.974 1.00 98.50 285 VAL A CA 1
ATOM 2271 C C . VAL A 1 285 ? 1.661 1.945 -6.914 1.00 98.50 285 VAL A C 1
ATOM 2273 O O . VAL A 1 285 ? 1.608 2.143 -8.129 1.00 98.50 285 VAL A O 1
ATOM 2276 N N . LYS A 1 286 ? 2.257 0.869 -6.382 1.00 97.81 286 LYS A N 1
ATOM 2277 C CA . LYS A 1 286 ? 2.831 -0.187 -7.229 1.00 97.81 286 LYS A CA 1
ATOM 2278 C C . LYS A 1 286 ? 2.731 -1.607 -6.685 1.00 97.81 286 LYS A C 1
ATOM 2280 O O . LYS A 1 286 ? 2.495 -1.802 -5.499 1.00 97.81 286 LYS A O 1
ATOM 2285 N N . SER A 1 287 ? 2.968 -2.606 -7.532 1.00 98.19 287 SER A N 1
ATOM 2286 C CA . SER A 1 287 ? 3.071 -4.022 -7.134 1.00 98.19 287 SER A CA 1
ATOM 2287 C C . SER A 1 287 ? 1.838 -4.505 -6.365 1.00 98.19 287 SER A C 1
ATOM 2289 O O . SER A 1 287 ? 1.891 -4.906 -5.199 1.00 98.19 287 SER A O 1
ATOM 2291 N N . VAL A 1 288 ? 0.692 -4.441 -7.041 1.00 98.81 288 VAL A N 1
ATOM 2292 C CA . VAL A 1 288 ? -0.614 -4.827 -6.501 1.00 98.81 288 VAL A CA 1
ATOM 2293 C C . VAL A 1 288 ? -1.162 -6.031 -7.265 1.00 98.81 288 VAL A C 1
ATOM 2295 O O . VAL A 1 288 ? -1.058 -6.107 -8.491 1.00 98.81 288 VAL A O 1
ATOM 2298 N N . ARG A 1 289 ? -1.729 -6.997 -6.537 1.00 98.56 289 ARG A N 1
ATOM 2299 C CA . ARG A 1 289 ? -2.356 -8.216 -7.069 1.00 98.56 289 ARG A CA 1
ATOM 2300 C C . ARG A 1 289 ? -3.729 -8.407 -6.432 1.00 98.56 289 ARG A C 1
ATOM 2302 O O . ARG A 1 289 ? -3.811 -8.672 -5.234 1.00 98.56 289 ARG A O 1
ATOM 2309 N N . ILE A 1 290 ? -4.800 -8.288 -7.210 1.00 98.69 290 ILE A N 1
ATOM 2310 C CA . ILE A 1 290 ? -6.177 -8.451 -6.717 1.00 98.69 290 ILE A CA 1
ATOM 2311 C C . ILE A 1 290 ? -6.906 -9.453 -7.613 1.00 98.69 290 ILE A C 1
ATOM 2313 O O . ILE A 1 290 ? -7.282 -9.115 -8.727 1.00 98.69 290 ILE A O 1
ATOM 2317 N N . PHE A 1 291 ? -7.073 -10.687 -7.139 1.00 98.12 291 PHE A N 1
ATOM 2318 C CA . PHE A 1 291 ? -7.573 -11.796 -7.957 1.00 98.12 291 PHE A CA 1
ATOM 2319 C C . PHE A 1 291 ? -8.482 -12.730 -7.179 1.00 98.12 291 PHE A C 1
ATOM 2321 O O . PHE A 1 291 ? -8.328 -12.870 -5.972 1.00 98.12 291 PHE A O 1
ATOM 2328 N N . ASN A 1 292 ? -9.365 -13.437 -7.877 1.00 98.44 292 ASN A N 1
ATOM 2329 C CA . ASN A 1 292 ? -10.256 -14.450 -7.319 1.00 98.44 292 ASN A CA 1
ATOM 2330 C C . ASN A 1 292 ? -11.143 -13.895 -6.196 1.00 98.44 292 ASN A C 1
ATOM 2332 O O . ASN A 1 292 ? -11.454 -14.590 -5.233 1.00 98.44 292 ASN A O 1
ATOM 2336 N N . ASN A 1 293 ? -11.545 -12.628 -6.288 1.00 98.69 293 ASN A N 1
ATOM 2337 C CA . ASN A 1 293 ? -12.518 -12.059 -5.362 1.00 98.69 293 ASN A CA 1
ATOM 2338 C C . ASN A 1 293 ? -13.884 -11.974 -6.039 1.00 98.69 293 ASN A C 1
ATOM 2340 O O . ASN A 1 293 ? -13.999 -11.850 -7.256 1.00 98.69 293 ASN A O 1
ATOM 2344 N N . LYS A 1 294 ? -14.940 -11.988 -5.230 1.00 98.50 294 LYS A N 1
ATOM 2345 C CA . LYS A 1 294 ? -16.262 -11.565 -5.675 1.00 98.50 294 LYS A CA 1
ATOM 2346 C C . LYS A 1 294 ? -16.419 -10.072 -5.415 1.00 98.50 294 LYS A C 1
ATOM 2348 O O . LYS A 1 294 ? -16.243 -9.633 -4.280 1.00 98.50 294 LYS A O 1
ATOM 2353 N N . TYR A 1 295 ? -16.784 -9.322 -6.448 1.00 98.12 295 TYR A N 1
ATOM 2354 C CA . TYR A 1 295 ? -17.016 -7.882 -6.372 1.00 98.12 295 TYR A CA 1
ATOM 2355 C C . TYR A 1 295 ? -18.505 -7.589 -6.531 1.00 98.12 295 TYR A C 1
ATOM 2357 O O . TYR A 1 295 ? -19.149 -8.100 -7.447 1.00 98.12 295 TYR A O 1
ATOM 2365 N N . GLU A 1 296 ? -19.049 -6.749 -5.661 1.00 97.31 296 GLU A N 1
ATOM 2366 C CA . GLU A 1 296 ? -20.373 -6.154 -5.835 1.00 97.31 296 GLU A CA 1
ATOM 2367 C C . GLU A 1 296 ? -20.244 -4.639 -5.839 1.00 97.31 296 GLU A C 1
ATOM 2369 O O . GLU A 1 296 ? -20.202 -4.030 -4.774 1.00 97.31 296 GLU A O 1
ATOM 2374 N N . GLY A 1 297 ? -20.148 -4.073 -7.045 1.00 95.38 297 GLY A N 1
ATOM 2375 C CA . GLY A 1 297 ? -19.946 -2.651 -7.325 1.00 95.38 297 GLY A CA 1
ATOM 2376 C C . GLY A 1 297 ? -18.847 -2.417 -8.363 1.00 95.38 297 GLY A C 1
ATOM 2377 O O . GLY A 1 297 ? -18.261 -3.367 -8.882 1.00 95.38 297 GLY A O 1
ATOM 2378 N N . ASN A 1 298 ? -18.552 -1.149 -8.657 1.00 95.25 298 ASN A N 1
ATOM 2379 C CA . ASN A 1 298 ? -17.638 -0.769 -9.738 1.00 95.25 298 ASN A CA 1
ATOM 2380 C C . ASN A 1 298 ? -16.242 -0.450 -9.200 1.00 95.25 298 ASN A C 1
ATOM 2382 O O . ASN A 1 298 ? -16.055 0.536 -8.490 1.00 95.25 298 ASN A O 1
ATOM 2386 N N . CYS A 1 299 ? -15.244 -1.255 -9.551 1.00 98.06 299 CYS A N 1
ATOM 2387 C CA . CYS A 1 299 ? -13.874 -1.035 -9.094 1.00 98.06 299 CYS A CA 1
ATOM 2388 C C . CYS A 1 299 ? -13.186 0.067 -9.910 1.00 98.06 299 CYS A C 1
ATOM 2390 O O . CYS A 1 299 ? -13.211 0.045 -11.136 1.00 98.06 299 CYS A O 1
ATOM 2392 N N . THR A 1 300 ? -12.573 1.034 -9.230 1.00 96.94 300 THR A N 1
ATOM 2393 C CA . THR A 1 300 ? -11.737 2.066 -9.853 1.00 96.94 300 THR A CA 1
ATOM 2394 C C . THR A 1 300 ? -10.881 2.766 -8.809 1.00 96.94 300 THR A C 1
ATOM 2396 O O . THR A 1 300 ? -11.388 3.199 -7.778 1.00 96.94 300 THR A O 1
ATOM 2399 N N . ILE A 1 301 ? -9.591 2.923 -9.098 1.00 97.56 301 ILE A N 1
ATOM 2400 C CA . ILE A 1 301 ? -8.670 3.767 -8.319 1.00 97.56 301 ILE A CA 1
ATOM 2401 C C . ILE A 1 301 ? -8.354 5.080 -9.042 1.00 97.56 301 ILE A C 1
ATOM 2403 O O . ILE A 1 301 ? -7.395 5.759 -8.688 1.00 97.56 301 ILE A O 1
ATOM 2407 N N . ALA A 1 302 ? -9.133 5.434 -10.070 1.00 95.69 302 ALA A N 1
ATOM 2408 C CA . ALA A 1 302 ? -8.928 6.672 -10.805 1.00 95.69 302 ALA A CA 1
ATOM 2409 C C . ALA A 1 302 ? -8.918 7.881 -9.849 1.00 95.69 302 ALA A C 1
ATOM 2411 O O . ALA A 1 302 ? -9.692 7.906 -8.886 1.00 95.69 302 ALA A O 1
ATOM 2412 N N . PRO A 1 303 ? -8.049 8.873 -10.102 1.00 96.19 303 PRO A N 1
ATOM 2413 C CA . PRO A 1 303 ? -7.161 9.033 -11.257 1.00 96.19 303 PRO A CA 1
ATOM 2414 C C . PRO A 1 303 ? -5.742 8.464 -11.049 1.00 96.19 303 PRO A C 1
ATOM 2416 O O . PRO A 1 303 ? -4.836 8.783 -11.818 1.00 96.19 303 PRO A O 1
ATOM 2419 N N . ILE A 1 304 ? -5.528 7.622 -10.030 1.00 97.50 304 ILE A N 1
ATOM 2420 C CA . ILE A 1 304 ? -4.205 7.076 -9.704 1.00 97.50 304 ILE A CA 1
ATOM 2421 C C . ILE A 1 304 ? -3.679 6.227 -10.867 1.00 97.50 304 ILE A C 1
ATOM 2423 O O . ILE A 1 304 ? -4.283 5.221 -11.243 1.00 97.50 304 ILE A O 1
ATOM 2427 N N . ARG A 1 305 ? -2.501 6.587 -11.383 1.00 97.19 305 ARG A N 1
ATOM 2428 C CA . ARG A 1 305 ? -1.765 5.814 -12.394 1.00 97.19 305 ARG A CA 1
ATOM 2429 C C . ARG A 1 305 ? -0.787 4.852 -11.719 1.00 97.19 305 ARG A C 1
ATOM 2431 O O . ARG A 1 305 ? 0.401 5.136 -11.607 1.00 97.19 305 ARG A O 1
ATOM 2438 N N . ALA A 1 306 ? -1.303 3.730 -11.223 1.00 98.25 306 ALA A N 1
ATOM 2439 C CA . ALA A 1 306 ? -0.497 2.718 -10.539 1.00 98.25 306 ALA A CA 1
ATOM 2440 C C . ALA A 1 306 ? 0.389 1.929 -11.518 1.00 98.25 306 ALA A C 1
ATOM 2442 O O . ALA A 1 306 ? -0.048 1.620 -12.621 1.00 98.25 306 ALA A O 1
ATOM 2443 N N . THR A 1 307 ? 1.597 1.533 -11.119 1.00 98.38 307 THR A N 1
ATOM 2444 C CA . THR A 1 307 ? 2.454 0.642 -11.926 1.00 98.38 307 THR A CA 1
ATOM 2445 C C . THR A 1 307 ? 2.465 -0.771 -11.358 1.00 98.38 307 THR A C 1
ATOM 2447 O O . THR A 1 307 ? 2.306 -0.975 -10.160 1.00 98.38 307 THR A O 1
ATOM 2450 N N . ASP A 1 308 ? 2.650 -1.790 -12.195 1.00 98.12 308 ASP A N 1
ATOM 2451 C CA . ASP A 1 308 ? 2.675 -3.188 -11.745 1.00 98.12 308 ASP A CA 1
ATOM 2452 C C . ASP A 1 308 ? 1.418 -3.564 -10.919 1.00 98.12 308 ASP A C 1
ATOM 2454 O O . ASP A 1 308 ? 1.477 -4.195 -9.862 1.00 98.12 308 ASP A O 1
ATOM 2458 N N . PHE A 1 309 ? 0.257 -3.115 -11.388 1.00 98.44 309 PHE A N 1
ATOM 2459 C CA . PHE A 1 309 ? -1.063 -3.405 -10.845 1.00 98.44 309 PHE A CA 1
ATOM 2460 C C . PHE A 1 309 ? -1.755 -4.433 -11.737 1.00 98.44 309 PHE A C 1
ATOM 2462 O O . PHE A 1 309 ? -2.065 -4.151 -12.895 1.00 98.44 309 PHE A O 1
ATOM 2469 N N . LEU A 1 310 ? -2.024 -5.618 -11.191 1.00 98.06 310 LEU A N 1
ATOM 2470 C CA . LEU A 1 310 ? -2.766 -6.661 -11.889 1.00 98.06 310 LEU A CA 1
ATOM 2471 C C . LEU A 1 310 ? -4.039 -6.996 -11.118 1.00 98.06 310 LEU A C 1
ATOM 2473 O O . LEU A 1 310 ? -3.990 -7.276 -9.913 1.00 98.06 310 LEU A O 1
ATOM 2477 N N . SER A 1 311 ? -5.164 -7.015 -11.826 1.00 97.88 311 SER A N 1
ATOM 2478 C CA . SER A 1 311 ? -6.444 -7.408 -11.250 1.00 97.88 311 SER A CA 1
ATOM 2479 C C . SER A 1 311 ? -7.343 -8.164 -12.219 1.00 97.88 311 SER A C 1
ATOM 2481 O O . SER A 1 311 ? -7.084 -8.200 -13.422 1.00 97.88 311 SER A O 1
ATOM 2483 N N . ASP A 1 312 ? -8.400 -8.769 -11.681 1.00 97.00 312 ASP A N 1
ATOM 2484 C CA . ASP A 1 312 ? -9.542 -9.310 -12.425 1.00 97.00 312 ASP A CA 1
ATOM 2485 C C . ASP A 1 312 ? -10.819 -8.459 -12.267 1.00 97.00 312 ASP A C 1
ATOM 2487 O O . ASP A 1 312 ? -11.912 -8.904 -12.613 1.00 97.00 312 ASP A O 1
ATOM 2491 N N . CYS A 1 313 ? -10.693 -7.223 -11.766 1.00 96.94 313 CYS A N 1
ATOM 2492 C CA . CYS A 1 313 ? -11.814 -6.304 -11.538 1.00 96.94 313 CYS A CA 1
ATOM 2493 C C . CYS A 1 313 ? -11.844 -5.090 -12.479 1.00 96.94 313 CYS A C 1
ATOM 2495 O O . CYS A 1 313 ? -12.586 -4.141 -12.228 1.00 96.94 313 CYS A O 1
ATOM 2497 N N . GLY A 1 314 ? -11.047 -5.115 -13.553 1.00 95.88 314 GLY A N 1
ATO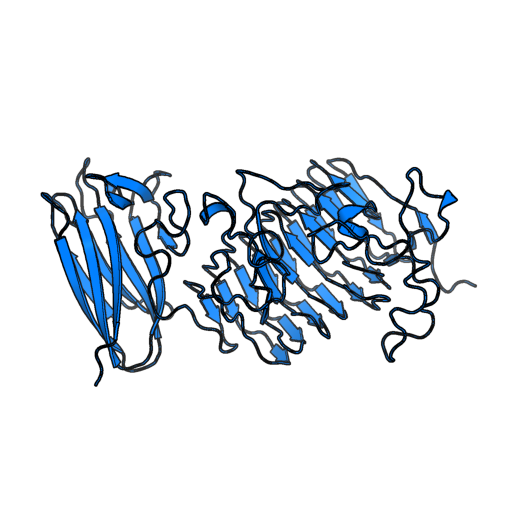M 2498 C CA . GLY A 1 314 ? -11.010 -4.059 -14.572 1.00 95.88 314 GLY A CA 1
ATOM 2499 C C . GLY A 1 314 ? -10.136 -2.851 -14.222 1.00 95.88 314 GLY A C 1
ATOM 2500 O O . GLY A 1 314 ? -10.193 -1.843 -14.918 1.00 95.88 314 GLY A O 1
ATOM 2501 N N . ILE A 1 315 ? -9.328 -2.934 -13.159 1.00 98.06 315 ILE A N 1
ATOM 2502 C CA . ILE A 1 315 ? -8.282 -1.945 -12.872 1.00 98.06 315 ILE A CA 1
ATOM 2503 C C . ILE A 1 315 ? -6.977 -2.421 -13.506 1.00 98.06 315 ILE A C 1
ATOM 2505 O O . ILE A 1 315 ? -6.501 -3.524 -13.214 1.00 98.06 315 ILE A O 1
ATOM 2509 N N . TYR A 1 316 ? -6.385 -1.556 -14.320 1.00 97.31 316 TYR A N 1
ATOM 2510 C CA . TYR A 1 316 ? -5.147 -1.818 -15.041 1.00 97.31 316 TYR A CA 1
ATOM 2511 C C . TYR A 1 316 ? -3.992 -0.978 -14.498 1.00 97.31 316 TYR A C 1
ATOM 2513 O O . TYR A 1 316 ? -4.197 0.037 -13.827 1.00 97.31 316 TYR A O 1
ATOM 2521 N N . SER A 1 317 ? -2.770 -1.417 -14.797 1.00 97.94 317 SER A N 1
ATOM 2522 C CA . SER A 1 317 ? -1.583 -0.577 -14.628 1.00 97.94 317 SER A CA 1
ATOM 2523 C C . SER A 1 317 ? -1.657 0.659 -15.529 1.00 97.94 317 SER A C 1
ATOM 2525 O O . SER A 1 317 ? -2.415 0.696 -16.496 1.00 97.94 317 SER A O 1
ATOM 2527 N N . ALA A 1 318 ? -0.826 1.655 -15.237 1.00 97.44 318 ALA A N 1
ATOM 2528 C CA . ALA A 1 318 ? -0.584 2.780 -16.120 1.00 97.44 318 ALA A CA 1
ATOM 2529 C C . ALA A 1 318 ? -0.144 2.296 -17.511 1.00 97.44 318 ALA A C 1
ATOM 2531 O O . ALA A 1 318 ? 0.522 1.271 -17.655 1.00 97.44 318 ALA A O 1
ATOM 2532 N N . ASP A 1 319 ? -0.496 3.075 -18.522 1.00 95.19 319 ASP A N 1
ATOM 2533 C CA . ASP A 1 319 ? -0.183 2.873 -19.940 1.00 95.19 319 ASP A CA 1
ATOM 2534 C C . ASP A 1 319 ? 1.071 3.643 -20.402 1.00 95.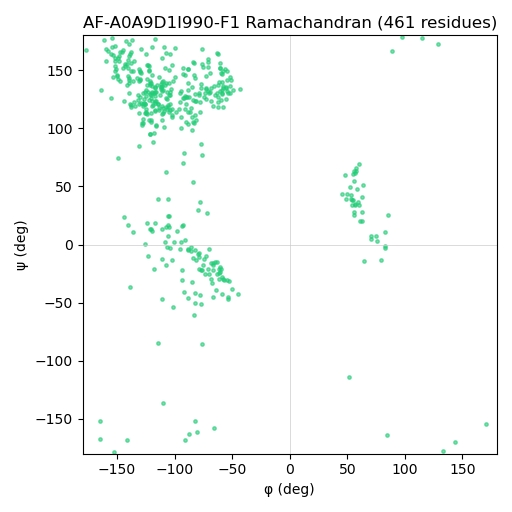19 319 ASP A C 1
ATOM 2536 O O . ASP A 1 319 ? 1.528 3.483 -21.530 1.00 95.19 319 ASP A O 1
ATOM 2540 N N . ASP A 1 320 ? 1.672 4.451 -19.524 1.00 95.62 320 ASP A N 1
ATOM 2541 C CA . ASP A 1 320 ? 2.945 5.142 -19.755 1.00 95.62 320 ASP A CA 1
ATOM 2542 C C . ASP A 1 320 ? 3.803 5.128 -18.482 1.00 95.62 320 ASP A C 1
ATOM 2544 O O . ASP A 1 320 ? 3.296 4.990 -17.361 1.00 95.62 320 ASP A O 1
ATOM 2548 N N . PHE A 1 321 ? 5.110 5.315 -18.657 1.00 97.50 321 PHE A N 1
ATOM 2549 C CA . PHE A 1 321 ? 6.073 5.386 -17.568 1.00 97.50 321 PHE A CA 1
ATOM 2550 C C . PHE A 1 321 ? 5.743 6.528 -16.601 1.00 97.50 321 PHE A C 1
ATOM 2552 O O . PHE A 1 321 ? 5.694 7.703 -16.973 1.00 97.50 321 PHE A O 1
ATOM 2559 N N . GLN A 1 322 ? 5.604 6.185 -15.324 1.00 96.94 322 GLN A N 1
ATOM 2560 C CA . GLN A 1 322 ? 5.450 7.147 -14.230 1.00 96.94 322 GLN A CA 1
ATOM 2561 C C . GLN A 1 322 ? 6.819 7.483 -13.631 1.00 96.94 322 GLN A C 1
ATOM 2563 O O . GLN A 1 322 ? 7.722 6.658 -13.689 1.00 96.94 322 GLN A O 1
ATOM 2568 N N . ASN A 1 323 ? 7.020 8.674 -13.052 1.00 96.19 323 ASN A N 1
ATOM 2569 C CA . ASN A 1 323 ? 8.335 9.075 -12.504 1.00 96.19 323 ASN A CA 1
ATOM 2570 C C . ASN A 1 323 ? 9.506 8.740 -13.464 1.00 96.19 323 ASN A C 1
ATOM 2572 O O . ASN A 1 323 ? 10.522 8.149 -13.087 1.00 96.19 323 ASN A O 1
ATOM 2576 N N . LYS A 1 324 ? 9.300 9.024 -14.754 1.00 95.50 324 LYS A N 1
ATOM 2577 C CA . LYS A 1 324 ? 10.110 8.475 -15.848 1.00 95.50 324 LYS A CA 1
ATOM 2578 C C . LYS A 1 324 ? 11.563 8.940 -15.867 1.00 95.50 324 LYS A C 1
ATOM 2580 O O . LYS A 1 324 ? 12.367 8.337 -16.565 1.00 95.50 324 LYS A O 1
ATOM 2585 N N . ASP A 1 325 ? 11.869 9.999 -15.128 1.00 94.06 325 ASP A N 1
ATOM 2586 C CA . ASP A 1 325 ? 13.175 10.640 -14.975 1.00 94.06 325 ASP A CA 1
ATOM 2587 C C . ASP A 1 325 ? 13.681 10.627 -13.519 1.00 94.06 325 ASP A C 1
ATOM 2589 O O . ASP A 1 325 ? 14.656 11.305 -13.193 1.00 94.06 325 ASP A O 1
ATOM 2593 N N . PHE A 1 326 ? 13.026 9.858 -12.636 1.00 96.06 326 PHE A N 1
ATOM 2594 C CA . PHE A 1 326 ? 13.371 9.710 -11.215 1.00 96.06 326 PHE A CA 1
ATOM 2595 C C . PHE A 1 326 ? 13.275 11.015 -10.396 1.00 96.06 326 PHE A C 1
ATOM 2597 O O . PHE A 1 326 ? 13.891 11.122 -9.329 1.00 96.06 326 PHE A O 1
ATOM 2604 N N . CYS A 1 327 ? 12.523 12.007 -10.893 1.00 92.62 327 CYS A N 1
ATOM 2605 C CA . CYS A 1 327 ? 12.424 13.362 -10.341 1.00 92.62 327 CYS A CA 1
ATOM 2606 C C . CYS A 1 327 ? 10.992 13.811 -10.003 1.00 92.62 327 CYS A C 1
ATOM 2608 O O . CYS A 1 327 ? 10.763 15.009 -9.849 1.00 92.62 327 CYS A O 1
ATOM 2610 N N . ILE A 1 328 ? 10.020 12.897 -9.868 1.00 89.06 328 ILE A N 1
ATOM 2611 C CA . ILE A 1 328 ? 8.616 13.274 -9.596 1.00 89.06 328 ILE A CA 1
ATOM 2612 C C . ILE A 1 328 ? 8.429 14.052 -8.280 1.00 89.06 328 ILE A C 1
ATOM 2614 O O . ILE A 1 328 ? 7.470 14.801 -8.128 1.00 89.06 328 ILE A O 1
ATOM 2618 N N . SER A 1 329 ? 9.348 13.891 -7.325 1.00 86.69 329 SER A N 1
ATOM 2619 C CA . SER A 1 329 ? 9.336 14.611 -6.053 1.00 86.69 329 SER A CA 1
ATOM 2620 C C . SER A 1 329 ? 10.572 15.499 -5.906 1.00 86.69 329 SER A C 1
ATOM 2622 O O . SER A 1 329 ? 11.482 15.502 -6.733 1.00 86.69 329 SER A O 1
ATOM 2624 N N . ARG A 1 330 ? 10.642 16.261 -4.809 1.00 85.12 330 ARG A N 1
ATOM 2625 C CA . ARG A 1 330 ? 11.767 17.179 -4.540 1.00 85.12 330 ARG A CA 1
ATOM 2626 C C . ARG A 1 330 ? 13.111 16.464 -4.337 1.00 85.12 330 ARG A C 1
ATOM 2628 O O . ARG A 1 330 ? 14.150 17.121 -4.345 1.00 85.12 330 ARG A O 1
ATOM 2635 N N . GLN A 1 331 ? 13.101 15.150 -4.118 1.00 90.31 331 GLN A N 1
ATOM 2636 C CA . GLN A 1 331 ? 14.284 14.311 -3.962 1.00 90.31 331 GLN A CA 1
ATOM 2637 C C . GLN A 1 331 ? 14.307 13.189 -5.013 1.00 90.31 331 GLN A C 1
ATOM 2639 O O . GLN A 1 331 ? 13.265 12.583 -5.275 1.00 90.31 331 GLN A O 1
ATOM 2644 N N . PRO A 1 332 ? 15.491 12.875 -5.573 1.00 92.81 332 PRO A N 1
ATOM 2645 C CA . PRO A 1 332 ? 15.672 11.752 -6.490 1.00 92.81 332 PRO A CA 1
ATOM 2646 C C . PRO A 1 332 ? 15.174 10.429 -5.904 1.00 92.81 332 PRO A C 1
ATOM 2648 O O . PRO A 1 332 ? 15.546 10.105 -4.774 1.00 92.81 332 PRO A O 1
ATOM 2651 N N . ASN A 1 333 ? 14.364 9.671 -6.652 1.00 94.12 333 ASN A N 1
ATOM 2652 C CA . ASN A 1 333 ? 13.732 8.461 -6.123 1.00 94.12 333 ASN A CA 1
ATOM 2653 C C . ASN A 1 333 ? 13.253 7.458 -7.209 1.00 94.12 333 ASN A C 1
ATOM 2655 O O . ASN A 1 333 ? 13.013 7.823 -8.357 1.00 94.12 333 ASN A O 1
ATOM 2659 N N . LEU A 1 334 ? 13.101 6.189 -6.828 1.00 95.81 334 LEU A N 1
ATOM 2660 C CA . LEU A 1 334 ? 12.635 5.005 -7.561 1.00 95.81 334 LEU A CA 1
ATOM 2661 C C . LEU A 1 334 ? 11.126 4.751 -7.410 1.00 95.81 334 LEU A C 1
ATOM 2663 O O . LEU A 1 334 ? 10.668 3.635 -7.665 1.00 95.81 334 LEU A O 1
ATOM 2667 N N . SER A 1 335 ? 10.327 5.724 -6.967 1.00 95.38 335 SER A N 1
ATOM 2668 C CA . SER A 1 335 ? 8.878 5.508 -6.891 1.00 95.38 335 SER A CA 1
ATOM 2669 C C . SER A 1 335 ? 8.308 5.163 -8.270 1.00 95.38 335 SER A C 1
ATOM 2671 O O . SER A 1 335 ? 8.832 5.619 -9.289 1.00 95.38 335 SER A O 1
ATOM 2673 N N . ASN A 1 336 ? 7.277 4.320 -8.312 1.00 96.88 336 ASN A N 1
ATOM 2674 C CA . ASN A 1 336 ? 6.723 3.667 -9.505 1.00 96.88 336 ASN A CA 1
ATOM 2675 C C . ASN A 1 336 ? 7.653 2.672 -10.229 1.00 96.88 336 ASN A C 1
ATOM 2677 O O . ASN A 1 336 ? 7.168 1.885 -11.042 1.00 96.88 336 ASN A O 1
ATOM 2681 N N . TRP A 1 337 ? 8.958 2.650 -9.938 1.00 97.75 337 TRP A N 1
ATOM 2682 C CA . TRP A 1 337 ? 9.893 1.682 -10.509 1.00 97.75 337 TRP A CA 1
ATOM 2683 C C . TRP A 1 337 ? 10.003 0.433 -9.634 1.00 97.75 337 TRP A C 1
ATOM 2685 O O . TRP A 1 337 ? 10.290 0.508 -8.435 1.00 97.75 337 TRP A O 1
ATOM 2695 N N . SER A 1 338 ? 9.813 -0.727 -10.251 1.00 97.31 338 SER A N 1
ATOM 2696 C CA . SER A 1 338 ? 10.123 -2.036 -9.683 1.00 97.31 338 SER A CA 1
ATOM 2697 C C . SER A 1 338 ? 11.569 -2.406 -9.998 1.00 97.31 338 SER A C 1
ATOM 2699 O O . SER A 1 338 ? 12.150 -1.974 -10.997 1.00 97.31 338 SER A O 1
ATOM 2701 N N . TYR A 1 339 ? 12.189 -3.193 -9.124 1.00 96.81 339 TYR A N 1
ATOM 2702 C CA . TYR A 1 339 ? 13.593 -3.546 -9.283 1.00 96.81 339 TYR A CA 1
ATOM 2703 C C . TYR A 1 339 ? 13.937 -4.901 -8.675 1.00 96.81 339 TYR A C 1
ATOM 2705 O O . TYR A 1 339 ? 13.385 -5.315 -7.655 1.00 96.81 339 TYR A O 1
ATOM 2713 N N . LYS A 1 340 ? 14.924 -5.568 -9.276 1.00 96.19 340 LYS A N 1
ATOM 2714 C CA . LYS A 1 340 ? 15.611 -6.727 -8.702 1.00 96.19 340 LYS A CA 1
ATOM 2715 C C . LYS A 1 340 ? 16.989 -6.274 -8.236 1.00 96.19 340 LYS A C 1
ATOM 2717 O O . LYS A 1 340 ? 17.801 -5.823 -9.040 1.00 96.19 340 LYS A O 1
ATOM 2722 N N . LYS A 1 341 ? 17.242 -6.390 -6.933 1.00 95.44 341 LYS A N 1
ATOM 2723 C CA . LYS A 1 341 ? 18.568 -6.188 -6.337 1.00 95.44 341 LYS A CA 1
ATOM 2724 C C . LYS A 1 341 ? 19.301 -7.519 -6.248 1.00 95.44 341 LYS A C 1
ATOM 2726 O O . LYS A 1 341 ? 18.681 -8.550 -5.988 1.00 95.44 341 LYS A O 1
ATOM 2731 N N . ASN A 1 342 ? 20.617 -7.472 -6.398 1.00 93.44 342 ASN A N 1
ATOM 2732 C CA . ASN A 1 342 ? 21.483 -8.606 -6.104 1.00 93.44 342 ASN A CA 1
ATOM 2733 C C . ASN A 1 342 ? 21.894 -8.609 -4.616 1.00 93.44 342 ASN A C 1
ATOM 2735 O O . ASN A 1 342 ? 21.269 -7.943 -3.785 1.00 93.44 342 ASN A O 1
ATOM 2739 N N . LYS A 1 343 ? 22.941 -9.359 -4.246 1.00 92.81 343 LYS A N 1
ATOM 2740 C CA . LYS A 1 343 ? 23.399 -9.467 -2.845 1.00 92.81 343 LYS A CA 1
ATOM 2741 C C . LYS A 1 343 ? 23.824 -8.124 -2.225 1.00 92.81 343 LYS A C 1
ATOM 2743 O O . LYS A 1 343 ? 23.854 -8.007 -0.998 1.00 92.81 343 LYS A O 1
ATOM 2748 N N . LYS A 1 344 ? 24.133 -7.100 -3.030 1.00 93.81 344 LYS A N 1
ATOM 2749 C CA . LYS A 1 344 ? 24.440 -5.738 -2.568 1.00 93.81 344 LYS A CA 1
ATOM 2750 C C . LYS A 1 344 ? 23.163 -4.903 -2.481 1.00 93.81 344 LYS A C 1
ATOM 2752 O O . LYS A 1 344 ? 22.412 -4.773 -3.446 1.00 93.81 344 LYS A O 1
ATOM 2757 N N . LYS A 1 345 ? 22.919 -4.285 -1.321 1.00 92.06 345 LYS A N 1
ATOM 2758 C CA . LYS A 1 345 ? 21.693 -3.503 -1.046 1.00 92.06 345 LYS A CA 1
ATOM 2759 C C . LYS A 1 345 ? 21.530 -2.269 -1.937 1.00 92.06 345 LYS A C 1
ATOM 2761 O O . LYS A 1 345 ? 20.405 -1.812 -2.138 1.00 92.06 345 LYS A O 1
ATOM 2766 N N . ASP A 1 346 ? 22.628 -1.733 -2.443 1.00 93.50 346 ASP A N 1
ATOM 2767 C CA . ASP A 1 346 ? 22.714 -0.571 -3.324 1.00 93.50 346 ASP A CA 1
ATOM 2768 C C . ASP A 1 346 ? 23.035 -0.960 -4.778 1.00 93.50 346 ASP A C 1
ATOM 2770 O O . ASP A 1 346 ? 23.398 -0.104 -5.582 1.00 93.50 346 ASP A O 1
ATOM 2774 N N . SER A 1 347 ? 22.864 -2.240 -5.136 1.00 94.81 347 SER A N 1
ATOM 2775 C CA . SER A 1 347 ? 22.948 -2.714 -6.527 1.00 94.81 347 SER A CA 1
ATOM 2776 C C . SER A 1 347 ? 21.914 -2.088 -7.448 1.00 94.81 347 SER A C 1
ATOM 2778 O O . SER A 1 347 ? 22.140 -2.066 -8.646 1.00 94.81 347 SER A O 1
ATOM 2780 N N . VAL A 1 348 ? 20.818 -1.560 -6.894 1.00 97.06 348 VAL A N 1
ATOM 2781 C CA . VAL A 1 348 ? 19.894 -0.652 -7.578 1.00 97.06 348 VAL A CA 1
ATOM 2782 C C . VAL A 1 348 ? 19.667 0.564 -6.683 1.00 97.06 348 VAL A C 1
ATOM 2784 O O . VAL A 1 348 ? 19.341 0.412 -5.499 1.00 97.06 348 VAL A O 1
ATOM 2787 N N . SER A 1 349 ? 19.880 1.762 -7.222 1.00 96.06 349 SER A N 1
ATOM 2788 C CA . SER A 1 349 ? 19.775 3.035 -6.496 1.00 96.06 349 SER A CA 1
ATOM 2789 C C . SER A 1 349 ? 19.460 4.197 -7.441 1.00 96.06 349 SER A C 1
ATOM 2791 O O . SER A 1 349 ? 19.396 4.000 -8.649 1.00 96.06 349 SER A O 1
ATOM 2793 N N . VAL A 1 350 ? 19.290 5.408 -6.907 1.00 96.00 350 VAL A N 1
ATOM 2794 C CA . VAL A 1 350 ? 19.253 6.641 -7.708 1.00 96.00 350 VAL A CA 1
ATOM 2795 C C . VAL A 1 350 ? 20.495 7.462 -7.407 1.00 96.00 350 VAL A C 1
ATOM 2797 O O . VAL A 1 350 ? 20.856 7.654 -6.245 1.00 96.00 350 VAL A O 1
ATOM 2800 N N . ARG A 1 351 ? 21.174 7.936 -8.453 1.00 94.56 351 ARG A N 1
ATOM 2801 C CA . ARG A 1 351 ? 22.401 8.737 -8.344 1.00 94.56 351 ARG A CA 1
ATOM 2802 C C . ARG A 1 351 ? 22.387 9.887 -9.342 1.00 94.56 351 ARG A C 1
ATOM 2804 O O . ARG A 1 351 ? 21.618 9.889 -10.299 1.00 94.56 351 ARG A O 1
ATOM 2811 N N . ARG A 1 352 ? 23.268 10.866 -9.121 1.00 94.06 352 ARG A N 1
ATOM 2812 C CA . ARG A 1 352 ? 23.574 11.897 -10.116 1.00 94.06 352 ARG A CA 1
ATOM 2813 C C . ARG A 1 352 ? 24.807 11.491 -10.916 1.00 94.06 352 ARG A C 1
ATOM 2815 O O . ARG A 1 352 ? 25.865 11.300 -10.326 1.00 94.06 352 ARG A O 1
ATOM 2822 N N . ILE A 1 353 ? 24.674 11.396 -12.235 1.00 91.50 353 ILE A N 1
ATOM 2823 C CA . ILE A 1 353 ? 25.767 11.107 -13.174 1.00 91.50 353 ILE A CA 1
ATOM 2824 C C . ILE A 1 353 ? 25.756 12.207 -14.234 1.00 91.50 353 ILE A C 1
ATOM 2826 O O . ILE A 1 353 ? 24.731 12.452 -14.863 1.00 91.50 353 ILE A O 1
ATOM 2830 N N . GLY A 1 354 ? 26.866 12.937 -14.384 1.00 85.81 354 GLY A N 1
ATOM 2831 C CA . GLY A 1 354 ? 26.937 14.066 -15.324 1.00 85.81 354 GLY A CA 1
ATOM 2832 C C . GLY A 1 354 ? 25.864 15.141 -15.080 1.00 85.81 354 GLY A C 1
ATOM 2833 O O . GLY A 1 354 ? 25.306 15.683 -16.027 1.00 85.81 354 GLY A O 1
ATOM 2834 N N . GLY A 1 355 ? 25.498 15.389 -13.815 1.00 87.44 355 GLY A N 1
ATOM 2835 C CA . GLY A 1 355 ? 24.431 16.327 -13.425 1.00 87.44 355 GLY A CA 1
ATOM 2836 C C . GLY A 1 355 ? 22.998 15.788 -13.561 1.00 87.44 355 GLY A C 1
ATOM 2837 O O . GLY A 1 355 ? 22.082 16.356 -12.962 1.00 87.44 355 GLY A O 1
ATOM 2838 N N . LYS A 1 356 ? 22.804 14.666 -14.261 1.00 90.69 356 LYS A N 1
ATOM 2839 C CA . LYS A 1 356 ? 21.505 14.026 -14.505 1.00 90.69 356 LYS A CA 1
ATOM 2840 C C . LYS A 1 356 ? 21.158 13.043 -13.394 1.00 90.69 356 LYS A C 1
ATOM 2842 O O . LYS A 1 356 ? 22.025 12.308 -12.926 1.00 90.69 356 LYS A O 1
ATOM 2847 N N . ILE A 1 357 ? 19.899 13.022 -12.969 1.00 95.38 357 ILE A N 1
ATOM 2848 C CA . ILE A 1 357 ? 19.396 12.033 -12.012 1.00 95.38 357 ILE A CA 1
ATOM 2849 C C . ILE A 1 357 ? 19.066 10.753 -12.781 1.00 95.38 357 ILE A C 1
ATOM 2851 O O . ILE A 1 357 ? 18.415 10.814 -13.818 1.00 95.38 357 ILE A O 1
ATOM 2855 N N . CYS A 1 358 ? 19.565 9.618 -12.298 1.00 96.75 358 CYS A N 1
ATOM 2856 C CA . CYS A 1 358 ? 19.458 8.337 -12.987 1.00 96.75 358 CYS A CA 1
ATOM 2857 C C . CYS A 1 358 ? 19.161 7.211 -11.998 1.00 96.75 358 CYS A C 1
ATOM 2859 O O . CYS A 1 358 ? 19.746 7.178 -10.910 1.00 96.75 358 CYS A O 1
ATOM 2861 N N . GLY A 1 359 ? 18.343 6.246 -12.412 1.00 97.44 359 GLY A N 1
ATOM 2862 C CA . GLY A 1 359 ? 18.314 4.920 -11.807 1.00 97.44 359 GLY A CA 1
ATOM 2863 C C . GLY A 1 359 ? 19.572 4.152 -12.208 1.00 97.44 359 GLY A C 1
ATOM 2864 O O . GLY A 1 359 ? 19.878 4.035 -13.390 1.00 97.44 359 GLY A O 1
ATOM 2865 N N . VAL A 1 360 ? 20.332 3.656 -11.236 1.00 96.88 360 VAL A N 1
ATOM 2866 C CA . VAL A 1 360 ? 21.628 3.004 -11.450 1.00 96.88 360 VAL A CA 1
ATOM 2867 C C . VAL A 1 360 ? 21.577 1.564 -10.977 1.00 96.88 360 VAL A C 1
ATOM 2869 O O . VAL A 1 360 ? 21.191 1.312 -9.835 1.00 96.88 360 VAL A O 1
ATOM 2872 N N . MET A 1 361 ? 22.027 0.651 -11.833 1.00 95.94 361 MET A N 1
ATOM 2873 C CA . MET A 1 361 ? 22.303 -0.746 -11.530 1.00 95.94 361 MET A CA 1
ATOM 2874 C C . MET A 1 361 ? 23.813 -1.006 -11.559 1.00 95.94 361 MET A C 1
ATOM 2876 O O . MET A 1 361 ? 24.510 -0.448 -12.405 1.00 95.94 361 MET A O 1
ATOM 2880 N N . GLN A 1 362 ? 24.329 -1.815 -10.635 1.00 93.56 362 GLN A N 1
ATOM 2881 C CA . GLN A 1 362 ? 25.771 -2.063 -10.479 1.00 93.56 362 GLN A CA 1
ATOM 2882 C C . GLN A 1 362 ? 26.044 -3.350 -9.678 1.00 93.56 362 GLN A C 1
ATOM 2884 O O . GLN A 1 362 ? 25.130 -3.982 -9.139 1.00 93.56 362 GLN A O 1
ATOM 2889 N N . TYR A 1 363 ? 27.327 -3.703 -9.547 1.00 91.69 363 TYR A N 1
ATOM 2890 C CA . TYR A 1 363 ? 27.810 -4.898 -8.838 1.00 91.69 363 TYR A CA 1
ATOM 2891 C C . TYR A 1 363 ? 27.338 -6.216 -9.465 1.00 91.69 363 TYR A C 1
ATOM 2893 O O . TYR A 1 363 ? 26.966 -7.146 -8.755 1.00 91.69 363 TYR A O 1
ATOM 2901 N N . PHE A 1 364 ? 27.338 -6.317 -10.792 1.00 91.38 364 PHE A N 1
ATOM 2902 C CA . PHE A 1 364 ? 26.685 -7.414 -11.518 1.00 91.38 364 PHE A CA 1
ATOM 2903 C C . PHE A 1 364 ? 27.235 -8.819 -11.219 1.00 91.38 364 PHE A C 1
ATOM 2905 O O . PHE A 1 364 ? 26.484 -9.790 -11.268 1.00 91.38 364 PHE A O 1
ATOM 2912 N N . LYS A 1 365 ? 28.497 -8.941 -10.776 1.00 88.69 365 LYS A N 1
ATOM 2913 C CA . LYS A 1 365 ? 29.067 -10.219 -10.296 1.00 88.69 365 LYS A CA 1
ATOM 2914 C C . LYS A 1 365 ? 28.323 -10.814 -9.092 1.00 88.69 365 LYS A C 1
ATOM 2916 O O . LYS A 1 365 ? 28.435 -12.004 -8.814 1.00 88.69 365 LYS A O 1
ATOM 2921 N N . GLU A 1 366 ? 27.581 -9.995 -8.354 1.00 91.25 366 GLU A N 1
ATOM 2922 C CA . GLU A 1 366 ? 26.862 -10.411 -7.147 1.00 91.25 366 GLU A CA 1
ATOM 2923 C C . GLU A 1 366 ? 25.476 -11.004 -7.453 1.00 91.25 366 GLU A C 1
ATOM 2925 O O . GLU A 1 366 ? 24.773 -11.443 -6.535 1.00 91.25 366 GLU A O 1
ATOM 2930 N N . GLY A 1 367 ? 25.081 -11.026 -8.730 1.00 92.00 367 GLY A N 1
ATOM 2931 C CA . GLY A 1 367 ? 23.819 -11.565 -9.230 1.00 92.00 367 GLY A CA 1
ATOM 2932 C C . GLY A 1 367 ? 23.076 -10.581 -10.133 1.00 92.00 367 GLY A C 1
ATOM 2933 O O . GLY A 1 367 ? 23.446 -9.408 -10.231 1.00 92.00 367 GLY A O 1
ATOM 2934 N N . ASP A 1 368 ? 21.990 -11.059 -10.748 1.00 93.12 368 ASP A N 1
ATOM 2935 C CA . ASP A 1 368 ? 21.204 -10.250 -11.680 1.00 93.12 368 ASP A CA 1
ATOM 2936 C C . ASP A 1 368 ? 20.640 -8.994 -11.022 1.00 93.12 368 ASP A C 1
ATOM 2938 O O . ASP A 1 368 ? 20.195 -9.004 -9.867 1.00 93.12 368 ASP A O 1
ATOM 2942 N N . THR A 1 369 ? 20.541 -7.947 -11.830 1.00 95.44 369 THR A N 1
ATOM 2943 C CA . THR A 1 369 ? 19.852 -6.710 -11.470 1.00 95.44 369 THR A CA 1
ATOM 2944 C C . THR A 1 369 ? 18.877 -6.314 -12.563 1.00 95.44 369 THR A C 1
ATOM 2946 O O . THR A 1 369 ? 19.088 -6.611 -13.741 1.00 95.44 369 THR A O 1
ATOM 2949 N N . SER A 1 370 ? 17.785 -5.664 -12.180 1.00 96.88 370 SER A N 1
ATOM 2950 C CA . SER A 1 370 ? 16.857 -5.078 -13.142 1.00 96.88 370 SER A CA 1
ATOM 2951 C C . SER A 1 370 ? 16.143 -3.870 -12.557 1.00 96.88 370 SER A C 1
ATOM 2953 O O . SER A 1 370 ? 15.951 -3.778 -11.342 1.00 96.88 370 SER A O 1
ATOM 2955 N N . LEU A 1 371 ? 15.735 -2.968 -13.443 1.00 97.94 371 LEU A N 1
ATOM 2956 C CA . LEU A 1 371 ? 14.953 -1.776 -13.151 1.00 97.94 371 LEU A CA 1
ATOM 2957 C C . LEU A 1 371 ? 13.885 -1.633 -14.237 1.00 97.94 371 LEU A C 1
ATOM 2959 O O . LEU A 1 371 ? 14.218 -1.536 -15.418 1.00 97.94 371 LEU A O 1
ATOM 2963 N N . TYR A 1 372 ? 12.613 -1.681 -13.852 1.00 98.31 372 TYR A N 1
ATOM 2964 C CA . TYR A 1 372 ? 11.494 -1.809 -14.787 1.00 98.31 372 TYR A CA 1
ATOM 2965 C C . TYR A 1 372 ? 10.190 -1.246 -14.213 1.00 98.31 372 TYR A C 1
ATOM 2967 O O . TYR A 1 372 ? 10.070 -1.044 -13.007 1.00 98.31 372 TYR A O 1
ATOM 2975 N N . GLN A 1 373 ? 9.197 -1.012 -15.069 1.00 98.38 373 GLN A N 1
ATOM 2976 C CA . GLN A 1 373 ? 7.815 -0.747 -14.656 1.00 98.38 373 GLN A CA 1
ATOM 2977 C C . GLN A 1 373 ? 6.882 -1.807 -15.227 1.00 98.38 373 GLN A C 1
ATOM 2979 O O . GLN A 1 373 ? 7.117 -2.308 -16.326 1.00 98.38 373 GLN A O 1
ATOM 2984 N N . GLY A 1 374 ? 5.843 -2.152 -14.464 1.00 98.25 374 GLY A N 1
ATOM 2985 C CA . GLY A 1 374 ? 4.704 -2.907 -14.976 1.00 98.25 374 GLY A CA 1
ATOM 2986 C C . GLY A 1 374 ? 3.690 -1.946 -15.587 1.00 98.25 374 GLY A C 1
ATOM 2987 O O . GLY A 1 374 ? 3.178 -1.093 -14.863 1.00 98.25 374 GLY A O 1
ATOM 2988 N N . LEU A 1 375 ? 3.427 -2.068 -16.884 1.00 98.44 375 LEU A N 1
ATOM 2989 C CA . LEU A 1 375 ? 2.488 -1.225 -17.628 1.00 98.44 375 LEU A CA 1
ATOM 2990 C C . LEU A 1 375 ? 1.415 -2.086 -18.302 1.00 98.44 375 LEU A C 1
ATOM 2992 O O . LEU A 1 375 ? 1.666 -3.252 -18.607 1.00 98.44 375 LEU A O 1
ATOM 2996 N N . HIS A 1 376 ? 0.243 -1.506 -18.550 1.00 97.75 376 HIS A N 1
ATOM 2997 C CA . HIS A 1 376 ? -0.818 -2.132 -19.335 1.00 97.75 376 HIS A CA 1
ATOM 2998 C C . HIS A 1 376 ? -0.912 -1.445 -20.695 1.00 97.75 376 HIS A C 1
ATOM 3000 O O . HIS A 1 376 ? -1.181 -0.248 -20.761 1.00 97.75 376 HIS A O 1
ATOM 3006 N N . LEU A 1 377 ? -0.679 -2.189 -21.773 1.00 97.38 377 LEU A N 1
ATOM 3007 C CA . LEU A 1 377 ? -0.681 -1.654 -23.133 1.00 97.38 377 LEU A CA 1
ATOM 3008 C C . LEU A 1 377 ? -1.737 -2.355 -23.979 1.00 97.38 377 LEU A C 1
ATOM 3010 O O . LEU A 1 377 ? -1.870 -3.576 -23.926 1.00 97.38 377 LEU A O 1
ATOM 3014 N N . LEU A 1 378 ? -2.442 -1.580 -24.801 1.00 96.44 378 LEU A N 1
ATOM 3015 C CA . LEU A 1 378 ? -3.443 -2.102 -25.731 1.00 96.44 378 LEU A CA 1
ATOM 3016 C C . LEU A 1 378 ? -2.800 -2.873 -26.893 1.00 96.44 378 LEU A C 1
ATOM 3018 O O . LEU A 1 378 ? -1.634 -2.660 -27.226 1.00 96.44 378 LEU A O 1
ATOM 3022 N N . ALA A 1 379 ? -3.567 -3.726 -27.566 1.00 96.31 379 ALA A N 1
ATOM 3023 C CA . ALA A 1 379 ? -3.135 -4.414 -28.780 1.00 96.31 379 ALA A CA 1
ATOM 3024 C C . ALA A 1 379 ? -2.660 -3.425 -29.865 1.00 96.31 379 ALA A C 1
ATOM 3026 O O . ALA A 1 379 ? -3.341 -2.445 -30.177 1.00 96.31 379 ALA A O 1
ATOM 3027 N N . GLY A 1 380 ? -1.524 -3.703 -30.508 1.00 95.81 380 GLY A N 1
ATOM 3028 C CA . GLY A 1 380 ? -0.961 -2.824 -31.536 1.00 95.81 380 GLY A CA 1
ATOM 3029 C C . GLY A 1 380 ? 0.562 -2.751 -31.539 1.00 95.81 380 GLY A C 1
ATOM 3030 O O . GLY A 1 380 ? 1.246 -3.547 -30.894 1.00 95.81 380 GLY A O 1
ATOM 3031 N N . ALA A 1 381 ? 1.087 -1.805 -32.318 1.00 96.12 381 ALA A N 1
ATOM 3032 C CA . ALA A 1 381 ? 2.513 -1.532 -32.414 1.00 96.12 381 ALA A CA 1
ATOM 3033 C C . ALA A 1 381 ? 2.937 -0.517 -31.348 1.00 96.12 381 ALA A C 1
ATOM 3035 O O . ALA A 1 381 ? 2.326 0.540 -31.191 1.00 96.12 381 ALA A O 1
ATOM 3036 N N . HIS A 1 382 ? 4.025 -0.823 -30.650 1.00 96.88 382 HIS A N 1
ATOM 3037 C CA . HIS A 1 382 ? 4.556 0.014 -29.579 1.00 96.88 382 HIS A CA 1
ATOM 3038 C C . HIS A 1 382 ? 6.045 0.250 -29.764 1.00 96.88 382 HIS A C 1
ATOM 3040 O O . HIS A 1 382 ? 6.777 -0.586 -30.307 1.00 96.88 382 HIS A O 1
ATOM 3046 N N . LYS A 1 383 ? 6.495 1.403 -29.278 1.00 96.31 383 LYS A N 1
ATOM 3047 C CA . LYS A 1 383 ? 7.898 1.789 -29.234 1.00 96.31 383 LYS A CA 1
ATOM 3048 C C . LYS A 1 383 ? 8.207 2.361 -27.858 1.00 96.31 383 LYS A C 1
ATOM 3050 O O . LYS A 1 383 ? 7.665 3.394 -27.476 1.00 96.31 383 LYS A O 1
ATOM 3055 N N . CYS A 1 384 ? 9.121 1.720 -27.141 1.00 96.06 384 CYS A N 1
ATOM 3056 C CA . CYS A 1 384 ? 9.710 2.296 -25.942 1.00 96.06 384 CYS A CA 1
ATOM 3057 C C . CYS A 1 384 ? 11.106 2.846 -26.241 1.00 96.06 384 CYS A C 1
ATOM 3059 O O . CYS A 1 384 ? 11.888 2.253 -26.989 1.00 96.06 384 CYS A O 1
ATOM 3061 N N . THR A 1 385 ? 11.401 3.992 -25.637 1.00 97.44 385 THR A N 1
ATOM 3062 C CA . THR A 1 385 ? 12.682 4.687 -25.765 1.00 97.44 385 THR A CA 1
ATOM 3063 C C . THR A 1 385 ? 13.316 4.806 -24.390 1.00 97.44 385 THR A C 1
ATOM 3065 O O . THR A 1 385 ? 12.660 5.236 -23.441 1.00 97.44 385 THR A O 1
ATOM 3068 N N . PHE A 1 386 ? 14.593 4.446 -24.287 1.00 98.12 386 PHE A N 1
ATOM 3069 C CA . PHE A 1 386 ? 15.372 4.531 -23.057 1.00 98.12 386 PHE A CA 1
ATOM 3070 C C . PHE A 1 386 ? 16.637 5.359 -23.286 1.00 98.12 386 PHE A C 1
ATOM 3072 O O . PHE A 1 386 ? 17.422 5.068 -24.188 1.00 98.12 386 PHE A O 1
ATOM 3079 N N . GLU A 1 387 ? 16.861 6.364 -22.442 1.00 97.81 387 GLU A N 1
ATOM 3080 C CA . GLU A 1 387 ? 18.124 7.103 -22.373 1.00 97.81 387 GLU A CA 1
ATOM 3081 C C . GLU A 1 387 ? 19.048 6.412 -21.366 1.00 97.81 387 GLU A C 1
ATOM 3083 O O . GLU A 1 387 ? 18.827 6.493 -20.153 1.00 97.81 387 GLU A O 1
ATOM 3088 N N . VAL A 1 388 ? 20.068 5.707 -21.864 1.00 97.25 388 VAL A N 1
ATOM 3089 C CA . VAL A 1 388 ? 20.912 4.813 -21.057 1.00 97.25 388 VAL A CA 1
ATOM 3090 C C . VAL A 1 388 ? 22.395 5.084 -21.288 1.00 97.25 388 VAL A C 1
ATOM 3092 O O . VAL A 1 388 ? 22.836 5.341 -22.407 1.00 97.25 388 VAL A O 1
ATOM 3095 N N . MET A 1 389 ? 23.169 4.987 -20.212 1.00 96.19 389 MET A N 1
ATOM 3096 C CA . MET A 1 389 ? 24.622 4.837 -20.224 1.00 96.19 389 MET A CA 1
ATOM 3097 C C . MET A 1 389 ? 24.957 3.486 -19.585 1.00 96.19 389 MET A C 1
ATOM 3099 O O . MET A 1 389 ? 24.390 3.135 -18.551 1.00 96.19 389 MET A O 1
ATOM 3103 N N . THR A 1 390 ? 25.850 2.713 -20.187 1.00 94.88 390 THR A N 1
ATOM 3104 C CA . THR A 1 390 ? 26.293 1.408 -19.658 1.00 94.88 390 THR A CA 1
ATOM 3105 C C . THR A 1 390 ? 27.805 1.420 -19.539 1.00 94.88 390 THR A C 1
ATOM 3107 O O . THR A 1 390 ? 28.427 2.234 -20.200 1.00 94.88 390 THR A O 1
ATOM 3110 N N . GLY A 1 391 ? 28.439 0.514 -18.802 1.00 92.38 391 GLY A N 1
ATOM 3111 C CA . GLY A 1 391 ? 29.857 0.244 -19.036 1.00 92.38 391 GLY A CA 1
ATOM 3112 C C . GLY A 1 391 ? 30.064 -0.690 -20.230 1.00 92.38 391 GLY A C 1
ATOM 3113 O O . GLY A 1 391 ? 29.204 -0.823 -21.112 1.00 92.38 391 GLY A O 1
ATOM 3114 N N . ALA A 1 392 ? 31.248 -1.299 -20.283 1.00 89.88 392 ALA A N 1
ATOM 3115 C CA . ALA A 1 392 ? 31.752 -2.008 -21.456 1.00 89.88 392 ALA A CA 1
ATOM 3116 C C . ALA A 1 392 ? 30.986 -3.298 -21.782 1.00 89.88 392 ALA A C 1
ATOM 3118 O O . ALA A 1 392 ? 30.918 -3.679 -22.948 1.00 89.88 392 ALA A O 1
ATOM 3119 N N . THR A 1 393 ? 30.412 -3.971 -20.780 1.00 90.25 393 THR A N 1
ATOM 3120 C CA . THR A 1 393 ? 29.638 -5.200 -21.019 1.00 90.25 393 THR A CA 1
ATOM 3121 C C . THR A 1 393 ? 28.229 -4.910 -21.532 1.00 90.25 393 THR A C 1
ATOM 3123 O O . THR A 1 393 ? 27.647 -5.742 -22.228 1.00 90.25 393 THR A O 1
ATOM 3126 N N . GLY A 1 394 ? 27.711 -3.703 -21.299 1.00 93.81 394 GLY A N 1
ATOM 3127 C CA . GLY A 1 394 ? 26.393 -3.292 -21.766 1.00 93.81 394 GLY A CA 1
ATOM 3128 C C . GLY A 1 394 ? 25.253 -3.706 -20.842 1.00 93.81 394 GLY A C 1
ATOM 3129 O O . GLY A 1 394 ? 25.456 -4.060 -19.690 1.00 93.81 394 GLY A O 1
ATOM 3130 N N . ALA A 1 395 ? 24.029 -3.653 -21.356 1.00 95.75 395 ALA A N 1
ATOM 3131 C CA . ALA A 1 395 ? 22.823 -4.115 -20.671 1.00 95.75 395 ALA A CA 1
ATOM 3132 C C . ALA A 1 395 ? 21.770 -4.566 -21.688 1.00 95.75 395 ALA A C 1
ATOM 3134 O O . ALA A 1 395 ? 21.910 -4.319 -22.886 1.00 95.75 395 ALA A O 1
ATOM 3135 N N . TYR A 1 396 ? 20.695 -5.194 -21.217 1.00 97.25 396 TYR A N 1
ATOM 3136 C CA . TYR A 1 396 ? 19.551 -5.540 -22.055 1.00 97.25 396 TYR A CA 1
ATOM 3137 C C . TYR A 1 396 ? 18.366 -4.631 -21.756 1.00 97.25 396 TYR A C 1
ATOM 3139 O O . TYR A 1 396 ? 17.907 -4.549 -20.617 1.00 97.25 396 TYR A O 1
ATOM 3147 N N . LEU A 1 397 ? 17.841 -3.987 -22.793 1.00 98.38 397 LEU A N 1
ATOM 3148 C CA . LEU A 1 397 ? 16.474 -3.476 -22.787 1.00 98.38 397 LEU A CA 1
ATOM 3149 C C . LEU A 1 397 ? 15.532 -4.648 -23.020 1.00 98.38 397 LEU A C 1
ATOM 3151 O O . LEU A 1 397 ? 15.816 -5.472 -23.889 1.00 98.38 397 LEU A O 1
ATOM 3155 N N . PHE A 1 398 ? 14.422 -4.712 -22.294 1.00 98.31 398 PHE A N 1
ATOM 3156 C CA . PHE A 1 398 ? 13.494 -5.830 -22.421 1.00 98.31 398 PHE A CA 1
ATOM 3157 C C . PHE A 1 398 ? 12.029 -5.410 -22.302 1.00 98.31 398 PHE A C 1
ATOM 3159 O O . PHE A 1 398 ? 11.690 -4.430 -21.632 1.00 98.31 398 PHE A O 1
ATOM 3166 N N . VAL A 1 399 ? 11.176 -6.212 -22.938 1.00 98.38 399 VAL A N 1
ATOM 3167 C CA . VAL A 1 399 ? 9.724 -6.251 -22.771 1.00 98.38 399 VAL A CA 1
ATOM 3168 C C . VAL A 1 399 ? 9.345 -7.689 -22.451 1.00 98.38 399 VAL A C 1
ATOM 3170 O O . VAL A 1 399 ? 9.624 -8.595 -23.236 1.00 98.38 399 VAL A O 1
ATOM 3173 N N . GLN A 1 400 ? 8.718 -7.903 -21.300 1.00 98.38 400 GLN A N 1
ATOM 3174 C CA . GLN A 1 400 ? 8.316 -9.220 -20.821 1.00 98.38 400 GLN A CA 1
ATOM 3175 C C . GLN A 1 400 ? 6.825 -9.236 -20.505 1.00 98.38 400 GLN A C 1
ATOM 3177 O O . GLN A 1 400 ? 6.344 -8.358 -19.795 1.00 98.38 400 GLN A O 1
ATOM 3182 N N . ASN A 1 401 ? 6.097 -10.250 -20.961 1.00 97.94 401 ASN A N 1
ATOM 3183 C CA . ASN A 1 401 ? 4.724 -10.469 -20.521 1.00 97.94 401 ASN A CA 1
ATOM 3184 C C . ASN A 1 401 ? 4.711 -10.891 -19.044 1.00 97.94 401 ASN A C 1
ATOM 3186 O O . ASN A 1 401 ? 5.347 -11.878 -18.669 1.00 97.94 401 ASN A O 1
ATOM 3190 N N . ILE A 1 402 ? 3.985 -10.158 -18.194 1.00 96.81 402 ILE A N 1
ATOM 3191 C CA . ILE A 1 402 ? 4.006 -10.393 -16.741 1.00 96.81 402 ILE A CA 1
ATOM 3192 C C . ILE A 1 402 ? 3.367 -11.740 -16.378 1.00 96.81 402 ILE A C 1
ATOM 3194 O O . ILE A 1 402 ? 3.778 -12.382 -15.411 1.00 96.81 402 ILE A O 1
ATOM 3198 N N . ARG A 1 403 ? 2.356 -12.174 -17.138 1.00 91.75 403 ARG A N 1
ATOM 3199 C CA . ARG A 1 403 ? 1.564 -13.374 -16.837 1.00 91.75 403 ARG A CA 1
ATOM 3200 C C . ARG A 1 403 ? 2.248 -14.648 -17.317 1.00 91.75 403 ARG A C 1
ATOM 3202 O O . ARG A 1 403 ? 2.235 -15.639 -16.593 1.00 91.75 403 ARG A O 1
ATOM 3209 N N . THR A 1 404 ? 2.838 -14.627 -18.512 1.00 95.06 404 THR A N 1
ATOM 3210 C CA . THR A 1 404 ? 3.496 -15.807 -19.104 1.00 95.06 404 THR A CA 1
ATOM 3211 C C . THR A 1 404 ? 4.993 -15.868 -18.805 1.00 95.06 404 THR A C 1
ATOM 3213 O O . THR A 1 404 ? 5.585 -16.943 -18.855 1.00 95.06 404 THR A O 1
ATOM 3216 N N . GLY A 1 405 ? 5.618 -14.730 -18.488 1.00 96.06 405 GLY A N 1
ATOM 3217 C CA . GLY A 1 405 ? 7.067 -14.606 -18.336 1.00 96.06 405 GLY A CA 1
ATOM 3218 C C . GLY A 1 405 ? 7.833 -14.573 -19.663 1.00 96.06 405 GLY A C 1
ATOM 3219 O O . GLY A 1 405 ? 9.063 -14.507 -19.644 1.00 96.06 405 GLY A O 1
ATOM 3220 N N . GLU A 1 406 ? 7.142 -14.602 -20.802 1.00 97.19 406 GLU A N 1
ATOM 3221 C CA . GLU A 1 406 ? 7.745 -14.574 -22.134 1.00 97.19 406 GLU A CA 1
ATOM 3222 C C . GLU A 1 406 ? 8.405 -13.221 -22.429 1.00 97.19 406 GLU A C 1
ATOM 3224 O O . GLU A 1 406 ? 7.818 -12.166 -22.184 1.00 97.19 406 GLU A O 1
ATOM 3229 N N . ILE A 1 407 ? 9.623 -13.249 -22.978 1.00 97.62 407 ILE A N 1
ATOM 3230 C CA . ILE A 1 407 ? 10.304 -12.057 -23.494 1.00 97.62 407 ILE A CA 1
ATOM 3231 C C . ILE A 1 407 ? 9.783 -11.784 -24.905 1.00 97.62 407 ILE A C 1
ATOM 3233 O O . ILE A 1 407 ? 10.069 -12.540 -25.829 1.00 97.62 407 ILE A O 1
ATOM 3237 N N . LEU A 1 408 ? 9.036 -10.695 -25.062 1.00 97.56 408 LEU A N 1
ATOM 3238 C CA . LEU A 1 408 ? 8.421 -10.303 -26.333 1.00 97.56 408 LEU A CA 1
ATOM 3239 C C . LEU A 1 408 ? 9.385 -9.514 -27.221 1.00 97.56 408 LEU A C 1
ATOM 3241 O O . LEU A 1 408 ? 9.316 -9.580 -28.445 1.00 97.56 408 LEU A O 1
ATOM 3245 N N . ALA A 1 409 ? 10.278 -8.745 -26.601 1.00 97.69 409 ALA A N 1
ATOM 3246 C CA . ALA A 1 409 ? 11.331 -8.023 -27.292 1.00 97.69 409 ALA A CA 1
ATOM 3247 C C . ALA A 1 409 ? 12.514 -7.797 -26.358 1.00 97.69 409 ALA A C 1
ATOM 3249 O O . ALA A 1 409 ? 12.349 -7.546 -25.164 1.00 97.69 409 ALA A O 1
ATOM 3250 N N . GLU A 1 410 ? 13.714 -7.855 -26.920 1.00 97.75 410 GLU A N 1
ATOM 3251 C CA . GLU A 1 410 ? 14.946 -7.611 -26.191 1.00 97.75 410 GLU A CA 1
ATOM 3252 C C . GLU A 1 410 ? 16.010 -7.022 -27.115 1.00 97.75 410 GLU A C 1
ATOM 3254 O O . GLU A 1 410 ? 16.075 -7.340 -28.304 1.00 97.75 410 GLU A O 1
ATOM 3259 N N . ARG A 1 411 ? 16.851 -6.146 -26.563 1.00 97.44 411 ARG A N 1
ATOM 3260 C CA . ARG A 1 411 ? 17.976 -5.547 -27.277 1.00 97.44 411 ARG A CA 1
ATOM 3261 C C . ARG A 1 411 ? 19.158 -5.358 -26.339 1.00 97.44 411 ARG A C 1
ATOM 3263 O O . ARG A 1 411 ? 19.040 -4.661 -25.333 1.00 97.44 411 ARG A O 1
ATOM 3270 N N . HIS A 1 412 ? 20.305 -5.925 -26.705 1.00 96.88 412 HIS A N 1
ATOM 3271 C CA . HIS A 1 412 ? 21.582 -5.613 -26.060 1.00 96.88 412 HIS A CA 1
ATOM 3272 C C . HIS A 1 412 ? 22.058 -4.219 -26.483 1.00 96.88 412 HIS A C 1
ATOM 3274 O O . HIS A 1 412 ? 21.986 -3.861 -27.662 1.00 96.88 412 HIS A O 1
ATOM 3280 N N . ILE A 1 413 ? 22.514 -3.427 -25.517 1.00 96.44 413 ILE A N 1
ATOM 3281 C CA . ILE A 1 413 ? 22.983 -2.054 -25.709 1.00 96.44 413 ILE A CA 1
ATOM 3282 C C . ILE A 1 413 ? 24.322 -1.847 -25.003 1.00 96.44 413 ILE A C 1
ATOM 3284 O O . ILE A 1 413 ? 24.541 -2.373 -23.916 1.00 96.44 413 ILE A O 1
ATOM 3288 N N . VAL A 1 414 ? 25.206 -1.059 -25.617 1.00 95.00 414 VAL A N 1
ATOM 3289 C CA . VAL A 1 414 ? 26.524 -0.699 -25.076 1.00 95.00 414 VAL A CA 1
ATOM 3290 C C . VAL A 1 414 ? 26.756 0.790 -25.341 1.00 95.00 414 VAL A C 1
ATOM 3292 O O . VAL A 1 414 ? 26.728 1.217 -26.493 1.00 95.00 414 VAL A O 1
ATOM 3295 N N . SER A 1 415 ? 26.952 1.586 -24.287 1.00 95.00 415 SER A N 1
ATOM 3296 C CA . SER A 1 415 ? 27.186 3.035 -24.369 1.00 95.00 415 SER A CA 1
ATOM 3297 C C . SER A 1 415 ? 28.086 3.553 -23.229 1.00 95.00 415 SER A C 1
ATOM 3299 O O . SER A 1 415 ? 27.580 4.194 -22.303 1.00 95.00 415 SER A O 1
ATOM 3301 N N . PRO A 1 416 ? 29.409 3.285 -23.280 1.00 91.88 416 PRO A N 1
ATOM 3302 C CA . PRO A 1 416 ? 30.367 3.599 -22.209 1.00 91.88 416 PRO A CA 1
ATOM 3303 C C . PRO A 1 416 ? 30.728 5.074 -22.059 1.00 91.88 416 PRO A C 1
ATOM 3305 O O . PRO A 1 416 ? 31.117 5.497 -20.974 1.00 91.88 416 PRO A O 1
ATOM 3308 N N . GLU A 1 417 ? 30.612 5.865 -23.122 1.00 89.69 417 GLU A N 1
ATOM 3309 C CA . GLU A 1 417 ? 31.147 7.233 -23.137 1.00 89.69 417 GLU A CA 1
ATOM 3310 C C . GLU A 1 417 ? 30.115 8.293 -22.735 1.00 89.69 417 GLU A C 1
ATOM 3312 O O . GLU A 1 417 ? 30.467 9.324 -22.165 1.00 89.69 417 GLU A O 1
ATOM 3317 N N . ALA A 1 418 ? 28.833 8.054 -23.023 1.00 93.19 418 ALA A N 1
ATOM 3318 C CA . ALA A 1 418 ? 27.760 9.015 -22.791 1.00 93.19 418 ALA A CA 1
ATOM 3319 C C . ALA A 1 418 ? 26.389 8.331 -22.723 1.00 93.19 418 ALA A C 1
ATOM 3321 O O . ALA A 1 418 ? 26.227 7.177 -23.119 1.00 93.19 418 ALA A O 1
ATOM 3322 N N . PHE A 1 419 ? 25.379 9.075 -22.270 1.00 96.19 419 PHE A N 1
ATOM 3323 C CA . PHE A 1 419 ? 23.984 8.670 -22.440 1.00 96.19 419 PHE A CA 1
ATOM 3324 C C . PHE A 1 419 ? 23.615 8.654 -23.923 1.00 96.19 419 PHE A C 1
ATOM 3326 O O . PHE A 1 419 ? 23.796 9.657 -24.616 1.00 96.19 419 PHE A O 1
ATOM 3333 N N . GLN A 1 420 ? 23.052 7.540 -24.379 1.00 96.94 420 GLN A N 1
ATOM 3334 C CA . GLN A 1 420 ? 22.479 7.390 -25.713 1.00 96.94 420 GLN A CA 1
ATOM 3335 C C . GLN A 1 420 ? 21.008 6.988 -25.621 1.00 96.94 420 GLN A C 1
ATOM 3337 O O . GLN A 1 420 ? 20.568 6.398 -24.634 1.00 96.94 420 GLN A O 1
ATOM 3342 N N . SER A 1 421 ? 20.251 7.331 -26.661 1.00 97.56 421 SER A N 1
ATOM 3343 C CA . SER A 1 421 ? 18.847 6.954 -26.791 1.00 97.56 421 SER A CA 1
ATOM 3344 C C . SER A 1 421 ? 18.731 5.646 -27.564 1.00 97.56 421 SER A C 1
ATOM 3346 O O . SER A 1 421 ? 19.245 5.523 -28.679 1.00 97.56 421 SER A O 1
ATOM 3348 N N . PHE A 1 422 ? 18.050 4.671 -26.973 1.00 98.12 422 PHE A N 1
ATOM 3349 C CA . PHE A 1 422 ? 17.834 3.357 -27.555 1.00 98.12 422 PHE A CA 1
ATOM 3350 C C . PHE A 1 422 ? 16.345 3.055 -27.654 1.00 98.12 422 PHE A C 1
ATOM 3352 O O . PHE A 1 422 ? 15.604 3.184 -26.682 1.00 98.12 422 PHE A O 1
ATOM 3359 N N . GLU A 1 423 ? 15.927 2.602 -28.833 1.00 96.88 423 GLU A N 1
ATOM 3360 C CA . GLU A 1 423 ? 14.552 2.183 -29.094 1.00 96.88 423 GLU A CA 1
ATOM 3361 C C . GLU A 1 423 ? 14.415 0.659 -29.027 1.00 96.88 423 GLU A C 1
ATOM 3363 O O . GLU A 1 423 ? 15.291 -0.079 -29.504 1.00 96.88 423 GLU A O 1
ATOM 3368 N N . LEU A 1 424 ? 13.275 0.205 -28.512 1.00 96.69 424 LEU A N 1
ATOM 3369 C CA . LEU A 1 424 ? 12.809 -1.173 -28.589 1.00 96.69 424 LEU A CA 1
ATOM 3370 C C . LEU A 1 424 ? 11.363 -1.168 -29.110 1.00 96.69 424 LEU A C 1
ATOM 3372 O O . LEU A 1 424 ? 10.485 -0.511 -28.551 1.00 96.69 424 LEU A O 1
ATOM 3376 N N . LYS A 1 425 ? 11.137 -1.855 -30.233 1.00 96.50 425 LYS A N 1
ATOM 3377 C CA . LYS A 1 425 ? 9.846 -1.921 -30.932 1.00 96.50 425 LYS A CA 1
ATOM 3378 C C . LYS A 1 425 ? 9.274 -3.321 -30.809 1.00 96.50 425 LYS A C 1
ATOM 3380 O O . LYS A 1 425 ? 10.018 -4.291 -30.931 1.00 96.50 425 LYS A O 1
ATOM 3385 N N . PHE A 1 426 ? 7.970 -3.416 -30.593 1.00 96.50 426 PHE A N 1
ATOM 3386 C CA . PHE A 1 426 ? 7.274 -4.689 -30.442 1.00 96.50 426 PHE A CA 1
ATOM 3387 C C . PHE A 1 426 ? 5.807 -4.557 -30.855 1.00 96.50 426 PHE A C 1
ATOM 3389 O O . PHE A 1 426 ? 5.278 -3.453 -30.994 1.00 96.50 426 PHE A O 1
ATOM 3396 N N . MET A 1 427 ? 5.164 -5.698 -31.087 1.00 95.88 427 MET A N 1
ATOM 3397 C CA . MET A 1 427 ? 3.763 -5.784 -31.482 1.00 95.88 427 MET A CA 1
ATOM 3398 C C . MET A 1 427 ? 3.022 -6.677 -30.495 1.00 95.88 427 MET A C 1
ATOM 3400 O O . MET A 1 427 ? 3.529 -7.731 -30.119 1.00 95.88 427 MET A O 1
ATOM 3404 N N . LEU A 1 428 ? 1.825 -6.256 -30.101 1.00 96.62 428 LEU A N 1
ATOM 3405 C CA . LEU A 1 428 ? 0.933 -7.020 -29.238 1.00 96.62 428 LEU A CA 1
ATOM 3406 C C . LEU A 1 428 ? -0.300 -7.441 -30.030 1.00 96.62 428 LEU A C 1
ATOM 3408 O O . LEU A 1 428 ? -0.951 -6.604 -30.658 1.00 96.62 428 LEU A O 1
ATOM 3412 N N . SER A 1 429 ? -0.630 -8.730 -29.991 1.00 95.00 429 SER A N 1
ATOM 3413 C CA . SER A 1 429 ? -1.865 -9.256 -30.584 1.00 95.00 429 SER A CA 1
ATOM 3414 C C . SER A 1 429 ? -3.108 -8.954 -29.744 1.00 95.00 429 SER A C 1
ATOM 3416 O O . SER A 1 429 ? -4.213 -8.958 -30.278 1.00 95.00 429 SER A O 1
ATOM 3418 N N . GLU A 1 430 ? -2.928 -8.696 -28.450 1.00 95.94 430 GLU A N 1
ATOM 3419 C CA . GLU A 1 430 ? -3.982 -8.430 -27.471 1.00 95.94 430 GLU A CA 1
ATOM 3420 C C . GLU A 1 430 ? -3.487 -7.464 -26.386 1.00 95.94 430 GLU A C 1
ATOM 3422 O O . GLU A 1 430 ? -2.276 -7.291 -26.205 1.00 95.94 430 GLU A O 1
ATOM 3427 N N . ASP A 1 431 ? -4.419 -6.851 -25.659 1.00 96.38 431 ASP A N 1
ATOM 3428 C CA . ASP A 1 431 ? -4.110 -5.991 -24.517 1.00 96.38 431 ASP A CA 1
ATOM 3429 C C . ASP A 1 431 ? -3.331 -6.790 -23.463 1.00 96.38 431 ASP A C 1
ATOM 3431 O O . ASP A 1 431 ? -3.722 -7.896 -23.087 1.00 96.38 431 ASP A O 1
ATOM 3435 N N . SER A 1 432 ? -2.200 -6.258 -23.006 1.00 97.12 432 SER A N 1
ATOM 3436 C CA . SER A 1 432 ? -1.224 -7.024 -22.231 1.00 97.12 432 SER A CA 1
ATOM 3437 C C . SER A 1 432 ? -0.633 -6.229 -21.074 1.00 97.12 432 SER A C 1
ATOM 3439 O O . SER A 1 432 ? -0.290 -5.055 -21.207 1.00 97.12 432 SER A O 1
ATOM 3441 N N . ASP A 1 433 ? -0.426 -6.922 -19.953 1.00 97.62 433 ASP A N 1
ATOM 3442 C CA . ASP A 1 433 ? 0.358 -6.429 -18.822 1.00 97.62 433 ASP A CA 1
ATOM 3443 C C . ASP A 1 433 ? 1.831 -6.828 -19.006 1.00 97.62 433 ASP A C 1
ATOM 3445 O O . ASP A 1 433 ? 2.159 -8.018 -19.105 1.00 97.62 433 ASP A O 1
ATOM 3449 N N . LEU A 1 434 ? 2.728 -5.845 -19.047 1.00 98.44 434 LEU A N 1
ATOM 3450 C CA . LEU A 1 434 ? 4.121 -6.022 -19.452 1.00 98.44 434 LEU A CA 1
ATOM 3451 C C . LEU A 1 434 ? 5.092 -5.417 -18.438 1.00 98.44 434 LEU A C 1
ATOM 3453 O O . LEU A 1 434 ? 4.861 -4.323 -17.932 1.00 98.44 434 LEU A O 1
ATOM 3457 N N . TYR A 1 435 ? 6.222 -6.081 -18.201 1.00 98.56 435 TYR A N 1
ATOM 3458 C CA . TYR A 1 435 ? 7.399 -5.440 -17.628 1.00 98.56 435 TYR A CA 1
ATOM 3459 C C . TYR A 1 435 ? 8.249 -4.848 -18.741 1.00 98.56 435 TYR A C 1
ATOM 3461 O O . TYR A 1 435 ? 8.638 -5.555 -19.670 1.00 98.56 435 TYR A O 1
ATOM 3469 N N . LEU A 1 436 ? 8.566 -3.562 -18.617 1.00 98.50 436 LEU A N 1
ATOM 3470 C CA . LEU A 1 436 ? 9.456 -2.856 -19.528 1.00 98.50 436 LEU A CA 1
ATOM 3471 C C . LEU A 1 436 ? 10.571 -2.187 -18.743 1.00 98.50 436 LEU A C 1
ATOM 3473 O O . LEU A 1 436 ? 10.316 -1.483 -17.761 1.00 98.50 436 LEU A O 1
ATOM 3477 N N . GLY A 1 437 ? 11.810 -2.376 -19.179 1.00 98.12 437 GLY A N 1
ATOM 3478 C CA . GLY A 1 437 ? 12.937 -1.773 -18.488 1.00 98.12 437 GLY A CA 1
ATOM 3479 C C . GLY A 1 437 ? 14.290 -2.256 -18.966 1.00 98.12 437 GLY A C 1
ATOM 3480 O O . GLY A 1 437 ? 14.459 -2.691 -20.104 1.00 98.12 437 GLY A O 1
ATOM 3481 N N . VAL A 1 438 ? 15.255 -2.165 -18.056 1.00 98.06 438 VAL A N 1
ATOM 3482 C CA . VAL A 1 438 ? 16.646 -2.544 -18.285 1.00 98.06 438 VAL A CA 1
ATOM 3483 C C . VAL A 1 438 ? 17.023 -3.654 -17.313 1.00 98.06 438 VAL A C 1
ATOM 3485 O O . VAL A 1 438 ? 16.690 -3.596 -16.126 1.00 98.06 438 VAL A O 1
ATOM 3488 N N . ARG A 1 439 ? 17.716 -4.680 -17.804 1.00 95.88 439 ARG A N 1
ATOM 3489 C CA . ARG A 1 439 ? 18.242 -5.780 -16.994 1.00 95.88 439 ARG A CA 1
ATOM 3490 C C . ARG A 1 439 ? 19.714 -6.015 -17.288 1.00 95.88 439 ARG A C 1
ATOM 3492 O O . ARG A 1 439 ? 20.171 -5.852 -18.417 1.00 95.88 439 ARG A O 1
ATOM 3499 N N . HIS A 1 440 ? 20.423 -6.453 -16.260 1.00 93.25 440 HIS A N 1
ATOM 3500 C CA . HIS A 1 440 ? 21.793 -6.917 -16.363 1.00 93.25 440 HIS A CA 1
ATOM 3501 C C . HIS A 1 440 ? 21.904 -8.308 -15.722 1.00 93.25 440 HIS A C 1
ATOM 3503 O O . HIS A 1 440 ? 21.861 -8.425 -14.490 1.00 93.25 440 HIS A O 1
ATOM 3509 N N . PRO A 1 441 ? 21.992 -9.365 -16.544 1.00 87.00 441 PRO A N 1
ATOM 3510 C CA . PRO A 1 441 ? 22.282 -10.729 -16.108 1.00 87.00 441 PRO A CA 1
ATOM 3511 C C . PRO A 1 441 ? 23.643 -10.860 -15.407 1.00 87.00 441 PRO A C 1
ATOM 3513 O O . PRO A 1 441 ? 24.566 -10.096 -15.688 1.00 87.00 441 PRO A O 1
ATOM 3516 N N . ALA A 1 442 ? 23.780 -11.824 -14.496 1.00 81.69 442 ALA A N 1
ATOM 3517 C CA . ALA A 1 442 ? 25.021 -12.052 -13.747 1.00 81.69 442 ALA A CA 1
ATOM 3518 C C . ALA A 1 442 ? 26.182 -12.630 -14.583 1.00 81.69 442 ALA A C 1
ATOM 3520 O O . ALA A 1 442 ? 27.340 -12.534 -14.180 1.00 81.69 442 ALA A O 1
ATOM 3521 N N . ASP A 1 443 ? 25.882 -13.261 -15.718 1.00 77.69 443 ASP A N 1
ATOM 3522 C CA . ASP A 1 443 ? 26.856 -13.871 -16.633 1.00 77.69 443 ASP A CA 1
ATOM 3523 C C . ASP A 1 443 ? 27.565 -12.845 -17.534 1.00 77.69 443 ASP A C 1
ATOM 3525 O O . ASP A 1 443 ? 28.592 -13.147 -18.140 1.00 77.69 443 ASP A O 1
ATOM 3529 N N . MET A 1 444 ? 27.083 -11.603 -17.552 1.00 74.12 444 MET A N 1
ATOM 3530 C CA . MET A 1 444 ? 27.797 -10.456 -18.099 1.00 74.12 444 MET A CA 1
ATOM 3531 C C . MET A 1 444 ? 28.747 -9.910 -17.018 1.00 74.12 444 MET A C 1
ATOM 3533 O O . MET A 1 444 ? 28.316 -9.331 -16.023 1.00 74.12 444 MET A O 1
ATOM 3537 N N . THR A 1 445 ? 30.056 -10.149 -17.142 1.00 64.56 445 THR A N 1
ATOM 3538 C CA . THR A 1 445 ? 31.000 -9.876 -16.042 1.00 64.56 445 THR A CA 1
ATOM 3539 C C . THR A 1 445 ? 31.945 -8.713 -16.319 1.00 64.56 445 THR A C 1
ATOM 3541 O O . THR A 1 445 ? 32.817 -8.802 -17.179 1.00 64.56 445 THR A O 1
ATOM 3544 N N . SER A 1 446 ? 31.865 -7.680 -15.484 1.00 65.81 446 SER A N 1
ATOM 3545 C CA . SER A 1 446 ? 32.926 -6.698 -15.251 1.00 65.81 446 SER A CA 1
ATOM 3546 C C . SER A 1 446 ? 32.820 -6.200 -13.800 1.00 65.81 446 SER A C 1
ATOM 3548 O O . SER A 1 446 ? 31.730 -6.129 -13.236 1.00 65.81 446 SER A O 1
ATOM 3550 N N . GLU A 1 447 ? 33.962 -5.975 -13.144 1.00 59.38 447 GLU A N 1
ATOM 3551 C CA . GLU A 1 447 ? 34.038 -5.657 -11.706 1.00 59.38 447 GLU A CA 1
ATOM 3552 C C . GLU A 1 447 ? 33.650 -4.199 -11.394 1.00 59.38 447 GLU A C 1
ATOM 3554 O O . GLU A 1 447 ? 33.202 -3.906 -10.287 1.00 59.38 447 GLU A O 1
ATOM 3559 N N . GLU A 1 448 ? 33.738 -3.324 -12.399 1.00 69.12 448 GLU A N 1
ATOM 3560 C CA . GLU A 1 448 ? 33.474 -1.879 -12.312 1.00 69.12 448 GLU A CA 1
ATOM 3561 C C . GLU A 1 448 ? 32.342 -1.422 -13.249 1.00 69.12 448 GLU A C 1
ATOM 3563 O O . GLU A 1 448 ? 32.167 -0.230 -13.500 1.00 69.12 448 GLU A O 1
ATOM 3568 N N . ASP A 1 449 ? 31.567 -2.363 -13.791 1.00 86.12 449 ASP A N 1
ATOM 3569 C CA . ASP A 1 449 ? 30.478 -2.034 -14.708 1.00 86.12 449 ASP A CA 1
ATOM 3570 C C . ASP A 1 449 ? 29.253 -1.462 -13.985 1.00 86.12 449 ASP A C 1
ATOM 3572 O O . ASP A 1 449 ? 28.966 -1.766 -12.820 1.00 86.12 449 ASP A O 1
ATOM 3576 N N . PHE A 1 450 ? 28.498 -0.652 -14.717 1.00 92.31 450 PHE A N 1
ATOM 3577 C CA . PHE A 1 450 ? 27.248 -0.077 -14.261 1.00 92.31 450 PHE A CA 1
ATOM 3578 C C . PHE A 1 450 ? 26.278 0.100 -15.427 1.00 92.31 450 PHE A C 1
ATOM 3580 O O . PHE A 1 450 ? 26.626 0.067 -16.604 1.00 92.31 450 PHE A O 1
ATOM 3587 N N . THR A 1 451 ? 25.020 0.331 -15.091 1.00 95.31 451 THR A N 1
ATOM 3588 C CA . THR A 1 451 ? 23.994 0.753 -16.038 1.00 95.31 451 THR A CA 1
ATOM 3589 C C . THR A 1 451 ? 23.210 1.881 -15.405 1.00 95.31 451 THR A C 1
ATOM 3591 O O . THR A 1 451 ? 22.661 1.717 -14.321 1.00 95.31 451 THR A O 1
ATOM 3594 N N . ALA A 1 452 ? 23.167 3.031 -16.062 1.00 97.00 452 ALA A N 1
ATOM 3595 C CA . ALA A 1 452 ? 22.419 4.197 -15.634 1.00 97.00 452 ALA A CA 1
ATOM 3596 C C . ALA A 1 452 ? 21.292 4.472 -16.630 1.00 97.00 452 ALA A C 1
ATOM 3598 O O . ALA A 1 452 ? 21.545 4.775 -17.793 1.00 97.00 452 ALA A O 1
ATOM 3599 N N . LEU A 1 453 ? 20.054 4.387 -16.157 1.00 97.88 453 LEU A N 1
ATOM 3600 C CA . LEU A 1 453 ? 18.852 4.789 -16.873 1.00 97.88 453 LEU A CA 1
ATOM 3601 C C . LEU A 1 453 ? 18.493 6.211 -16.446 1.00 97.88 453 LEU A C 1
ATOM 3603 O O . LEU A 1 453 ? 18.204 6.452 -15.275 1.00 97.88 453 LEU A O 1
ATOM 3607 N N . GLN A 1 454 ? 18.520 7.150 -17.385 1.00 96.88 454 GLN A N 1
ATOM 3608 C CA . GLN A 1 454 ? 18.145 8.538 -17.129 1.00 96.88 454 GLN A CA 1
ATOM 3609 C C . GLN A 1 454 ? 16.647 8.753 -17.333 1.00 96.88 454 GLN A C 1
ATOM 3611 O O . GLN A 1 454 ? 16.005 9.415 -16.523 1.00 96.88 454 GLN A O 1
ATOM 3616 N N . ARG A 1 455 ? 16.103 8.235 -18.437 1.00 96.50 455 ARG A N 1
ATOM 3617 C CA . ARG A 1 455 ? 14.718 8.474 -18.836 1.00 96.50 455 ARG A CA 1
ATOM 3618 C C . ARG A 1 455 ? 14.152 7.296 -19.614 1.00 96.50 455 ARG A C 1
ATOM 3620 O O . ARG A 1 455 ? 14.867 6.699 -20.414 1.00 96.50 455 ARG A O 1
ATOM 3627 N N . ALA A 1 456 ? 12.866 7.019 -19.425 1.00 97.06 456 ALA A N 1
ATOM 3628 C CA . ALA A 1 456 ? 12.087 6.141 -20.294 1.00 97.06 456 ALA A CA 1
ATOM 3629 C C . ALA A 1 456 ? 10.847 6.858 -20.852 1.00 97.06 456 ALA A C 1
ATOM 3631 O O . ALA A 1 456 ? 10.342 7.810 -20.252 1.00 97.06 456 ALA A O 1
ATOM 3632 N N . SER A 1 457 ? 10.351 6.427 -22.005 1.00 95.06 457 SER A N 1
ATOM 3633 C CA . SER A 1 457 ? 9.066 6.881 -22.547 1.00 95.06 457 SER A CA 1
ATOM 3634 C C . SER A 1 457 ? 8.414 5.810 -23.408 1.00 95.06 457 SER A C 1
ATOM 3636 O O . SER A 1 457 ? 9.114 5.010 -24.035 1.00 95.06 457 SER A O 1
ATOM 3638 N N . MET A 1 458 ? 7.082 5.829 -23.450 1.00 93.75 458 MET A N 1
ATOM 3639 C CA . MET A 1 458 ? 6.274 4.993 -24.329 1.00 93.75 458 MET A CA 1
ATOM 3640 C C . MET A 1 458 ? 5.640 5.829 -25.443 1.00 93.75 458 MET A C 1
ATOM 3642 O O . MET A 1 458 ? 5.128 6.919 -25.200 1.00 93.75 458 MET A O 1
ATOM 3646 N N . GLU A 1 459 ? 5.654 5.297 -26.661 1.00 89.62 459 GLU A N 1
ATOM 3647 C CA . GLU A 1 459 ? 4.863 5.780 -27.790 1.00 89.62 459 GLU A CA 1
ATOM 3648 C C . GLU A 1 459 ? 4.080 4.597 -28.369 1.00 89.62 459 GLU A C 1
ATOM 3650 O O . GLU A 1 459 ? 4.671 3.610 -28.823 1.00 89.62 459 GLU A O 1
ATOM 3655 N N . SER A 1 460 ? 2.751 4.696 -28.385 1.00 77.00 460 SER A N 1
ATOM 3656 C CA . SER A 1 460 ? 1.927 3.811 -29.206 1.00 77.00 460 SER A CA 1
ATOM 3657 C C . SER A 1 460 ? 1.984 4.310 -30.643 1.00 77.00 460 SER A C 1
ATOM 3659 O O . SER A 1 460 ? 1.692 5.473 -30.922 1.00 77.00 460 SER A O 1
ATOM 3661 N N . VAL A 1 461 ? 2.411 3.443 -31.554 1.00 71.06 461 VAL A N 1
ATOM 3662 C CA . VAL A 1 461 ? 2.469 3.770 -32.976 1.00 71.06 461 VAL A CA 1
ATOM 3663 C C . VAL A 1 461 ? 1.072 3.497 -33.525 1.00 71.06 461 VAL A C 1
ATOM 3665 O O . VAL A 1 461 ? 0.640 2.343 -33.550 1.00 71.06 461 VAL A O 1
ATOM 3668 N N . GLU A 1 462 ? 0.338 4.557 -33.882 1.00 55.53 462 GLU A N 1
ATOM 3669 C CA . GLU A 1 462 ? -0.978 4.426 -34.519 1.00 55.53 462 GLU A CA 1
ATOM 3670 C C . GLU A 1 462 ? -0.896 3.500 -35.744 1.00 55.53 462 GLU A C 1
ATOM 3672 O O . GLU A 1 462 ? 0.127 3.451 -36.434 1.00 55.53 462 GLU A O 1
ATOM 3677 N N . ARG A 1 463 ? -1.970 2.726 -35.951 1.00 48.56 463 ARG A N 1
ATOM 3678 C CA . ARG A 1 463 ? -2.096 1.739 -37.033 1.00 48.56 463 ARG A CA 1
ATOM 3679 C C . ARG A 1 463 ? -1.989 2.354 -38.420 1.00 48.56 463 ARG A C 1
ATOM 3681 O O . ARG A 1 463 ? -2.614 3.415 -38.635 1.00 48.56 463 ARG A O 1
#

Radius of gyration: 24.34 Å; Cα contacts (8 Å, |Δi|>4): 1467; chains: 1; bounding box: 67×42×72 Å